Protein AF-A0A8J9VA55-F1 (afdb_monomer)

Structure (mmCIF, N/CA/C/O backbone):
data_AF-A0A8J9VA55-F1
#
_entry.id   AF-A0A8J9VA55-F1
#
loop_
_atom_site.group_PDB
_atom_site.id
_atom_site.type_symbol
_atom_site.label_atom_id
_atom_site.label_alt_id
_atom_site.label_comp_id
_atom_site.label_asym_id
_atom_site.label_entity_id
_atom_site.label_seq_id
_atom_site.pdbx_PDB_ins_code
_atom_site.Cartn_x
_atom_site.Cartn_y
_atom_site.Cartn_z
_atom_site.occupancy
_atom_site.B_iso_or_equiv
_atom_site.auth_seq_id
_atom_site.auth_comp_id
_atom_site.auth_asym_id
_atom_site.auth_atom_id
_atom_site.pdbx_PDB_model_num
ATOM 1 N N . MET A 1 1 ? -30.965 74.055 22.845 1.00 33.50 1 MET A N 1
ATOM 2 C CA . MET A 1 1 ? -30.950 72.626 23.209 1.00 33.50 1 MET A CA 1
ATOM 3 C C . MET A 1 1 ? -31.007 71.823 21.921 1.00 33.50 1 MET A C 1
ATOM 5 O O . MET A 1 1 ? -31.926 72.031 21.145 1.00 33.50 1 MET A O 1
ATOM 9 N N . GLU A 1 2 ? -29.934 71.071 21.664 1.00 28.27 2 GLU A N 1
ATOM 10 C CA . GLU A 1 2 ? -29.851 69.782 20.949 1.00 28.27 2 GLU A CA 1
ATOM 11 C C . GLU A 1 2 ? -31.156 69.217 20.338 1.00 28.27 2 GLU A C 1
ATOM 13 O O . GLU A 1 2 ? -32.186 69.189 20.991 1.00 28.27 2 GLU A O 1
ATOM 18 N N . THR A 1 3 ? -31.203 68.661 19.125 1.00 29.34 3 THR A N 1
ATOM 19 C CA . THR A 1 3 ? -30.327 67.605 18.591 1.00 29.34 3 THR A CA 1
ATOM 20 C C . THR A 1 3 ? -30.550 67.404 17.084 1.00 29.34 3 THR A C 1
ATOM 22 O O . THR A 1 3 ? -31.596 67.712 16.520 1.00 29.34 3 THR A O 1
ATOM 25 N N . LYS A 1 4 ? -29.515 66.836 16.460 1.00 31.75 4 LYS A N 1
ATOM 26 C CA . LYS A 1 4 ? -29.379 66.396 15.067 1.00 31.75 4 LYS A CA 1
ATOM 27 C C . LYS A 1 4 ? -30.333 65.239 14.716 1.00 31.75 4 LYS A C 1
ATOM 29 O O . LYS A 1 4 ? -30.387 64.255 15.446 1.00 31.75 4 LYS A O 1
ATOM 34 N N . GLY A 1 5 ? -30.955 65.300 13.534 1.00 30.66 5 GLY A N 1
ATOM 35 C CA . GLY A 1 5 ? -31.659 64.192 12.873 1.00 30.66 5 GLY A CA 1
ATOM 36 C C . GLY A 1 5 ? -31.169 64.025 11.427 1.00 30.66 5 GLY A C 1
ATOM 37 O O . GLY A 1 5 ? -31.098 64.995 10.681 1.00 30.66 5 GLY A O 1
ATOM 38 N N . ARG A 1 6 ? -30.761 62.801 11.075 1.00 27.56 6 ARG A N 1
ATOM 39 C CA . ARG A 1 6 ? -30.065 62.364 9.844 1.00 27.56 6 ARG A CA 1
ATOM 40 C C . ARG A 1 6 ? -30.763 62.741 8.521 1.00 27.56 6 ARG A C 1
ATOM 42 O O . ARG A 1 6 ? -31.978 62.582 8.438 1.00 27.56 6 ARG A O 1
ATOM 49 N N . PRO A 1 7 ? -30.015 63.027 7.434 1.00 29.17 7 PRO A N 1
ATOM 50 C CA . PRO A 1 7 ? -30.529 62.887 6.080 1.00 29.17 7 PRO A CA 1
ATOM 51 C C . PRO A 1 7 ? -30.233 61.496 5.490 1.00 29.17 7 PRO A C 1
ATOM 53 O O . PRO A 1 7 ? -29.148 60.930 5.624 1.00 29.17 7 PRO A O 1
ATOM 56 N N . VAL A 1 8 ? -31.265 60.974 4.835 1.00 29.55 8 VAL A N 1
ATOM 57 C CA . VAL A 1 8 ? -31.385 59.701 4.121 1.00 29.55 8 VAL A CA 1
ATOM 58 C C . VAL A 1 8 ? -30.489 59.689 2.877 1.00 29.55 8 VAL A C 1
ATOM 60 O O . VAL A 1 8 ? -30.636 60.536 1.998 1.00 29.55 8 VAL A O 1
ATOM 63 N N . VAL A 1 9 ? -29.590 58.705 2.770 1.00 29.66 9 VAL A N 1
ATOM 64 C CA . VAL A 1 9 ? -28.793 58.454 1.558 1.00 29.66 9 VAL A CA 1
ATOM 65 C C . VAL A 1 9 ? -29.503 57.403 0.706 1.00 29.66 9 VAL A C 1
ATOM 67 O O . VAL A 1 9 ? -29.677 56.259 1.119 1.00 29.66 9 VAL A O 1
ATOM 70 N N . ARG A 1 10 ? -29.925 57.819 -0.492 1.00 28.22 10 ARG A N 1
ATOM 71 C CA . ARG A 1 10 ? -30.466 56.963 -1.554 1.00 28.22 10 ARG A CA 1
ATOM 72 C C . ARG A 1 10 ? -29.404 55.960 -2.011 1.00 28.22 10 ARG A C 1
ATOM 74 O O . ARG A 1 10 ? -28.335 56.350 -2.477 1.00 28.22 10 ARG A O 1
ATOM 81 N N . THR A 1 11 ? -29.725 54.677 -1.917 1.00 26.81 11 THR A N 1
ATOM 82 C CA . THR A 1 11 ? -28.950 53.567 -2.472 1.00 26.81 11 THR A CA 1
ATOM 83 C C . THR A 1 11 ? -28.995 53.612 -4.000 1.00 26.81 11 THR A C 1
ATOM 85 O O . THR A 1 11 ? -30.050 53.494 -4.617 1.00 26.81 11 THR A O 1
ATOM 88 N N . ARG A 1 12 ? -27.829 53.807 -4.625 1.00 28.33 12 ARG A N 1
ATOM 89 C CA . ARG A 1 12 ? -27.639 53.672 -6.072 1.00 28.33 12 ARG A CA 1
ATOM 90 C C . ARG A 1 12 ? -27.125 52.257 -6.336 1.00 28.33 12 ARG A C 1
ATOM 92 O O . ARG A 1 12 ? -26.021 51.911 -5.927 1.00 28.33 12 ARG A O 1
ATOM 99 N N . THR A 1 13 ? -27.956 51.449 -6.981 1.00 28.69 13 THR A N 1
ATOM 100 C CA . THR A 1 13 ? -27.649 50.112 -7.502 1.00 28.69 13 THR A CA 1
ATOM 101 C C . THR A 1 13 ? -26.396 50.141 -8.382 1.00 28.69 13 THR A C 1
ATOM 103 O O . THR A 1 13 ? -26.395 50.793 -9.426 1.00 28.69 13 THR A O 1
ATOM 106 N N . LYS A 1 14 ? -25.336 49.431 -7.971 1.00 31.03 14 LYS A N 1
ATOM 107 C CA . LYS A 1 14 ? -24.212 49.053 -8.840 1.00 31.03 14 LYS A CA 1
ATOM 108 C C . LYS A 1 14 ? -24.460 47.634 -9.358 1.00 31.03 14 LYS A C 1
ATOM 110 O O . LYS A 1 14 ? -24.719 46.731 -8.570 1.00 31.03 14 LYS A O 1
ATOM 115 N N . GLN A 1 15 ? -24.410 47.479 -10.678 1.00 27.47 15 GLN A N 1
ATOM 116 C CA . GLN A 1 15 ? -24.397 46.194 -11.381 1.00 27.47 15 GLN A CA 1
ATOM 117 C C . GLN A 1 15 ? -23.201 45.332 -10.924 1.00 27.47 15 GLN A C 1
ATOM 119 O O . GLN A 1 15 ? -22.175 45.897 -10.532 1.00 27.47 15 GLN A O 1
ATOM 124 N N . PRO A 1 16 ? -23.305 43.990 -10.964 1.00 28.69 16 PRO A N 1
ATOM 125 C CA . PRO A 1 16 ? -22.212 43.111 -10.571 1.00 28.69 16 PRO A CA 1
ATOM 126 C C . PRO A 1 16 ? -21.057 43.214 -11.572 1.00 28.69 16 PRO A C 1
ATOM 128 O O . PRO A 1 16 ? -21.241 43.050 -12.777 1.00 28.69 16 PRO A O 1
ATOM 131 N N . ALA A 1 17 ? -19.866 43.503 -11.049 1.00 29.92 17 ALA A N 1
ATOM 132 C CA . ALA A 1 17 ? -18.624 43.481 -11.802 1.00 29.92 17 ALA A CA 1
ATOM 133 C C . ALA A 1 17 ? -18.329 42.049 -12.273 1.00 29.92 17 ALA A C 1
ATOM 135 O O . ALA A 1 17 ? -18.334 41.103 -11.483 1.00 29.92 17 ALA A O 1
ATOM 136 N N . THR A 1 18 ? -18.072 41.914 -13.568 1.00 29.38 18 THR A N 1
ATOM 137 C CA . THR A 1 18 ? -17.535 40.721 -14.221 1.00 29.38 18 THR A CA 1
ATOM 138 C C . THR A 1 18 ? -16.241 40.300 -13.521 1.00 29.38 18 THR A C 1
ATOM 140 O O . THR A 1 18 ? -15.264 41.049 -13.530 1.00 29.38 18 THR A O 1
ATOM 143 N N . LYS A 1 19 ? -16.241 39.130 -12.869 1.00 32.84 19 LYS A N 1
ATOM 144 C CA . LYS A 1 19 ? -15.040 38.558 -12.247 1.00 32.84 19 LYS A CA 1
ATOM 145 C C . LYS A 1 19 ? -14.035 38.193 -13.344 1.00 32.84 19 LYS A C 1
ATOM 147 O O . LYS A 1 19 ? -14.365 37.423 -14.240 1.00 32.84 19 LYS A O 1
ATOM 152 N N . ALA A 1 20 ? -12.838 38.765 -13.250 1.00 28.64 20 ALA A N 1
ATOM 153 C CA . ALA A 1 20 ? -11.667 38.378 -14.027 1.00 28.64 20 ALA A CA 1
ATOM 154 C C . ALA A 1 20 ? -11.309 36.895 -13.770 1.00 28.64 20 ALA A C 1
ATOM 156 O O . ALA A 1 20 ? -11.624 36.382 -12.687 1.00 28.64 20 ALA A O 1
ATOM 157 N N . PRO A 1 21 ? -10.689 36.195 -14.738 1.00 28.58 21 PRO A N 1
ATOM 158 C CA . PRO A 1 21 ? -10.309 34.796 -14.574 1.00 28.58 21 PRO A CA 1
ATOM 159 C C . PRO A 1 21 ? -9.247 34.683 -13.473 1.00 28.58 21 PRO A C 1
ATOM 161 O O . PRO A 1 21 ? -8.317 35.482 -13.418 1.00 28.58 21 PRO A O 1
ATOM 164 N N . LYS A 1 22 ? -9.427 33.723 -12.558 1.00 32.47 22 LYS A N 1
ATOM 165 C CA . LYS A 1 22 ? -8.489 33.468 -11.460 1.00 32.47 22 LYS A CA 1
ATOM 166 C C . LYS A 1 22 ? -7.139 33.040 -12.046 1.00 32.47 22 LYS A C 1
ATOM 168 O O . LYS A 1 22 ? -7.078 32.039 -12.755 1.00 32.47 22 LYS A O 1
ATOM 173 N N . GLU A 1 23 ? -6.091 33.806 -11.757 1.00 33.28 23 GLU A N 1
ATOM 174 C CA . GLU A 1 23 ? -4.706 33.458 -12.079 1.00 33.28 23 GLU A CA 1
ATOM 175 C C . GLU A 1 23 ? -4.302 32.148 -11.385 1.00 33.28 23 GLU A C 1
ATOM 177 O O . GLU A 1 23 ? -4.735 31.856 -10.267 1.00 33.28 23 GLU A O 1
ATOM 182 N N . LYS A 1 24 ? -3.502 31.342 -12.092 1.00 29.61 24 LYS A N 1
ATOM 183 C CA . LYS A 1 24 ? -2.980 30.049 -11.636 1.00 29.61 24 LYS A CA 1
ATOM 184 C C . LYS A 1 24 ? -2.191 30.244 -10.338 1.00 29.61 24 LYS A C 1
ATOM 186 O O . LYS A 1 24 ? -1.221 30.993 -10.305 1.00 29.61 24 LYS A O 1
ATOM 191 N N . MET A 1 25 ? -2.615 29.568 -9.276 1.00 26.52 25 MET A N 1
ATOM 192 C CA . MET A 1 25 ? -1.995 29.650 -7.957 1.00 26.52 25 MET A CA 1
ATOM 193 C C . MET A 1 25 ? -0.814 28.672 -7.887 1.00 26.52 25 MET A C 1
ATOM 195 O O . MET A 1 25 ? -1.005 27.468 -8.052 1.00 26.52 25 MET A O 1
ATOM 199 N N . LEU A 1 26 ? 0.402 29.180 -7.662 1.00 28.81 26 LEU A N 1
ATOM 200 C CA . LEU A 1 26 ? 1.567 28.349 -7.344 1.00 28.81 26 LEU A CA 1
ATOM 201 C C . LEU A 1 26 ? 1.363 27.716 -5.960 1.00 28.81 26 LEU A C 1
ATOM 203 O O . LEU A 1 26 ? 1.126 28.425 -4.981 1.00 28.81 26 LEU A O 1
ATOM 207 N N . VAL A 1 27 ? 1.475 26.391 -5.870 1.00 29.42 27 VAL A N 1
ATOM 208 C CA . VAL A 1 27 ? 1.451 25.664 -4.595 1.00 29.42 27 VAL A CA 1
ATOM 209 C C . VAL A 1 27 ? 2.889 25.527 -4.093 1.00 29.42 27 VAL A C 1
ATOM 211 O O . VAL A 1 27 ? 3.691 24.807 -4.681 1.00 29.42 27 VAL A O 1
ATOM 214 N N . CYS A 1 28 ? 3.223 26.221 -3.004 1.00 28.77 28 CYS A N 1
ATOM 215 C CA . CYS A 1 28 ? 4.493 26.049 -2.297 1.00 28.77 28 CYS A CA 1
ATOM 216 C C . CYS A 1 28 ? 4.322 25.048 -1.147 1.00 28.77 28 CYS A C 1
ATOM 218 O O . CYS A 1 28 ? 3.487 25.250 -0.267 1.00 28.77 28 CYS A O 1
ATOM 220 N N . ILE A 1 29 ? 5.151 24.002 -1.115 1.00 30.39 29 ILE A N 1
ATOM 221 C CA . ILE A 1 29 ? 5.267 23.096 0.035 1.00 30.39 29 ILE A CA 1
ATOM 222 C C . ILE A 1 29 ? 6.266 23.717 1.018 1.00 30.39 29 ILE A C 1
ATOM 224 O O . ILE A 1 29 ? 7.458 23.810 0.723 1.00 30.39 29 ILE A O 1
ATOM 228 N N . ALA A 1 30 ? 5.790 24.157 2.183 1.00 31.23 30 ALA A N 1
ATOM 229 C CA . ALA A 1 30 ? 6.641 24.658 3.259 1.00 31.23 30 ALA A CA 1
ATOM 230 C C . ALA A 1 30 ? 6.984 23.532 4.249 1.00 31.23 30 ALA A C 1
ATOM 232 O O . ALA A 1 30 ? 6.106 22.794 4.689 1.00 31.23 30 ALA A O 1
ATOM 233 N N . TYR A 1 31 ? 8.256 23.430 4.643 1.00 31.00 31 TYR A N 1
ATOM 234 C CA . TYR A 1 31 ? 8.674 22.617 5.788 1.00 31.00 31 TYR A CA 1
ATOM 235 C C . TYR A 1 31 ? 8.766 23.514 7.024 1.00 31.00 31 TYR A C 1
ATOM 237 O O . TYR A 1 31 ? 9.512 24.493 7.031 1.00 31.00 31 TYR A O 1
ATOM 245 N N . THR A 1 32 ? 8.025 23.177 8.078 1.00 36.97 32 THR A N 1
ATOM 246 C CA . THR A 1 32 ? 8.056 23.897 9.356 1.00 36.97 32 THR A CA 1
ATOM 247 C C . THR A 1 32 ? 9.353 23.584 10.107 1.00 36.97 32 THR A C 1
ATOM 249 O O . THR A 1 32 ? 9.576 22.460 10.552 1.00 36.97 32 THR A O 1
ATOM 252 N N . THR A 1 33 ? 10.219 24.581 10.244 1.00 42.81 33 THR A N 1
ATOM 253 C CA . THR A 1 33 ? 11.480 24.566 11.002 1.00 42.81 33 THR A CA 1
ATOM 254 C C . THR A 1 33 ? 11.415 25.343 12.325 1.00 42.81 33 THR A C 1
ATOM 256 O O . THR A 1 33 ? 12.361 25.253 13.106 1.00 42.81 33 THR A O 1
ATOM 259 N N . ALA A 1 34 ? 10.330 26.077 12.604 1.00 45.41 34 ALA A N 1
ATOM 260 C CA . ALA A 1 34 ? 10.160 26.900 13.806 1.00 45.41 34 ALA A CA 1
ATOM 261 C C . ALA A 1 34 ? 8.723 26.836 14.367 1.00 45.41 34 ALA A C 1
ATOM 263 O O . ALA A 1 34 ? 7.780 26.574 13.624 1.00 45.41 34 ALA A O 1
ATOM 264 N N . GLU A 1 35 ? 8.572 27.070 15.679 1.00 44.19 35 GLU A N 1
ATOM 265 C CA . GLU A 1 35 ? 7.276 27.058 16.390 1.00 44.19 35 GLU A CA 1
ATOM 266 C C . GLU A 1 35 ? 6.406 28.303 16.121 1.00 44.19 35 GLU A C 1
ATOM 268 O O . GLU A 1 35 ? 5.188 28.209 16.223 1.00 44.19 35 GLU A O 1
ATOM 273 N N . GLU A 1 36 ? 6.988 29.440 15.721 1.00 43.66 36 GLU A N 1
ATOM 274 C CA . GLU A 1 36 ? 6.255 30.648 15.306 1.00 43.66 36 GLU A CA 1
ATOM 275 C C . GLU A 1 36 ? 6.938 31.311 14.099 1.00 43.66 36 GLU A C 1
ATOM 277 O O . GLU A 1 36 ? 8.167 31.397 14.036 1.00 43.66 36 GLU A O 1
ATOM 282 N N . TYR A 1 37 ? 6.133 31.801 13.149 1.00 56.47 37 TYR A N 1
ATOM 283 C CA . TYR A 1 37 ? 6.586 32.549 11.974 1.00 56.47 37 TYR A CA 1
ATOM 284 C C . TYR A 1 37 ? 5.931 33.927 11.922 1.00 56.47 37 TYR A C 1
ATOM 286 O O . TYR A 1 37 ? 4.728 34.061 12.142 1.00 56.47 37 TYR A O 1
ATOM 294 N N . ASP A 1 38 ? 6.720 34.935 11.558 1.00 62.09 38 ASP A N 1
ATOM 295 C CA . ASP A 1 38 ? 6.207 36.241 11.152 1.00 62.09 38 ASP A CA 1
ATOM 296 C C . ASP A 1 38 ? 5.613 36.137 9.738 1.00 62.09 38 ASP A C 1
ATOM 298 O O . ASP A 1 38 ? 6.336 36.084 8.739 1.00 62.09 38 ASP A O 1
ATOM 302 N N . LEU A 1 39 ? 4.285 36.045 9.673 1.00 49.88 39 LEU A N 1
ATOM 303 C CA . LEU A 1 39 ? 3.530 35.812 8.441 1.00 49.88 39 LEU A CA 1
ATOM 304 C C . LEU A 1 39 ? 3.657 36.971 7.439 1.00 49.88 39 LEU A C 1
ATOM 306 O O . LEU A 1 39 ? 3.694 36.719 6.238 1.00 49.88 39 LEU A O 1
ATOM 310 N N . GLU A 1 40 ? 3.787 38.215 7.911 1.00 57.00 40 GLU A N 1
ATOM 311 C CA . GLU A 1 40 ? 3.842 39.416 7.059 1.00 57.00 40 GLU A CA 1
ATOM 312 C C . GLU A 1 40 ? 5.202 39.518 6.337 1.00 57.00 40 GLU A C 1
ATOM 314 O O . GLU A 1 40 ? 5.289 39.802 5.135 1.00 57.00 40 GLU A O 1
ATOM 319 N N . GLY A 1 41 ? 6.284 39.188 7.051 1.00 50.97 41 GLY A N 1
ATOM 320 C CA . GLY A 1 41 ? 7.625 39.075 6.473 1.00 50.97 41 GLY A CA 1
ATOM 321 C C . GLY A 1 41 ? 7.768 37.889 5.512 1.00 50.97 41 GLY A C 1
ATOM 322 O O . GLY A 1 41 ? 8.446 38.001 4.485 1.00 50.97 41 GLY A O 1
ATOM 323 N N . LEU A 1 42 ? 7.109 36.763 5.812 1.00 53.56 42 LEU A N 1
ATOM 324 C CA . LEU A 1 42 ? 7.147 35.557 4.982 1.00 53.56 42 LEU A CA 1
ATOM 325 C C . LEU A 1 42 ? 6.374 35.734 3.668 1.00 53.56 42 LEU A C 1
ATOM 327 O O . LEU A 1 42 ? 6.868 35.324 2.620 1.00 53.56 42 LEU A O 1
ATOM 331 N N . GLU A 1 43 ? 5.203 36.376 3.712 1.00 46.19 43 GLU A N 1
ATOM 332 C CA . GLU A 1 43 ? 4.394 36.701 2.531 1.00 46.19 43 GLU A CA 1
ATOM 333 C C . GLU A 1 43 ? 5.190 37.569 1.550 1.00 46.19 43 GLU A C 1
ATOM 335 O O . GLU A 1 43 ? 5.291 37.254 0.365 1.00 46.19 43 GLU A O 1
ATOM 340 N N . THR A 1 44 ? 5.865 38.598 2.064 1.00 48.44 44 THR A N 1
ATOM 341 C CA . THR A 1 44 ? 6.696 39.492 1.249 1.00 48.44 44 THR A CA 1
ATOM 342 C C . THR A 1 44 ? 7.877 38.749 0.605 1.00 48.44 44 THR A C 1
ATOM 344 O O . THR A 1 44 ? 8.193 38.972 -0.564 1.00 48.44 44 THR A O 1
ATOM 347 N N . MET A 1 45 ? 8.514 37.822 1.331 1.00 47.44 45 MET A N 1
ATOM 348 C CA . MET A 1 45 ? 9.590 36.983 0.784 1.00 47.44 45 MET A CA 1
ATOM 349 C C . MET A 1 45 ? 9.088 35.992 -0.271 1.00 47.44 45 MET A C 1
ATOM 351 O O . MET A 1 45 ? 9.730 35.841 -1.308 1.00 47.44 45 MET A O 1
ATOM 355 N N . LEU A 1 46 ? 7.952 35.334 -0.031 1.00 47.25 46 LEU A N 1
ATOM 356 C CA . LEU A 1 46 ? 7.353 34.370 -0.958 1.00 47.25 46 LEU A CA 1
ATOM 357 C C . LEU A 1 46 ? 6.930 35.039 -2.267 1.00 47.25 46 LEU A C 1
ATOM 359 O O . LEU A 1 46 ? 7.192 34.492 -3.335 1.00 47.25 46 LEU A O 1
ATOM 363 N N . VAL A 1 47 ? 6.358 36.244 -2.195 1.00 44.53 47 VAL A N 1
ATOM 364 C CA . VAL A 1 47 ? 6.027 37.050 -3.377 1.00 44.53 47 VAL A CA 1
ATOM 365 C C . VAL A 1 47 ? 7.299 37.422 -4.146 1.00 44.53 47 VAL A C 1
ATOM 367 O O . VAL A 1 47 ? 7.351 37.233 -5.358 1.00 44.53 47 VAL A O 1
ATOM 370 N N . CYS A 1 48 ? 8.365 37.862 -3.472 1.00 40.25 48 CYS A N 1
ATOM 371 C CA . CYS A 1 48 ? 9.640 38.169 -4.133 1.00 40.25 48 CYS A CA 1
ATOM 372 C C . CYS A 1 48 ? 10.297 36.939 -4.787 1.00 40.25 48 CYS A C 1
ATOM 374 O O . CYS A 1 48 ? 10.838 37.057 -5.887 1.00 40.25 48 CYS A O 1
ATOM 376 N N . ILE A 1 49 ? 10.236 35.763 -4.154 1.00 44.88 49 ILE A N 1
ATOM 377 C CA . ILE A 1 49 ? 10.744 34.499 -4.716 1.00 44.88 49 ILE A CA 1
ATOM 378 C C . ILE A 1 49 ? 9.900 34.070 -5.923 1.00 44.88 49 ILE A C 1
ATOM 380 O O . ILE A 1 49 ? 10.455 33.656 -6.938 1.00 44.88 49 ILE A O 1
ATOM 384 N N . ALA A 1 50 ? 8.574 34.222 -5.859 1.00 42.00 50 ALA A N 1
ATOM 385 C CA . ALA A 1 50 ? 7.681 33.927 -6.979 1.00 42.00 50 ALA A CA 1
ATOM 386 C C . ALA A 1 50 ? 7.933 34.854 -8.183 1.00 42.00 50 ALA A C 1
ATOM 388 O O . ALA A 1 50 ? 7.963 34.389 -9.318 1.00 42.00 50 ALA A O 1
ATOM 389 N N . TYR A 1 51 ? 8.181 36.147 -7.948 1.00 43.31 51 TYR A N 1
ATOM 390 C CA . TYR A 1 51 ? 8.500 37.102 -9.016 1.00 43.31 51 TYR A CA 1
ATOM 391 C C . TYR A 1 51 ? 9.893 36.888 -9.621 1.00 43.31 51 TYR A C 1
ATOM 393 O O . TYR A 1 51 ? 10.048 37.003 -10.832 1.00 43.31 51 TYR A O 1
ATOM 401 N N . THR A 1 52 ? 10.894 36.545 -8.807 1.00 38.38 52 THR A N 1
ATOM 402 C CA . THR A 1 52 ? 12.257 36.275 -9.305 1.00 38.38 52 THR A CA 1
ATOM 403 C C . THR A 1 52 ? 12.358 34.949 -10.050 1.00 38.38 52 THR A C 1
ATOM 405 O O . THR A 1 52 ? 13.079 34.866 -11.036 1.00 38.38 52 THR A O 1
ATOM 408 N N . THR A 1 53 ? 11.598 33.931 -9.642 1.00 41.44 53 THR A N 1
ATOM 409 C CA . THR A 1 53 ? 11.518 32.665 -10.387 1.00 41.44 53 THR A CA 1
ATOM 410 C C . THR A 1 53 ? 10.709 32.801 -11.677 1.00 41.44 53 THR A C 1
ATOM 412 O O . THR A 1 53 ? 11.079 32.191 -12.671 1.00 41.44 53 THR A O 1
ATOM 415 N N . ALA A 1 54 ? 9.669 33.639 -11.725 1.00 37.75 54 ALA A N 1
ATOM 416 C CA . ALA A 1 54 ? 8.874 33.855 -12.939 1.00 37.75 54 ALA A CA 1
ATOM 417 C C . ALA A 1 54 ? 9.646 34.515 -14.104 1.00 37.75 54 ALA A C 1
ATOM 419 O O . ALA A 1 54 ? 9.280 34.296 -15.255 1.00 37.75 54 ALA A O 1
ATOM 420 N N . GLU A 1 55 ? 10.708 35.287 -13.838 1.00 40.25 55 GLU A N 1
ATOM 421 C CA . GLU A 1 55 ? 11.577 35.860 -14.887 1.00 40.25 55 GLU A CA 1
ATOM 422 C C . GLU A 1 55 ? 12.608 34.858 -15.447 1.00 40.25 55 GLU A C 1
ATOM 424 O O . GLU A 1 55 ? 13.173 35.099 -16.512 1.00 40.25 55 GLU A O 1
ATOM 429 N N . GLU A 1 56 ? 12.839 33.726 -14.771 1.00 39.38 56 GLU A N 1
ATOM 430 C CA . GLU A 1 56 ? 13.852 32.726 -15.150 1.00 39.38 56 GLU A CA 1
ATOM 431 C C . GLU A 1 56 ? 13.291 31.525 -15.939 1.00 39.38 56 GLU A C 1
ATOM 433 O O . GLU A 1 56 ? 14.068 30.717 -16.449 1.00 39.38 56 GLU A O 1
ATOM 438 N N . TYR A 1 57 ? 11.965 31.411 -16.095 1.00 38.38 57 TYR A N 1
ATOM 439 C CA . TYR A 1 57 ? 11.335 30.342 -16.879 1.00 38.38 57 TYR A CA 1
ATOM 440 C C . TYR A 1 57 ? 10.838 30.841 -18.239 1.00 38.38 57 TYR A C 1
ATOM 442 O O . TYR A 1 57 ? 9.996 31.731 -18.343 1.00 38.38 57 TYR A O 1
ATOM 450 N N . ASP A 1 58 ? 11.352 30.202 -19.286 1.00 35.03 58 ASP A N 1
ATOM 451 C CA . ASP A 1 58 ? 10.943 30.350 -20.678 1.00 35.03 58 ASP A CA 1
ATOM 452 C C . ASP A 1 58 ? 9.452 29.976 -20.845 1.00 35.03 58 ASP A C 1
ATOM 454 O O . ASP A 1 58 ? 9.067 28.804 -20.842 1.00 35.03 58 ASP A O 1
ATOM 458 N N . LEU A 1 59 ? 8.581 30.989 -20.921 1.00 41.56 59 LEU A N 1
ATOM 459 C CA . LEU A 1 59 ? 7.117 30.853 -20.990 1.00 41.56 59 LEU A CA 1
ATOM 460 C C . LEU A 1 59 ? 6.605 30.321 -22.345 1.00 41.56 59 LEU A C 1
ATOM 462 O O . LEU A 1 59 ? 5.404 30.089 -22.487 1.00 41.56 59 LEU A O 1
ATOM 466 N N . GLU A 1 60 ? 7.482 30.094 -23.329 1.00 38.78 60 GLU A N 1
ATOM 467 C CA . GLU A 1 60 ? 7.122 29.512 -24.633 1.00 38.78 60 GLU A CA 1
ATOM 468 C C . GLU A 1 60 ? 7.044 27.968 -24.617 1.00 38.78 60 GLU A C 1
ATOM 470 O O . GLU A 1 60 ? 6.556 27.368 -25.574 1.00 38.78 60 GLU A O 1
ATOM 475 N N . GLY A 1 61 ? 7.440 27.317 -23.512 1.00 37.91 61 GLY A N 1
ATOM 476 C CA . GLY A 1 61 ? 7.460 25.856 -23.345 1.00 37.91 61 GLY A CA 1
ATOM 477 C C . GLY A 1 61 ? 6.391 25.264 -22.415 1.00 37.91 61 GLY A C 1
ATOM 478 O O . GLY A 1 61 ? 6.594 24.169 -21.893 1.00 37.91 61 GLY A O 1
ATOM 479 N N . LEU A 1 62 ? 5.271 25.952 -22.158 1.00 41.72 62 LEU A N 1
ATOM 480 C CA . LEU A 1 62 ? 4.139 25.364 -21.422 1.00 41.72 62 LEU A CA 1
ATOM 481 C C . LEU A 1 62 ? 3.420 24.328 -22.303 1.00 41.72 62 LEU A C 1
ATOM 483 O O . LEU A 1 62 ? 2.353 24.594 -22.863 1.00 41.72 62 LEU A O 1
ATOM 487 N N . GLU A 1 63 ? 3.993 23.126 -22.402 1.00 46.81 63 GLU A N 1
ATOM 488 C CA . GLU A 1 63 ? 3.212 21.929 -22.712 1.00 46.81 63 GLU A CA 1
ATOM 489 C C . GLU A 1 63 ? 1.976 21.920 -21.802 1.00 46.81 63 GLU A C 1
ATOM 491 O O . GLU A 1 63 ? 2.026 22.290 -20.625 1.00 46.81 63 GLU A O 1
ATOM 496 N N . THR A 1 64 ? 0.827 21.572 -22.372 1.00 52.75 64 THR A N 1
ATOM 497 C CA . THR A 1 64 ? -0.452 21.508 -21.667 1.00 52.75 64 THR A CA 1
ATOM 498 C C . THR A 1 64 ? -0.375 20.429 -20.587 1.00 52.75 64 THR A C 1
ATOM 500 O O . THR A 1 64 ? -0.687 19.271 -20.832 1.00 52.75 64 THR A O 1
ATOM 503 N N 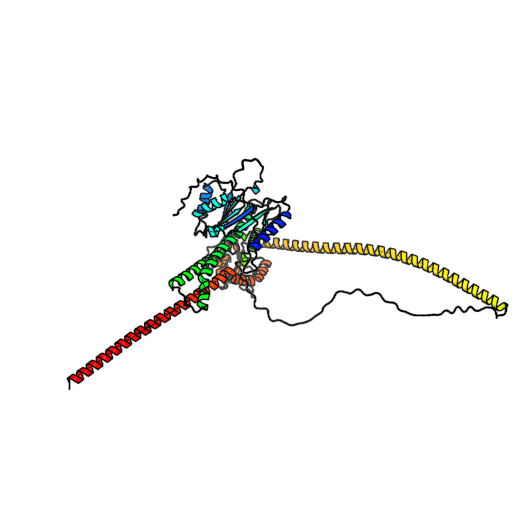. MET A 1 65 ? 0.077 20.808 -19.390 1.00 58.84 65 MET A N 1
ATOM 504 C CA . MET A 1 65 ? 0.141 19.927 -18.225 1.00 58.84 65 MET A CA 1
ATOM 505 C C . MET A 1 65 ? -1.279 19.492 -17.872 1.00 58.84 65 MET A C 1
ATOM 507 O O . MET A 1 65 ? -2.104 20.304 -17.444 1.00 58.84 65 MET A O 1
ATOM 511 N N . LEU A 1 66 ? -1.568 18.216 -18.104 1.00 80.50 66 LEU A N 1
ATOM 512 C CA . LEU A 1 66 ? -2.844 17.612 -17.763 1.00 80.50 66 LEU A CA 1
ATOM 513 C C . LEU A 1 66 ? -2.812 17.217 -16.287 1.00 80.50 66 LEU A C 1
ATOM 515 O O . LEU A 1 66 ? -1.747 17.008 -15.707 1.00 80.50 66 LEU A O 1
ATOM 519 N N . VAL A 1 67 ? -3.978 17.134 -15.656 1.00 81.81 67 VAL A N 1
ATOM 520 C CA . VAL A 1 67 ? -4.075 16.925 -14.208 1.00 81.81 67 VAL A CA 1
ATOM 521 C C . VAL A 1 67 ? -4.923 15.701 -13.902 1.00 81.81 67 VAL A C 1
ATOM 523 O O . VAL A 1 67 ? -5.969 15.484 -14.513 1.00 81.81 67 VAL A O 1
ATOM 526 N N . CYS A 1 68 ? -4.473 14.920 -12.925 1.00 88.12 68 CYS A N 1
ATOM 527 C CA . CYS A 1 68 ? -5.233 13.859 -12.288 1.00 88.12 68 CYS A CA 1
ATOM 528 C C . CYS A 1 68 ? -5.495 14.225 -10.820 1.00 88.12 68 CYS A C 1
ATOM 530 O O . CYS A 1 68 ? -4.563 14.612 -10.115 1.00 88.12 68 CYS A O 1
ATOM 532 N N . ILE A 1 69 ? -6.744 14.100 -10.360 1.00 86.38 69 ILE A N 1
ATOM 533 C CA . ILE A 1 69 ? -7.157 14.407 -8.981 1.00 86.38 69 ILE A CA 1
ATOM 534 C C . ILE A 1 69 ? -7.927 13.228 -8.392 1.00 86.38 69 ILE A C 1
ATOM 536 O O . ILE A 1 69 ? -8.890 12.745 -8.990 1.00 86.38 69 ILE A O 1
ATOM 540 N N . ALA A 1 70 ? -7.527 12.785 -7.205 1.00 91.50 70 ALA A N 1
ATOM 541 C CA . ALA A 1 70 ? -8.194 11.739 -6.445 1.00 91.50 70 ALA A CA 1
ATOM 542 C C . ALA A 1 70 ? -8.948 12.318 -5.243 1.00 91.50 70 ALA A C 1
ATOM 544 O O . ALA A 1 70 ? -8.430 13.167 -4.521 1.00 91.50 70 ALA A O 1
ATOM 545 N N . TYR A 1 71 ? -10.150 11.795 -5.010 1.00 90.19 71 TYR A N 1
ATOM 546 C CA . TYR A 1 71 ? -10.981 12.063 -3.843 1.00 90.19 71 TYR A CA 1
ATOM 547 C C . TYR A 1 71 ? -11.448 10.747 -3.228 1.00 90.19 71 TYR A C 1
ATOM 549 O O . TYR A 1 71 ? -11.633 9.751 -3.929 1.00 90.19 71 TYR A O 1
ATOM 557 N N . THR A 1 72 ? -11.744 10.772 -1.936 1.00 90.56 72 THR A N 1
ATOM 558 C CA . THR A 1 72 ? -12.447 9.678 -1.264 1.00 90.56 72 THR A CA 1
ATOM 559 C C . THR A 1 72 ? -13.661 10.276 -0.575 1.00 90.56 72 THR A C 1
ATOM 561 O O . THR A 1 72 ? -13.493 11.064 0.349 1.00 90.56 72 THR A O 1
ATOM 564 N N . THR A 1 73 ? -14.873 9.969 -1.042 1.00 90.69 73 THR A N 1
ATOM 565 C CA . THR A 1 73 ? -16.098 10.621 -0.540 1.00 90.69 73 THR A CA 1
ATOM 566 C C . THR A 1 73 ? -16.838 9.775 0.499 1.00 90.69 73 THR A C 1
ATOM 568 O O . THR A 1 73 ? -17.564 10.324 1.326 1.00 90.69 73 THR A O 1
ATOM 571 N N . ALA A 1 74 ? -16.613 8.457 0.526 1.00 90.94 74 ALA A N 1
ATOM 572 C CA . ALA A 1 74 ? -17.250 7.529 1.461 1.00 90.94 74 ALA A CA 1
ATOM 573 C C . ALA A 1 74 ? -16.347 6.334 1.813 1.00 90.94 74 ALA A C 1
ATOM 575 O O . ALA A 1 74 ? -15.262 6.171 1.254 1.00 90.94 74 ALA A O 1
ATOM 576 N N . GLU A 1 75 ? -16.792 5.475 2.737 1.00 86.25 75 GLU A N 1
ATOM 577 C CA . GLU A 1 75 ? -16.101 4.204 3.025 1.00 86.25 75 GLU A CA 1
ATOM 578 C C . GLU A 1 75 ? -16.229 3.210 1.864 1.00 86.25 75 GLU A C 1
ATOM 580 O O . GLU A 1 75 ? -15.267 2.507 1.545 1.00 86.25 75 GLU A O 1
ATOM 585 N N . GLU A 1 76 ? -17.420 3.143 1.256 1.00 90.12 76 GLU A N 1
ATOM 586 C CA . GLU A 1 76 ? -17.747 2.231 0.159 1.00 90.12 76 GLU A CA 1
ATOM 587 C C . GLU A 1 76 ? -18.749 2.864 -0.823 1.00 90.12 76 GLU A C 1
ATOM 589 O O . GLU A 1 76 ? -19.628 3.634 -0.423 1.00 90.12 76 GLU A O 1
ATOM 594 N N . TYR A 1 77 ? -18.668 2.474 -2.096 1.00 93.62 77 TYR A N 1
ATOM 595 C CA . TYR A 1 77 ? -19.669 2.784 -3.119 1.00 93.62 77 TYR A CA 1
ATOM 596 C C . TYR A 1 77 ? -20.482 1.551 -3.510 1.00 93.62 77 TYR A C 1
ATOM 598 O O . TYR A 1 77 ? -19.952 0.446 -3.653 1.00 93.62 77 TYR A O 1
ATOM 606 N N . ASP A 1 78 ? -21.769 1.765 -3.773 1.00 93.06 78 ASP A N 1
ATOM 607 C CA . ASP A 1 78 ? -22.612 0.814 -4.496 1.00 93.06 78 ASP A CA 1
ATOM 608 C C . ASP A 1 78 ? -22.339 0.911 -6.006 1.00 93.06 78 ASP A C 1
ATOM 610 O O . ASP A 1 78 ? -22.979 1.672 -6.737 1.00 93.06 78 ASP A O 1
ATOM 614 N N . LEU A 1 79 ? -21.325 0.171 -6.465 1.00 91.50 79 LEU A N 1
ATOM 615 C CA . LEU A 1 79 ? -20.907 0.183 -7.867 1.00 91.50 79 LEU A CA 1
ATOM 616 C C . LEU A 1 79 ? -21.992 -0.376 -8.792 1.00 91.50 79 LEU A C 1
ATOM 618 O O . LEU A 1 79 ? -22.168 0.126 -9.899 1.00 91.50 79 LEU A O 1
ATOM 622 N N . GLU A 1 80 ? -22.725 -1.401 -8.353 1.00 90.31 80 GLU A N 1
ATOM 623 C CA . GLU A 1 80 ? -23.763 -2.037 -9.159 1.00 90.31 80 GLU A CA 1
ATOM 624 C C . GLU A 1 80 ? -24.908 -1.061 -9.478 1.00 90.31 80 GLU A C 1
ATOM 626 O O . GLU A 1 80 ? -25.357 -0.993 -10.625 1.00 90.31 80 GLU A O 1
ATOM 631 N N . GLY A 1 81 ? -25.353 -0.276 -8.490 1.00 88.69 81 GLY A N 1
ATOM 632 C CA . GLY A 1 81 ? -26.337 0.789 -8.698 1.00 88.69 81 GLY A CA 1
ATOM 633 C C . GLY A 1 81 ? -25.796 1.927 -9.567 1.00 88.69 81 GLY A C 1
ATOM 634 O O . GLY A 1 81 ? -26.449 2.340 -10.529 1.00 88.69 81 GLY A O 1
ATOM 635 N N . LEU A 1 82 ? -24.573 2.378 -9.274 1.00 90.38 82 LEU A N 1
ATOM 636 C CA . LEU A 1 82 ? -23.913 3.467 -9.990 1.00 90.38 82 LEU A CA 1
ATOM 637 C C . LEU A 1 82 ? -23.749 3.160 -11.488 1.00 90.38 82 LEU A C 1
ATOM 639 O O . LEU A 1 82 ? -24.039 4.004 -12.333 1.00 90.38 82 LEU A O 1
ATOM 643 N N . GLU A 1 83 ? -23.329 1.944 -11.845 1.00 87.94 83 GLU A N 1
ATOM 644 C CA . GLU A 1 83 ? -23.107 1.558 -13.242 1.00 87.94 83 GLU A CA 1
ATOM 645 C C . GLU A 1 83 ? -24.398 1.596 -14.075 1.00 87.94 83 GLU A C 1
ATOM 647 O O . GLU A 1 83 ? -24.381 1.969 -15.253 1.00 87.94 83 GLU A O 1
ATOM 652 N N . ILE A 1 84 ? -25.528 1.205 -13.476 1.00 87.62 84 ILE A N 1
ATOM 653 C CA . ILE A 1 84 ? -26.839 1.204 -14.138 1.00 87.62 84 ILE A CA 1
ATOM 654 C C . ILE A 1 84 ? -27.261 2.632 -14.474 1.00 87.62 84 ILE A C 1
ATOM 656 O O . ILE A 1 84 ? -27.718 2.886 -15.591 1.00 87.62 84 ILE A O 1
ATOM 660 N N . ASP A 1 85 ? -27.101 3.556 -13.533 1.00 85.25 85 ASP A N 1
ATOM 661 C CA . ASP A 1 85 ? -27.553 4.931 -13.713 1.00 85.25 85 ASP A CA 1
ATOM 662 C C . ASP A 1 85 ? -26.576 5.762 -14.554 1.00 85.25 85 ASP A C 1
ATOM 664 O O . ASP A 1 85 ? -27.026 6.525 -15.407 1.00 85.25 85 ASP A O 1
ATOM 668 N N . ILE A 1 86 ? -25.263 5.516 -14.475 1.00 86.31 86 ILE A N 1
ATOM 669 C CA . ILE A 1 86 ? -24.291 6.106 -15.413 1.00 86.31 86 ILE A CA 1
ATOM 670 C C . ILE A 1 86 ? -24.624 5.717 -16.859 1.00 86.31 86 ILE A C 1
ATOM 672 O O . ILE A 1 86 ? -24.632 6.578 -17.739 1.00 86.31 86 ILE A O 1
ATOM 676 N N . ARG A 1 87 ? -24.975 4.448 -17.118 1.00 85.94 87 ARG A N 1
ATOM 677 C CA . ARG A 1 87 ? -25.395 4.003 -18.461 1.00 85.94 87 ARG A CA 1
ATOM 678 C C . ARG A 1 87 ? -26.679 4.671 -18.954 1.00 85.94 87 ARG A C 1
ATOM 680 O O . ARG A 1 87 ? -26.905 4.700 -20.159 1.00 85.94 87 ARG A O 1
ATOM 687 N N . ARG A 1 88 ? -27.532 5.168 -18.054 1.00 83.75 88 ARG A N 1
ATOM 688 C CA . ARG A 1 88 ? -28.780 5.862 -18.410 1.00 83.75 88 ARG A CA 1
ATOM 689 C C . ARG A 1 88 ? -28.571 7.331 -18.747 1.00 83.75 88 ARG A C 1
ATOM 691 O O . ARG A 1 88 ? -29.375 7.879 -19.492 1.00 83.75 88 ARG A O 1
ATOM 698 N N . LEU A 1 89 ? -27.543 7.962 -18.183 1.00 77.56 89 LEU A N 1
ATOM 699 C CA . LEU A 1 89 ? -27.311 9.397 -18.331 1.00 77.56 89 LEU A CA 1
ATOM 700 C C . LEU A 1 89 ? -26.741 9.783 -19.711 1.00 77.56 89 LEU A C 1
ATOM 702 O O . LEU A 1 89 ? -26.817 10.953 -20.059 1.00 77.56 89 LEU A O 1
ATOM 706 N N . ASP A 1 90 ? -26.191 8.835 -20.485 1.00 70.19 90 ASP A N 1
ATOM 707 C CA . ASP A 1 90 ? -25.631 8.978 -21.857 1.00 70.19 90 ASP A CA 1
ATOM 708 C C . ASP A 1 90 ? -24.523 10.047 -22.046 1.00 70.19 90 ASP A C 1
ATOM 710 O O . ASP A 1 90 ? -23.906 10.149 -23.099 1.00 70.19 90 ASP A O 1
ATOM 714 N N . ILE A 1 91 ? -24.196 10.801 -20.995 1.00 74.88 91 ILE A N 1
ATOM 715 C CA . ILE A 1 91 ? -23.076 11.759 -20.898 1.00 74.88 91 ILE A CA 1
ATOM 716 C C . ILE A 1 91 ? -21.714 11.081 -20.677 1.00 74.88 91 ILE A C 1
ATOM 718 O O . ILE A 1 91 ? -20.661 11.713 -20.768 1.00 74.88 91 ILE A O 1
ATOM 722 N N . PHE A 1 92 ? -21.734 9.798 -20.326 1.00 81.62 92 PHE A N 1
ATOM 723 C CA . PHE A 1 92 ? -20.591 9.044 -19.837 1.00 81.62 92 PHE A CA 1
ATOM 724 C C . PHE A 1 92 ? -20.543 7.680 -20.512 1.00 81.62 92 PHE A C 1
ATOM 726 O O . PHE A 1 92 ? -21.506 6.911 -20.471 1.00 81.62 92 PHE A O 1
ATOM 733 N N . ARG A 1 93 ? -19.392 7.336 -21.093 1.00 84.06 93 ARG A N 1
ATOM 734 C CA . ARG A 1 93 ? -19.195 6.031 -21.723 1.00 84.06 93 ARG A CA 1
ATOM 735 C C . ARG A 1 93 ? -18.519 5.074 -20.750 1.00 84.06 93 ARG A C 1
ATOM 737 O O . ARG A 1 93 ? -17.345 5.240 -20.434 1.00 84.06 93 ARG A O 1
ATOM 744 N N . VAL A 1 94 ? -19.242 4.044 -20.312 1.00 86.25 94 VAL A N 1
ATOM 745 C CA . VAL A 1 94 ? -18.667 2.968 -19.489 1.00 86.25 94 VAL A CA 1
ATOM 746 C C . VAL A 1 94 ? -17.722 2.118 -20.340 1.00 86.25 94 VAL A C 1
ATOM 748 O O . VAL A 1 94 ? -18.108 1.598 -21.392 1.00 86.25 94 VAL A O 1
ATOM 751 N N . MET A 1 95 ? -16.482 1.980 -19.884 1.00 87.12 95 MET A N 1
ATOM 752 C CA . MET A 1 95 ? -15.421 1.239 -20.559 1.00 87.12 95 MET A CA 1
ATOM 753 C C . MET A 1 95 ? -15.293 -0.171 -19.978 1.00 87.12 95 MET A C 1
ATOM 755 O O . MET A 1 95 ? -15.645 -0.437 -18.830 1.00 87.12 95 MET A O 1
ATOM 759 N N . LYS A 1 96 ? -14.804 -1.114 -20.789 1.00 85.12 96 LYS A N 1
ATOM 760 C CA . LYS A 1 96 ? -14.686 -2.514 -20.372 1.00 85.12 96 LYS A CA 1
ATOM 761 C C . LYS A 1 96 ? -13.368 -2.745 -19.636 1.00 85.12 96 LYS A C 1
ATOM 763 O O . LYS A 1 96 ? -12.314 -2.710 -20.263 1.00 85.12 96 LYS A O 1
ATOM 768 N N . MET A 1 97 ? -13.453 -3.077 -18.352 1.00 87.44 97 MET A N 1
ATOM 769 C CA . MET A 1 97 ? -12.307 -3.512 -17.553 1.00 87.44 97 MET A CA 1
ATOM 770 C C . MET A 1 97 ? -12.089 -5.037 -17.641 1.00 87.44 97 MET A C 1
ATOM 772 O O . MET A 1 97 ? -13.020 -5.785 -17.969 1.00 87.44 97 MET A O 1
ATOM 776 N N . PRO A 1 98 ? -10.858 -5.522 -17.391 1.00 86.50 98 PRO A N 1
ATOM 777 C CA . PRO A 1 98 ? -10.575 -6.946 -17.210 1.00 86.50 98 PRO A CA 1
ATOM 778 C C . PRO A 1 98 ? -11.427 -7.589 -16.097 1.00 86.50 98 PRO A C 1
ATOM 780 O O . PRO A 1 98 ? -11.805 -6.923 -15.140 1.00 86.50 98 PRO A O 1
ATOM 783 N N . GLN A 1 99 ? -11.735 -8.888 -16.207 1.00 80.69 99 GLN A N 1
ATOM 784 C CA . GLN A 1 99 ? -12.629 -9.590 -15.259 1.00 80.69 99 GLN A CA 1
ATOM 785 C C . GLN A 1 99 ? -12.068 -9.677 -13.828 1.00 80.69 99 GLN A C 1
ATOM 787 O O . GLN A 1 99 ? -12.823 -9.834 -12.874 1.00 80.69 99 GLN A O 1
ATOM 792 N N . ASP A 1 100 ? -10.749 -9.595 -13.699 1.00 81.50 100 ASP A N 1
ATOM 793 C CA . ASP A 1 100 ? -9.974 -9.534 -12.461 1.00 81.50 100 ASP A CA 1
ATOM 794 C C . ASP A 1 100 ? -10.083 -8.176 -11.738 1.00 81.50 100 ASP A C 1
ATOM 796 O O . ASP A 1 100 ? -9.783 -8.116 -10.551 1.00 81.50 100 ASP A O 1
ATOM 800 N N . ALA A 1 101 ? -10.565 -7.121 -12.409 1.00 81.94 101 ALA A N 1
ATOM 801 C CA . ALA A 1 101 ? -10.769 -5.777 -11.857 1.00 81.94 101 ALA A CA 1
ATOM 802 C C . ALA A 1 101 ? -12.265 -5.502 -11.591 1.00 81.94 101 ALA A C 1
ATOM 804 O O . ALA A 1 101 ? -12.891 -4.668 -12.244 1.00 81.94 101 ALA A O 1
ATOM 805 N N . PHE A 1 102 ? -12.867 -6.264 -10.672 1.00 81.06 102 PHE A N 1
ATOM 806 C CA . PHE A 1 102 ? -14.305 -6.196 -10.342 1.00 81.06 102 PHE A CA 1
ATOM 807 C C . PHE A 1 102 ? -14.667 -5.086 -9.337 1.00 81.06 102 PHE A C 1
ATOM 809 O O . PHE A 1 102 ? -15.840 -4.809 -9.082 1.00 81.06 102 PHE A O 1
ATOM 816 N N . ASP A 1 103 ? -13.658 -4.487 -8.721 1.00 86.69 103 ASP A N 1
ATOM 817 C CA . ASP A 1 103 ? -13.735 -3.462 -7.687 1.00 86.69 103 ASP A CA 1
ATOM 818 C C . ASP A 1 103 ? -13.689 -2.036 -8.254 1.00 86.69 103 ASP A C 1
ATOM 820 O O . ASP A 1 103 ? -13.665 -1.077 -7.485 1.00 86.69 103 ASP A O 1
ATOM 824 N N . VAL A 1 104 ? -13.707 -1.882 -9.582 1.00 91.75 104 VAL A N 1
ATOM 825 C CA . VAL A 1 104 ? -13.593 -0.586 -10.253 1.00 91.75 104 VAL A CA 1
ATOM 826 C C . VAL A 1 104 ? -14.534 -0.463 -11.452 1.00 91.75 104 VAL A C 1
ATOM 828 O O . VAL A 1 104 ? -14.727 -1.404 -12.220 1.00 91.75 104 VAL A O 1
ATOM 831 N N . ILE A 1 105 ? -15.075 0.737 -11.653 1.00 92.50 105 ILE A N 1
ATOM 832 C CA . ILE A 1 105 ? -15.753 1.141 -12.886 1.00 92.50 105 ILE A CA 1
ATOM 833 C C . ILE A 1 105 ? -14.915 2.234 -13.543 1.00 92.50 105 ILE A C 1
ATOM 835 O O . ILE A 1 105 ? -14.621 3.256 -12.924 1.00 92.50 105 ILE A O 1
ATOM 839 N N . HIS A 1 106 ? -14.554 2.028 -14.810 1.00 93.00 106 HIS A N 1
ATOM 840 C CA . HIS A 1 106 ? -13.922 3.053 -15.640 1.00 93.00 106 HIS A CA 1
ATOM 841 C C . HIS A 1 106 ? -14.961 3.685 -16.560 1.00 93.00 106 HIS A C 1
ATOM 843 O O . HIS A 1 106 ? -15.678 3.004 -17.300 1.00 93.00 106 HIS A O 1
ATOM 849 N N . VAL A 1 107 ? -15.033 5.006 -16.507 1.00 91.12 107 VAL A N 1
ATOM 850 C CA . VAL A 1 107 ? -15.943 5.822 -17.292 1.00 91.12 107 VAL A CA 1
ATOM 851 C C . VAL A 1 107 ? -15.141 6.864 -18.040 1.00 91.12 107 VAL A C 1
ATOM 853 O O . VAL A 1 107 ? -14.223 7.470 -17.500 1.00 91.12 107 VAL A O 1
ATOM 856 N N . ARG A 1 108 ? -15.510 7.096 -19.290 1.00 88.19 108 ARG A N 1
ATOM 857 C CA . ARG A 1 108 ? -14.896 8.111 -20.128 1.00 88.19 108 ARG A CA 1
ATOM 858 C C . ARG A 1 108 ? -15.863 9.259 -20.365 1.00 88.19 108 ARG A C 1
ATOM 860 O O . ARG A 1 108 ? -17.020 9.037 -20.730 1.00 88.19 108 ARG A O 1
ATOM 867 N N . HIS A 1 109 ? -15.361 10.465 -20.152 1.00 81.44 109 HIS A N 1
ATOM 868 C CA . HIS A 1 109 ? -16.023 11.724 -20.439 1.00 81.44 109 HIS A CA 1
ATOM 869 C C . HIS A 1 109 ? -15.425 12.302 -21.723 1.00 81.44 109 HIS A C 1
ATOM 871 O O . HIS A 1 109 ? -14.229 12.590 -21.784 1.00 81.44 109 HIS A O 1
ATOM 877 N N . ASP A 1 110 ? -16.250 12.427 -22.757 1.00 71.00 110 ASP A N 1
ATOM 878 C CA . ASP A 1 110 ? -15.890 13.152 -23.973 1.00 71.00 110 ASP A CA 1
ATOM 879 C C . ASP A 1 110 ? -16.569 14.525 -23.863 1.00 71.00 110 ASP A C 1
ATOM 881 O O . ASP A 1 110 ? -17.804 14.571 -23.846 1.00 71.00 110 ASP A O 1
ATOM 885 N N . PRO A 1 111 ? -15.831 15.632 -23.679 1.00 61.16 111 PRO A N 1
ATOM 886 C CA . PRO A 1 111 ? -16.455 16.946 -23.660 1.00 61.16 111 PRO A CA 1
ATOM 887 C C . PRO A 1 111 ? -17.105 17.215 -25.023 1.00 61.16 111 PRO A C 1
ATOM 889 O O . PRO A 1 111 ? -16.572 16.826 -26.064 1.00 61.16 111 PRO A O 1
ATOM 892 N N . GLU A 1 112 ? -18.264 17.882 -25.035 1.00 55.66 112 GLU A N 1
ATOM 893 C CA . GLU A 1 112 ? -18.911 18.274 -26.292 1.00 55.66 112 GLU A CA 1
ATOM 894 C C . GLU A 1 112 ? -17.909 19.018 -27.196 1.00 55.66 112 GLU A C 1
ATOM 896 O O . GLU A 1 112 ? -17.125 19.841 -26.704 1.00 55.66 112 GLU A O 1
ATOM 901 N N . PRO A 1 113 ? -17.905 18.760 -28.518 1.00 50.03 113 PRO A N 1
ATOM 902 C CA . PRO A 1 113 ? -16.984 19.432 -29.418 1.00 50.03 113 PRO A CA 1
ATOM 903 C C . PRO A 1 113 ? -17.224 20.941 -29.342 1.00 50.03 113 PRO A C 1
ATOM 905 O O . PRO A 1 113 ? -18.278 21.433 -29.750 1.00 50.03 113 PRO A O 1
ATOM 908 N N . ARG A 1 114 ? -16.234 21.683 -28.824 1.00 48.97 114 ARG A N 1
ATOM 909 C CA . ARG A 1 114 ? -16.218 23.149 -28.889 1.00 48.97 114 ARG A CA 1
ATOM 910 C C . ARG A 1 114 ? -16.475 23.556 -30.342 1.00 48.97 114 ARG A C 1
ATOM 912 O O . ARG A 1 114 ? -15.798 23.092 -31.253 1.00 48.97 114 ARG A O 1
ATOM 919 N N . SER A 1 115 ? -17.459 24.426 -30.549 1.00 46.09 115 SER A N 1
ATOM 920 C CA . SER A 1 115 ? -17.962 24.875 -31.856 1.00 46.09 115 SER A CA 1
ATOM 921 C C . SER A 1 115 ? -16.955 25.655 -32.718 1.00 46.09 115 SER A C 1
ATOM 923 O O . SER A 1 115 ? -17.288 26.056 -33.832 1.00 46.09 115 SER A O 1
ATOM 925 N N . ASP A 1 116 ? -15.728 25.845 -32.236 1.00 47.31 116 ASP A N 1
ATOM 926 C CA . ASP A 1 116 ? -14.650 26.505 -32.959 1.00 47.31 116 ASP A CA 1
ATOM 927 C C . ASP A 1 116 ? -13.758 25.423 -33.570 1.00 47.31 116 ASP A C 1
ATOM 929 O O . ASP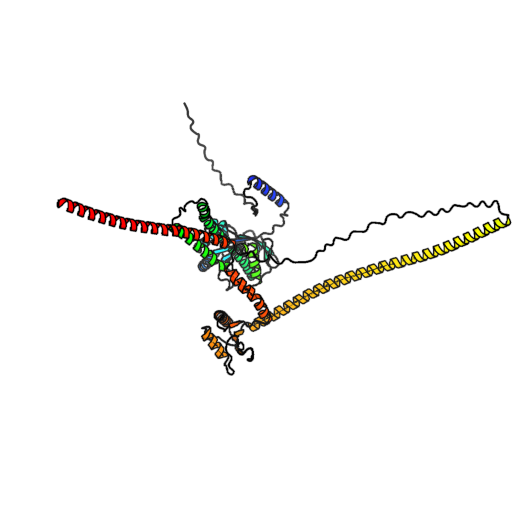 A 1 116 ? -13.054 24.721 -32.851 1.00 47.31 116 ASP A O 1
ATOM 933 N N . GLY A 1 117 ? -13.824 25.266 -34.897 1.00 43.75 117 GLY A N 1
ATOM 934 C CA . GLY A 1 117 ? -13.198 24.202 -35.699 1.00 43.75 117 GLY A CA 1
ATOM 935 C C . GLY A 1 117 ? -11.662 24.143 -35.709 1.00 43.75 117 GLY A C 1
ATOM 936 O O . GLY A 1 117 ? -11.068 23.878 -36.753 1.00 43.75 117 GLY A O 1
ATOM 937 N N . ALA A 1 118 ? -11.007 24.378 -34.574 1.00 46.06 118 ALA A N 1
ATOM 938 C CA . ALA A 1 118 ? -9.624 24.010 -34.349 1.00 46.06 118 ALA A CA 1
ATOM 939 C C . ALA A 1 118 ? -9.534 22.485 -34.209 1.00 46.06 118 ALA A C 1
ATOM 941 O O . ALA A 1 118 ? -10.262 21.860 -33.439 1.00 46.06 118 ALA A O 1
ATOM 942 N N . GLN A 1 119 ? -8.631 21.878 -34.972 1.00 42.16 119 GLN A N 1
ATOM 943 C CA . GLN A 1 119 ? -8.310 20.460 -34.894 1.00 42.16 119 GLN A CA 1
ATOM 944 C C . GLN A 1 119 ? -7.530 20.212 -33.589 1.00 42.16 119 GLN A C 1
ATOM 946 O O . GLN A 1 119 ? -6.306 20.166 -33.588 1.00 42.16 119 GLN A O 1
ATOM 951 N N . VAL A 1 120 ? -8.243 20.159 -32.461 1.00 48.56 120 VAL A N 1
ATOM 952 C CA . VAL A 1 120 ? -7.666 19.863 -31.145 1.00 48.56 120 VAL A CA 1
ATOM 953 C C . VAL A 1 120 ? -7.357 18.370 -31.074 1.00 48.56 120 VAL A C 1
ATOM 955 O O . VAL A 1 120 ? -8.161 17.536 -31.501 1.00 48.56 120 VAL A O 1
ATOM 958 N N . ASP A 1 121 ? -6.179 18.036 -30.558 1.00 50.78 121 ASP A N 1
ATOM 959 C CA . ASP A 1 121 ? -5.728 16.660 -30.401 1.00 50.78 121 ASP A CA 1
ATOM 960 C C . ASP A 1 121 ? -6.704 15.882 -29.497 1.00 50.78 121 ASP A C 1
ATOM 962 O O . ASP A 1 121 ? -6.960 16.266 -28.350 1.00 50.78 121 ASP A O 1
ATOM 966 N N . ARG A 1 122 ? -7.303 14.798 -30.011 1.00 53.06 122 ARG A N 1
ATOM 967 C CA . ARG A 1 122 ? -8.378 14.051 -29.315 1.00 53.06 122 ARG A CA 1
ATOM 968 C C . ARG A 1 122 ? -7.924 13.458 -27.975 1.00 53.06 122 ARG A C 1
ATOM 970 O O . ARG A 1 122 ? -8.751 13.203 -27.108 1.00 53.06 122 ARG A O 1
ATOM 977 N N . GLN A 1 123 ? -6.621 13.241 -27.798 1.00 53.56 123 GLN A N 1
ATOM 978 C CA . GLN A 1 123 ? -6.036 12.697 -26.566 1.00 53.56 123 GLN A CA 1
ATOM 979 C C . GLN A 1 123 ? -5.873 13.748 -25.451 1.00 53.56 123 GLN A C 1
ATOM 981 O O . GLN A 1 123 ? -5.801 13.383 -24.278 1.00 53.56 123 GLN A O 1
ATOM 986 N N . SER A 1 124 ? -5.850 15.040 -25.801 1.00 54.56 124 SER A N 1
ATOM 987 C CA . SER A 1 124 ? -5.723 16.170 -24.864 1.00 54.56 124 SER A CA 1
ATOM 988 C C . SER A 1 124 ? -7.075 16.623 -24.291 1.00 54.56 124 SER A C 1
ATOM 990 O O . SER A 1 124 ? -7.131 17.245 -23.234 1.00 54.56 124 SER A O 1
ATOM 992 N N . THR A 1 125 ? -8.177 16.283 -24.961 1.00 59.16 125 THR A N 1
ATOM 993 C CA . THR A 1 125 ? -9.541 16.701 -24.590 1.00 59.16 125 THR A CA 1
ATOM 994 C C . THR A 1 125 ? -10.348 15.617 -23.883 1.00 59.16 125 THR A C 1
ATOM 996 O O . THR A 1 125 ? -11.363 15.922 -23.273 1.00 59.16 125 THR A O 1
ATOM 999 N N . GLN A 1 126 ? -9.905 14.363 -23.918 1.00 73.69 126 GLN A N 1
ATOM 1000 C CA . GLN A 1 126 ? -10.613 13.251 -23.291 1.00 73.69 126 GLN A CA 1
ATOM 1001 C C . GLN A 1 126 ? -10.367 13.201 -21.777 1.00 73.69 126 GLN A C 1
ATOM 1003 O O . GLN A 1 126 ? -9.217 13.267 -21.331 1.00 73.69 126 GLN A O 1
ATOM 1008 N N . GLY A 1 127 ? -11.446 13.044 -21.004 1.00 85.12 127 GLY A N 1
ATOM 1009 C CA . GLY A 1 127 ? -11.401 12.830 -19.560 1.00 85.12 127 GLY A CA 1
ATOM 1010 C C . GLY A 1 127 ? -11.699 11.375 -19.189 1.00 85.12 127 GLY A C 1
ATOM 1011 O O . GLY A 1 127 ? -12.594 10.750 -19.761 1.00 85.12 127 GLY A O 1
ATOM 1012 N N . ASP A 1 128 ? -10.975 10.817 -18.221 1.00 90.38 128 ASP A N 1
ATOM 1013 C CA . ASP A 1 128 ? -11.233 9.474 -17.682 1.00 90.38 128 ASP A CA 1
ATOM 1014 C C . ASP A 1 128 ? -11.588 9.569 -16.190 1.00 90.38 128 ASP A C 1
ATOM 1016 O O . ASP A 1 128 ? -11.003 10.352 -15.448 1.00 90.38 128 ASP A O 1
ATOM 1020 N N . ILE A 1 129 ? -12.549 8.768 -15.735 1.00 93.94 129 ILE A N 1
ATOM 1021 C CA . ILE A 1 129 ? -13.004 8.720 -14.343 1.00 93.94 129 ILE A CA 1
ATOM 1022 C C . ILE A 1 129 ? -12.977 7.271 -13.869 1.00 93.94 129 ILE A C 1
ATOM 1024 O O . ILE A 1 129 ? -13.530 6.384 -14.523 1.00 93.94 129 ILE A O 1
ATOM 1028 N N . PHE A 1 130 ? -12.351 7.032 -12.723 1.00 95.12 130 PHE A N 1
ATOM 1029 C CA . PHE A 1 130 ? -12.315 5.728 -12.070 1.00 95.12 130 PHE A CA 1
ATOM 1030 C C . PHE A 1 130 ? -13.089 5.790 -10.759 1.00 95.12 130 PHE A C 1
ATOM 1032 O O . PHE A 1 130 ? -12.765 6.599 -9.893 1.00 95.12 130 PHE A O 1
ATOM 1039 N N . PHE A 1 131 ? -14.086 4.920 -10.608 1.00 95.00 131 PHE A N 1
ATOM 1040 C CA . PHE A 1 131 ? -14.845 4.741 -9.371 1.00 95.00 131 PHE A CA 1
ATOM 1041 C C . PHE A 1 131 ? -14.451 3.416 -8.734 1.00 95.00 131 PHE A C 1
ATOM 1043 O O . PHE A 1 131 ? -14.658 2.364 -9.335 1.00 95.00 131 PHE A O 1
ATOM 1050 N N . PHE A 1 132 ? -13.901 3.458 -7.528 1.00 93.38 132 PHE A N 1
ATOM 1051 C CA . PHE A 1 132 ? -13.490 2.277 -6.781 1.00 93.38 132 PHE A CA 1
ATOM 1052 C C . PHE A 1 132 ? -14.545 1.915 -5.740 1.00 93.38 132 PHE A C 1
ATOM 1054 O O . PHE A 1 132 ? -15.116 2.789 -5.089 1.00 93.38 132 PHE A O 1
ATOM 1061 N N . ARG A 1 133 ? -14.761 0.615 -5.529 1.00 90.94 133 ARG A N 1
ATOM 1062 C CA . ARG A 1 133 ? -15.698 0.083 -4.525 1.00 90.94 133 ARG A CA 1
ATOM 1063 C C . ARG A 1 133 ? -15.403 0.614 -3.127 1.00 90.94 133 ARG A C 1
ATOM 1065 O O . ARG A 1 133 ? -16.323 0.826 -2.351 1.00 90.94 133 ARG A O 1
ATOM 1072 N N . ASP A 1 134 ? -14.135 0.885 -2.856 1.00 87.75 134 ASP A N 1
ATOM 1073 C CA . ASP A 1 134 ? -13.599 1.482 -1.637 1.00 87.75 134 ASP A CA 1
ATOM 1074 C C . ASP A 1 134 ? -13.967 2.962 -1.411 1.00 87.75 134 ASP A C 1
ATOM 1076 O O . ASP A 1 134 ? -13.335 3.624 -0.589 1.00 87.75 134 ASP A O 1
ATOM 1080 N N . GLY A 1 135 ? -14.944 3.514 -2.134 1.00 90.81 135 GLY A N 1
ATOM 1081 C CA . GLY A 1 135 ? -15.393 4.893 -1.933 1.00 90.81 135 GLY A CA 1
ATOM 1082 C C . GLY A 1 135 ? -14.409 5.948 -2.449 1.00 90.81 135 GLY A C 1
ATOM 1083 O O . GLY A 1 135 ? -14.454 7.105 -2.031 1.00 90.81 135 GLY A O 1
ATOM 1084 N N . MET A 1 136 ? -13.503 5.547 -3.346 1.00 92.31 136 MET A N 1
ATOM 1085 C CA . MET A 1 136 ? -12.495 6.413 -3.962 1.00 92.31 136 MET A CA 1
ATOM 1086 C C . MET A 1 136 ? -12.921 6.744 -5.392 1.00 92.31 136 MET A C 1
ATOM 1088 O O . MET A 1 136 ? -13.393 5.876 -6.127 1.00 92.31 136 MET A O 1
ATOM 1092 N N . VAL A 1 137 ? -12.745 7.993 -5.806 1.00 95.19 137 VAL A N 1
ATOM 1093 C CA . VAL A 1 137 ? -12.997 8.451 -7.173 1.00 95.19 137 VAL A CA 1
ATOM 1094 C C . VAL A 1 137 ? -11.800 9.242 -7.684 1.00 95.19 137 VAL A C 1
ATOM 1096 O O . VAL A 1 137 ? -11.284 10.117 -6.993 1.00 95.19 137 VAL A O 1
ATOM 1099 N N . VAL A 1 138 ? -11.343 8.928 -8.893 1.00 95.56 138 VAL A N 1
ATOM 1100 C CA . VAL A 1 138 ? -10.176 9.575 -9.503 1.00 95.56 138 VAL A CA 1
ATOM 1101 C C . VAL A 1 138 ? -10.540 10.124 -10.868 1.00 95.56 138 VAL A C 1
ATOM 1103 O O . VAL A 1 138 ? -11.066 9.401 -11.713 1.00 95.56 138 VAL A O 1
ATOM 1106 N N . PHE A 1 139 ? -10.243 11.400 -11.075 1.00 92.88 139 PHE A N 1
ATOM 1107 C CA . PHE A 1 139 ? -10.554 12.158 -12.276 1.00 92.88 139 PHE A CA 1
ATOM 1108 C C . PHE A 1 139 ? -9.270 12.477 -13.032 1.00 92.88 139 PHE A C 1
ATOM 1110 O O . PHE A 1 139 ? -8.370 13.105 -12.486 1.00 92.88 139 PHE A O 1
ATOM 1117 N N . TRP A 1 140 ? -9.207 12.095 -14.299 1.00 91.88 140 TRP A N 1
ATOM 1118 C CA . TRP A 1 140 ? -8.136 12.436 -15.226 1.00 91.88 140 TRP A CA 1
ATOM 1119 C C . TRP A 1 140 ? -8.661 13.463 -16.211 1.00 91.88 140 TRP A C 1
ATOM 1121 O O . TRP A 1 140 ? -9.536 13.135 -17.010 1.00 91.88 140 TRP A O 1
ATOM 1131 N N . ASN A 1 141 ? -8.117 14.678 -16.167 1.00 87.69 141 ASN A N 1
ATOM 1132 C CA . ASN A 1 141 ? -8.426 15.752 -17.111 1.00 87.69 141 ASN A CA 1
ATOM 1133 C C . ASN A 1 141 ? -9.935 16.019 -17.261 1.00 87.69 141 ASN A C 1
ATOM 1135 O O . ASN A 1 141 ? -10.466 16.138 -18.363 1.00 87.69 141 ASN A O 1
ATOM 1139 N N . VAL A 1 142 ? -10.634 16.078 -16.126 1.00 83.94 142 VAL A N 1
ATOM 1140 C CA . VAL A 1 142 ? -12.057 16.431 -16.048 1.00 83.94 142 VAL A CA 1
ATOM 1141 C C . VAL A 1 142 ? -12.179 17.842 -15.483 1.00 83.94 142 VAL A C 1
ATOM 1143 O O . VAL A 1 142 ? -11.486 18.190 -14.532 1.00 83.94 142 VAL A O 1
ATOM 1146 N N . GLU A 1 143 ? -13.060 18.658 -16.062 1.00 83.06 143 GLU A N 1
ATOM 1147 C CA . GLU A 1 143 ? -13.286 20.031 -15.601 1.00 83.06 143 GLU A CA 1
ATOM 1148 C C . GLU A 1 143 ? -13.914 20.071 -14.194 1.00 83.06 143 GLU A C 1
ATOM 1150 O O . GLU A 1 143 ? -14.750 19.234 -13.844 1.00 83.06 143 GLU A O 1
ATOM 1155 N N . ASP A 1 144 ? -13.569 21.090 -13.398 1.00 77.44 144 ASP A N 1
ATOM 1156 C CA . ASP A 1 144 ? -14.033 21.249 -12.008 1.00 77.44 144 ASP A CA 1
ATOM 1157 C C . ASP A 1 144 ? -15.556 21.205 -11.850 1.00 77.44 144 ASP A C 1
ATOM 1159 O O . ASP A 1 144 ? -16.063 20.692 -10.850 1.00 77.44 144 ASP A O 1
ATOM 1163 N N . GLN A 1 145 ? -16.295 21.754 -12.820 1.00 79.06 145 GLN A N 1
ATOM 1164 C CA . GLN A 1 145 ? -17.755 21.752 -12.788 1.00 79.06 145 GLN A CA 1
ATOM 1165 C C . GLN A 1 145 ? -18.293 20.325 -12.928 1.00 79.06 145 GLN A C 1
ATOM 1167 O O . GLN A 1 145 ? -19.049 19.873 -12.072 1.00 79.06 145 GLN A O 1
ATOM 1172 N N . THR A 1 146 ? -17.810 19.585 -13.926 1.00 83.50 146 THR A N 1
ATOM 1173 C CA . THR A 1 146 ? -18.165 18.179 -14.137 1.00 83.50 146 THR A CA 1
ATOM 1174 C C . THR A 1 146 ? -17.764 17.318 -12.939 1.00 83.50 146 THR A C 1
ATOM 1176 O O . THR A 1 146 ? -18.539 16.465 -12.515 1.00 83.50 146 THR A O 1
ATOM 1179 N N . MET A 1 147 ? -16.596 17.559 -12.329 1.00 85.38 147 MET A N 1
ATOM 1180 C CA . MET A 1 147 ? -16.183 16.840 -11.116 1.00 85.38 147 MET A CA 1
ATOM 1181 C C . MET A 1 147 ? -17.156 17.058 -9.948 1.00 85.38 147 MET A C 1
ATOM 1183 O O . MET A 1 147 ? -17.458 16.114 -9.217 1.00 85.38 147 MET A O 1
ATOM 1187 N N . ARG A 1 148 ? -17.670 18.282 -9.765 1.00 84.31 148 ARG A N 1
ATOM 1188 C CA . ARG A 1 148 ? -18.674 18.582 -8.729 1.00 84.31 148 ARG A CA 1
ATOM 1189 C C . ARG A 1 148 ? -20.006 17.906 -9.013 1.00 84.31 148 ARG A C 1
ATOM 1191 O O . ARG A 1 148 ? -20.572 17.316 -8.099 1.00 84.31 148 ARG A O 1
ATOM 1198 N N . ASP A 1 149 ? -20.461 17.948 -10.259 1.00 85.25 149 ASP A N 1
ATOM 1199 C CA . ASP A 1 149 ? -21.724 17.331 -10.665 1.00 85.25 149 ASP A CA 1
ATOM 1200 C C . ASP A 1 149 ? -21.667 15.801 -10.486 1.00 85.25 149 ASP A C 1
ATOM 1202 O O . ASP A 1 149 ? -22.605 15.191 -9.971 1.00 85.25 149 ASP A O 1
ATOM 1206 N N . VAL A 1 150 ? -20.527 15.176 -10.818 1.00 87.44 150 VAL A N 1
ATOM 1207 C CA . VAL A 1 150 ? -20.286 13.744 -10.577 1.00 87.44 150 VAL A CA 1
ATOM 1208 C C . VAL A 1 150 ? -20.277 13.422 -9.085 1.00 87.44 150 VAL A C 1
ATOM 1210 O O . VAL A 1 150 ? -20.909 12.450 -8.683 1.00 87.44 150 VAL A O 1
ATOM 1213 N N . ARG A 1 151 ? -19.607 14.221 -8.245 1.00 87.06 151 ARG A N 1
ATOM 1214 C CA . ARG A 1 151 ? -19.614 13.998 -6.788 1.00 87.06 151 ARG A CA 1
ATOM 1215 C C . ARG A 1 151 ? -21.003 14.170 -6.176 1.00 87.06 151 ARG A C 1
ATOM 1217 O O . ARG A 1 151 ? -21.388 13.357 -5.351 1.00 87.06 151 ARG A O 1
ATOM 1224 N N . GLN A 1 152 ? -21.783 15.151 -6.627 1.00 87.12 152 GLN A N 1
ATOM 1225 C CA . GLN A 1 152 ? -23.172 15.309 -6.189 1.00 87.12 152 GLN A CA 1
ATOM 1226 C C . GLN A 1 152 ? -24.029 14.095 -6.578 1.00 87.12 152 GLN A C 1
ATOM 1228 O O . GLN A 1 152 ? -24.893 13.660 -5.823 1.00 87.12 152 GLN A O 1
ATOM 1233 N N . MET A 1 153 ? -23.781 13.525 -7.758 1.00 87.12 153 MET A N 1
ATOM 1234 C CA . MET A 1 153 ? -24.435 12.295 -8.199 1.00 87.12 153 MET A CA 1
ATOM 1235 C C . MET A 1 153 ? -23.996 11.072 -7.379 1.00 87.12 153 MET A C 1
ATOM 1237 O O . MET A 1 153 ? -24.818 10.183 -7.161 1.00 87.12 153 MET A O 1
ATOM 1241 N N . LEU A 1 154 ? -22.749 11.028 -6.894 1.00 89.19 154 LEU A N 1
ATOM 1242 C CA . LEU A 1 154 ? -22.245 9.936 -6.055 1.00 89.19 154 LEU A CA 1
ATOM 1243 C C . LEU A 1 154 ? -22.933 9.853 -4.688 1.00 89.19 154 LEU A C 1
ATOM 1245 O O . LEU A 1 154 ? -23.101 8.739 -4.200 1.00 89.19 154 LEU A O 1
ATOM 1249 N N . GLU A 1 155 ? -23.416 10.967 -4.124 1.00 88.94 155 GLU A N 1
ATOM 1250 C CA . GLU A 1 155 ? -24.050 11.019 -2.790 1.00 88.94 155 GLU A CA 1
ATOM 1251 C C . GLU A 1 155 ? -25.152 9.958 -2.585 1.00 88.94 155 GLU A C 1
ATOM 1253 O O . GLU A 1 155 ? -25.345 9.452 -1.480 1.00 88.94 155 GLU A O 1
ATOM 1258 N N . GLN A 1 156 ? -25.873 9.578 -3.645 1.00 89.88 156 GLN A N 1
ATOM 1259 C CA . GLN A 1 156 ? -26.949 8.578 -3.573 1.00 89.88 156 GLN A CA 1
ATOM 1260 C C . GLN A 1 156 ? -26.462 7.113 -3.571 1.00 89.88 156 GLN A C 1
ATOM 1262 O O . GLN A 1 156 ? -27.247 6.216 -3.262 1.00 89.88 156 GLN A O 1
ATOM 1267 N N . TYR A 1 157 ? -25.190 6.863 -3.896 1.00 92.25 157 TYR A N 1
ATOM 1268 C CA . TYR A 1 157 ? -24.563 5.531 -3.933 1.00 92.25 157 TYR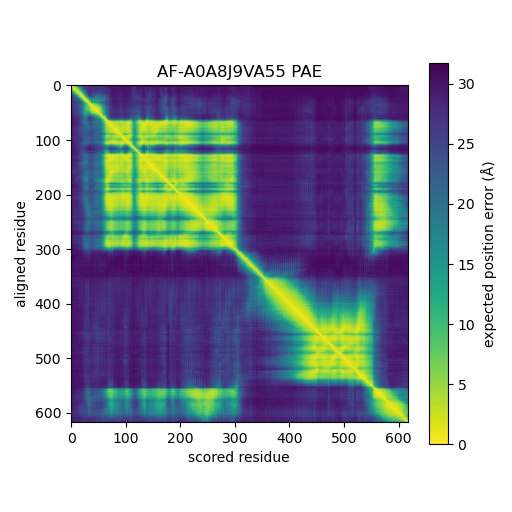 A CA 1
ATOM 1269 C C . TYR A 1 157 ? -23.496 5.344 -2.844 1.00 92.25 157 TYR A C 1
ATOM 1271 O O . TYR A 1 157 ? -22.857 4.292 -2.769 1.00 92.25 157 TYR A O 1
ATOM 1279 N N . GLU A 1 158 ? -23.300 6.352 -1.996 1.00 91.94 158 GLU A N 1
ATOM 1280 C CA . GLU A 1 158 ? -22.331 6.344 -0.907 1.00 91.94 158 GLU A CA 1
ATOM 1281 C C . GLU A 1 158 ? -22.829 5.551 0.306 1.00 91.94 158 GLU A C 1
ATOM 1283 O O . GLU A 1 158 ? -23.935 5.748 0.818 1.00 91.94 158 GLU A O 1
ATOM 1288 N N . ARG A 1 159 ? -21.973 4.668 0.830 1.00 89.50 159 ARG A N 1
ATOM 1289 C CA . ARG A 1 159 ? -22.180 3.986 2.111 1.00 89.50 159 ARG A CA 1
ATOM 1290 C C . ARG A 1 159 ? -21.208 4.544 3.139 1.00 89.50 159 ARG A C 1
ATOM 1292 O O . ARG A 1 159 ? -19.997 4.456 2.971 1.00 89.50 159 ARG A O 1
ATOM 1299 N N . ASN A 1 160 ? -21.754 5.065 4.240 1.00 87.00 160 ASN A N 1
ATOM 1300 C CA . ASN A 1 160 ? -21.009 5.811 5.262 1.00 87.00 160 ASN A CA 1
ATOM 1301 C C . ASN A 1 160 ? -20.231 7.000 4.652 1.00 87.00 160 ASN A C 1
ATOM 1303 O O . ASN A 1 160 ? -18.999 6.964 4.618 1.00 87.00 160 ASN A O 1
ATOM 1307 N N . PRO A 1 161 ? -20.941 8.034 4.162 1.00 88.62 161 PRO A N 1
ATOM 1308 C CA . PRO A 1 161 ? -20.320 9.196 3.537 1.00 88.62 161 PRO A CA 1
ATOM 1309 C C . PRO A 1 161 ? -19.468 9.988 4.530 1.00 88.62 161 PRO A C 1
ATOM 1311 O O . PRO A 1 161 ? -19.766 10.061 5.730 1.00 88.62 161 PRO A O 1
ATOM 1314 N N . TYR A 1 162 ? -18.407 10.598 4.018 1.00 85.62 162 TYR A N 1
ATOM 1315 C CA . TYR A 1 162 ? -17.522 11.465 4.780 1.00 85.62 162 TYR A CA 1
ATOM 1316 C C . TYR A 1 162 ? -18.007 12.915 4.774 1.00 85.62 162 TYR A C 1
ATOM 1318 O O . TYR A 1 162 ? -18.897 13.316 4.027 1.00 85.62 162 TYR A O 1
ATOM 1326 N N . ASN A 1 163 ? -17.430 13.729 5.658 1.00 77.88 163 ASN A N 1
ATOM 1327 C CA . ASN A 1 163 ? -17.750 15.149 5.701 1.00 77.88 163 ASN A CA 1
ATOM 1328 C C . ASN A 1 163 ? -17.221 15.846 4.438 1.00 77.88 163 ASN A C 1
ATOM 1330 O O . ASN A 1 163 ? -16.025 15.790 4.178 1.00 77.88 163 ASN A O 1
ATOM 1334 N N . ILE A 1 164 ? -18.086 16.561 3.714 1.00 75.31 164 ILE A N 1
ATOM 1335 C CA . ILE A 1 164 ? -17.744 17.254 2.458 1.00 75.31 164 ILE A CA 1
ATOM 1336 C C . ILE A 1 164 ? -16.517 18.167 2.614 1.00 75.31 164 ILE A C 1
ATOM 1338 O O . ILE A 1 164 ? -15.654 18.175 1.746 1.00 75.31 164 ILE A O 1
ATOM 1342 N N . ALA A 1 165 ? -16.388 18.888 3.734 1.00 64.44 165 ALA A N 1
ATOM 1343 C CA . ALA A 1 165 ? -15.242 19.766 3.970 1.00 64.44 165 ALA A CA 1
ATOM 1344 C C . ALA A 1 165 ? -13.931 18.982 4.143 1.00 64.44 165 ALA A C 1
ATOM 1346 O O . ALA A 1 165 ? -12.889 19.437 3.684 1.00 64.44 165 ALA A O 1
ATOM 1347 N N . LEU A 1 166 ? -13.985 17.799 4.766 1.00 71.50 166 LEU A N 1
ATOM 1348 C CA . LEU A 1 166 ? -12.827 16.910 4.885 1.00 71.50 166 LEU A CA 1
ATOM 1349 C C . LEU A 1 166 ? -12.451 16.319 3.523 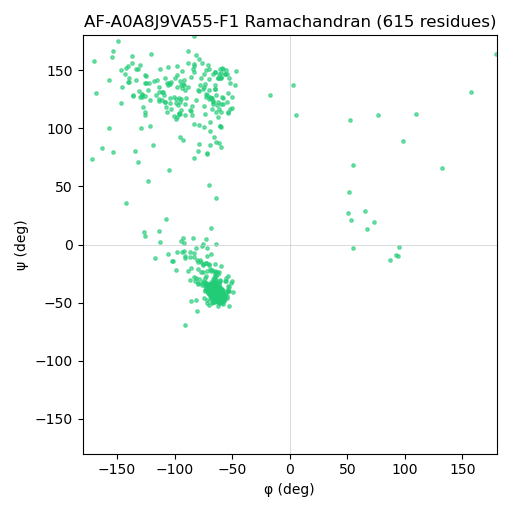1.00 71.50 166 LEU A C 1
ATOM 1351 O O . LEU A 1 166 ? -11.275 16.248 3.207 1.00 71.50 166 LEU A O 1
ATOM 1355 N N . VAL A 1 167 ? -13.439 15.948 2.707 1.00 73.50 167 VAL A N 1
ATOM 1356 C CA . VAL A 1 167 ? -13.230 15.413 1.350 1.00 73.50 167 VAL A CA 1
ATOM 1357 C C . VAL A 1 167 ? -12.633 16.461 0.409 1.00 73.50 167 VAL A C 1
ATOM 1359 O O . VAL A 1 167 ? -11.790 16.140 -0.420 1.00 73.50 167 VAL A O 1
ATOM 1362 N N . GLU A 1 168 ? -13.067 17.720 0.507 1.00 69.25 168 GLU A N 1
ATOM 1363 C CA . GLU A 1 168 ? -12.478 18.806 -0.283 1.00 69.25 168 GLU A CA 1
ATOM 1364 C C . GLU A 1 168 ? -11.055 19.143 0.174 1.00 69.25 168 GLU A C 1
ATOM 1366 O O . GLU A 1 168 ? -10.217 19.481 -0.661 1.00 69.25 168 GLU A O 1
ATOM 1371 N N . TRP A 1 169 ? -10.784 19.043 1.477 1.00 67.31 169 TRP A N 1
ATOM 1372 C CA . TRP A 1 169 ? -9.472 19.323 2.055 1.00 67.31 169 TRP A CA 1
ATOM 1373 C C . TRP A 1 169 ? -8.452 18.211 1.775 1.00 67.31 169 TRP A C 1
ATOM 1375 O O . TRP A 1 169 ? -7.332 18.496 1.358 1.00 67.31 169 TRP A O 1
ATOM 1385 N N . GLU A 1 170 ? -8.849 16.952 1.959 1.00 73.00 170 GLU A N 1
ATOM 1386 C CA . GLU A 1 170 ? -8.019 15.767 1.743 1.00 73.00 170 GLU A CA 1
ATOM 1387 C C . GLU A 1 170 ? -8.224 15.242 0.317 1.00 73.00 170 GLU A C 1
ATOM 1389 O O . GLU A 1 170 ? -9.098 14.415 0.051 1.00 73.00 170 GLU A O 1
ATOM 1394 N N . ASN A 1 171 ? -7.414 15.738 -0.617 1.00 77.56 171 ASN A N 1
ATOM 1395 C CA . ASN A 1 171 ? -7.352 15.251 -1.993 1.00 77.56 171 ASN A CA 1
ATOM 1396 C C . ASN A 1 171 ? -5.893 15.130 -2.459 1.00 77.56 171 ASN A C 1
ATOM 1398 O O . ASN A 1 171 ? -5.003 15.783 -1.918 1.00 77.56 171 ASN A O 1
ATOM 1402 N N . GLU A 1 172 ? -5.649 14.280 -3.455 1.00 80.56 172 GLU A N 1
ATOM 1403 C CA . GLU A 1 172 ? -4.317 14.082 -4.036 1.00 80.56 172 GLU A CA 1
ATOM 1404 C C . GLU A 1 172 ? -4.339 14.525 -5.496 1.00 80.56 172 GLU A C 1
ATOM 1406 O O . GLU A 1 172 ? -5.187 14.073 -6.270 1.00 80.56 172 GLU A O 1
ATOM 1411 N N . GLN A 1 173 ? -3.389 15.371 -5.886 1.00 80.00 173 GLN A N 1
ATOM 1412 C CA . GLN A 1 173 ? -3.279 15.901 -7.240 1.00 80.00 173 GLN A CA 1
ATOM 1413 C C . GLN A 1 173 ? -1.905 15.580 -7.826 1.00 80.00 173 GLN A C 1
ATOM 1415 O O . GLN A 1 173 ? -0.879 15.822 -7.196 1.00 80.00 173 GLN A O 1
ATOM 1420 N N . MET A 1 174 ? -1.885 15.081 -9.061 1.00 80.06 174 MET A N 1
ATOM 1421 C CA . MET A 1 174 ? -0.657 14.837 -9.817 1.00 80.06 174 MET A CA 1
ATOM 1422 C C . MET A 1 174 ? -0.798 15.371 -11.238 1.00 80.06 174 MET A C 1
ATOM 1424 O O . MET A 1 174 ? -1.855 15.235 -11.859 1.00 80.06 174 MET A O 1
ATOM 1428 N N . ASN A 1 175 ? 0.275 15.954 -11.767 1.00 83.88 175 ASN A N 1
ATOM 1429 C CA . ASN A 1 175 ? 0.310 16.333 -13.173 1.00 83.88 175 ASN A CA 1
ATOM 1430 C C . ASN A 1 175 ? 0.701 15.128 -14.021 1.00 83.88 175 ASN A C 1
ATOM 1432 O O . ASN A 1 175 ? 1.397 14.216 -13.560 1.00 83.88 175 ASN A O 1
ATOM 1436 N N . TYR A 1 176 ? 0.271 15.136 -15.275 1.00 85.81 176 TYR A N 1
ATOM 1437 C CA . TYR A 1 176 ? 0.680 14.138 -16.236 1.00 85.81 176 TYR A CA 1
ATOM 1438 C C . TYR A 1 176 ? 0.884 14.721 -17.632 1.00 85.81 176 TYR A C 1
ATOM 1440 O O . TYR A 1 176 ? 0.249 15.700 -18.031 1.00 85.81 176 TYR A O 1
ATOM 1448 N N . SER A 1 177 ? 1.774 14.082 -18.381 1.00 83.38 177 SER A N 1
ATOM 1449 C CA . SER A 1 177 ? 2.066 14.387 -19.776 1.00 83.38 177 SER A CA 1
ATOM 1450 C C . SER A 1 177 ? 2.185 13.100 -20.587 1.00 83.38 177 SER A C 1
ATOM 1452 O O . SER A 1 177 ? 2.326 12.001 -20.040 1.00 83.38 177 SER A O 1
ATOM 1454 N N . TYR A 1 178 ? 2.086 13.225 -21.906 1.00 83.31 178 TYR A N 1
ATOM 1455 C CA . TYR A 1 178 ? 2.273 12.105 -22.819 1.00 83.31 178 TYR A CA 1
ATOM 1456 C C . TYR A 1 178 ? 3.694 12.122 -23.371 1.00 83.31 178 TYR A C 1
ATOM 1458 O O . TYR A 1 178 ? 4.204 13.162 -23.776 1.00 83.31 178 TYR A O 1
ATOM 1466 N N . THR A 1 179 ? 4.331 10.958 -23.405 1.00 80.31 179 THR A N 1
ATOM 1467 C CA . THR A 1 179 ? 5.680 10.776 -23.945 1.00 80.31 179 THR A CA 1
ATOM 1468 C C . THR A 1 179 ? 5.700 9.580 -24.887 1.00 80.31 179 THR A C 1
ATOM 1470 O O . THR A 1 179 ? 4.935 8.634 -24.719 1.00 80.31 179 THR A O 1
ATOM 1473 N N . GLU A 1 180 ? 6.585 9.590 -25.883 1.00 75.44 180 GLU A N 1
ATOM 1474 C CA . GLU A 1 180 ? 6.731 8.455 -26.812 1.00 75.44 180 GLU A CA 1
ATOM 1475 C C . GLU A 1 180 ? 7.367 7.219 -26.145 1.00 75.44 180 GLU A C 1
ATOM 1477 O O . GLU A 1 180 ? 7.265 6.100 -26.653 1.00 75.44 180 GLU A O 1
ATOM 1482 N N . ASN A 1 181 ? 7.998 7.423 -24.986 1.00 71.81 181 ASN A N 1
ATOM 1483 C CA . ASN A 1 181 ? 8.701 6.410 -24.208 1.00 71.81 181 ASN A CA 1
ATOM 1484 C C . ASN A 1 181 ? 7.749 5.602 -23.305 1.00 71.81 181 ASN A C 1
ATOM 1486 O O . ASN A 1 181 ? 6.538 5.807 -23.286 1.00 71.81 181 ASN A O 1
ATOM 1490 N N . SER A 1 182 ? 8.301 4.640 -22.559 1.00 78.56 182 SER A N 1
ATOM 1491 C CA . SER A 1 182 ? 7.547 3.852 -21.577 1.00 78.56 182 SER A CA 1
ATOM 1492 C C . SER A 1 182 ? 7.036 4.710 -20.423 1.00 78.56 182 SER A C 1
ATOM 1494 O O . SER A 1 182 ? 7.747 5.609 -19.969 1.00 78.56 182 SER A O 1
ATOM 1496 N N . THR A 1 183 ? 5.886 4.336 -19.869 1.00 83.44 183 THR A N 1
ATOM 1497 C CA . THR A 1 183 ? 5.273 5.031 -18.738 1.00 83.44 183 THR A CA 1
ATOM 1498 C C . THR A 1 183 ? 6.190 5.073 -17.513 1.00 83.44 183 THR A C 1
ATOM 1500 O O . THR A 1 183 ? 6.703 4.047 -17.051 1.00 83.44 183 THR A O 1
ATOM 1503 N N . LEU A 1 184 ? 6.421 6.273 -16.978 1.00 83.50 184 LEU A N 1
ATOM 1504 C CA . LEU A 1 184 ? 7.338 6.514 -15.866 1.00 83.50 184 LEU A CA 1
ATOM 1505 C C . LEU A 1 184 ? 6.791 7.597 -14.933 1.00 83.50 184 LEU A C 1
ATOM 1507 O O . LEU A 1 184 ? 6.168 8.558 -15.362 1.00 83.50 184 LEU A O 1
ATOM 1511 N N . LEU A 1 185 ? 7.078 7.455 -13.640 1.00 82.69 185 LEU A N 1
ATOM 1512 C CA . LEU A 1 185 ? 6.911 8.525 -12.664 1.00 82.69 185 LEU A CA 1
ATOM 1513 C C . LEU A 1 185 ? 8.261 9.226 -12.474 1.00 82.69 185 LEU A C 1
ATOM 1515 O O . LEU A 1 185 ? 9.200 8.598 -11.973 1.00 82.69 185 LEU A O 1
ATOM 1519 N N . SER A 1 186 ? 8.366 10.492 -12.880 1.00 75.06 186 SER A N 1
ATOM 1520 C CA . SER A 1 186 ? 9.601 11.283 -12.799 1.00 75.06 186 SER A CA 1
ATOM 1521 C C . SER A 1 186 ? 9.320 12.632 -12.146 1.00 75.06 186 SER A C 1
ATOM 1523 O O . SER A 1 186 ? 8.429 13.348 -12.577 1.00 75.06 186 SER A O 1
ATOM 1525 N N . ASN A 1 187 ? 10.071 12.979 -11.095 1.00 65.75 187 ASN A N 1
ATOM 1526 C CA . ASN A 1 187 ? 9.976 14.260 -10.374 1.00 65.75 187 ASN A CA 1
ATOM 1527 C C . ASN A 1 187 ? 8.571 14.662 -9.874 1.00 65.75 187 ASN A C 1
ATOM 1529 O O . ASN A 1 187 ? 8.344 15.827 -9.575 1.00 65.75 187 ASN A O 1
ATOM 1533 N N . GLY A 1 188 ? 7.657 13.700 -9.721 1.00 67.56 188 GLY A N 1
ATOM 1534 C CA . GLY A 1 188 ? 6.279 13.942 -9.282 1.00 67.56 188 GLY A CA 1
ATOM 1535 C C . GLY A 1 188 ? 5.259 14.094 -10.407 1.00 67.56 188 GLY A C 1
ATOM 1536 O O . GLY A 1 188 ? 4.067 14.141 -10.116 1.00 67.56 188 GLY A O 1
ATOM 1537 N N . ASP A 1 189 ? 5.703 14.044 -11.663 1.00 79.50 189 ASP A N 1
ATOM 1538 C CA . ASP A 1 189 ? 4.833 14.050 -12.833 1.00 79.50 189 ASP A CA 1
ATOM 1539 C C . ASP A 1 189 ? 4.716 12.640 -13.432 1.00 79.50 189 ASP A C 1
ATOM 1541 O O . ASP A 1 189 ? 5.688 11.872 -13.516 1.00 79.50 189 ASP A O 1
ATOM 1545 N N . ILE A 1 190 ? 3.500 12.288 -13.848 1.00 85.81 190 ILE A N 1
ATOM 1546 C CA . ILE A 1 190 ? 3.191 11.021 -14.509 1.00 85.81 190 ILE A CA 1
ATOM 1547 C C . ILE A 1 190 ? 3.443 11.187 -16.010 1.00 85.81 190 ILE A C 1
ATOM 1549 O O . ILE A 1 190 ? 2.754 11.937 -16.689 1.00 85.81 190 ILE A O 1
ATOM 1553 N N . GLN A 1 191 ? 4.400 10.451 -16.559 1.00 86.56 191 GLN A N 1
ATOM 1554 C CA . GLN A 1 191 ? 4.629 10.396 -18.001 1.00 86.56 191 GLN A CA 1
ATOM 1555 C C . GLN A 1 191 ? 3.956 9.141 -18.543 1.00 86.56 191 GLN A C 1
ATOM 1557 O O . GLN A 1 191 ? 4.403 8.038 -18.236 1.00 86.56 191 GLN A O 1
ATOM 1562 N N . LEU A 1 192 ? 2.875 9.296 -19.309 1.00 85.00 192 LEU A N 1
ATOM 1563 C CA . LEU A 1 192 ? 2.146 8.193 -19.940 1.00 85.00 192 LEU A CA 1
ATOM 1564 C C . LEU A 1 192 ? 2.681 7.925 -21.347 1.00 85.00 192 LEU A C 1
ATOM 1566 O O . LEU A 1 192 ? 2.987 8.859 -22.089 1.00 85.00 192 LEU A O 1
ATOM 1570 N N . SER A 1 193 ? 2.758 6.655 -21.734 1.00 83.38 193 SER A N 1
ATOM 1571 C CA . SER A 1 193 ? 3.181 6.268 -23.077 1.00 83.38 193 SER A CA 1
ATOM 1572 C C . SER A 1 193 ? 2.082 6.529 -24.112 1.00 83.38 193 SER A C 1
ATOM 1574 O O . SER A 1 193 ? 1.007 5.933 -24.047 1.00 83.38 193 SER A O 1
ATOM 1576 N N . SER A 1 194 ? 2.350 7.384 -25.102 1.00 76.88 194 SER A N 1
ATOM 1577 C CA . SER A 1 194 ? 1.429 7.644 -26.222 1.00 76.88 194 SER A CA 1
ATOM 1578 C C . SER A 1 194 ? 1.403 6.516 -27.263 1.00 76.88 194 SER A C 1
ATOM 1580 O O . SER A 1 194 ? 0.473 6.439 -28.066 1.00 76.88 194 SER A O 1
ATOM 1582 N N . SER A 1 195 ? 2.409 5.632 -27.251 1.00 72.69 195 SER A N 1
ATOM 1583 C CA . SER A 1 195 ? 2.565 4.518 -28.196 1.00 72.69 195 SER A CA 1
ATOM 1584 C C . SER A 1 195 ? 1.963 3.193 -27.705 1.00 72.69 195 SER A C 1
ATOM 1586 O O . SER A 1 195 ? 1.916 2.218 -28.461 1.00 72.69 195 SER A O 1
ATOM 1588 N N . ALA A 1 196 ? 1.483 3.144 -26.458 1.00 71.88 196 ALA A N 1
ATOM 1589 C CA . ALA A 1 196 ? 0.877 1.960 -25.861 1.00 71.88 196 ALA A CA 1
ATOM 1590 C C . ALA A 1 196 ? -0.507 1.640 -26.455 1.00 71.88 196 ALA A C 1
ATOM 1592 O O . ALA A 1 196 ? -1.236 2.513 -26.933 1.00 71.88 196 ALA A O 1
ATOM 1593 N N . ALA A 1 197 ? -0.902 0.363 -26.397 1.00 80.62 197 ALA A N 1
ATOM 1594 C CA . ALA A 1 197 ? -2.264 -0.030 -26.740 1.00 80.62 197 ALA A CA 1
ATOM 1595 C C . ALA A 1 197 ? -3.269 0.641 -25.786 1.00 80.62 197 ALA A C 1
ATOM 1597 O O . ALA A 1 197 ? -2.991 0.807 -24.600 1.00 80.62 197 ALA A O 1
ATOM 1598 N N . GLU A 1 198 ? -4.469 0.972 -26.277 1.00 80.75 198 GLU A N 1
ATOM 1599 C CA . GLU A 1 198 ? -5.484 1.701 -25.495 1.00 80.75 198 GLU A CA 1
ATOM 1600 C C . GLU A 1 198 ? -5.794 1.029 -24.144 1.00 80.75 198 GLU A C 1
ATOM 1602 O O . GLU A 1 198 ? -5.924 1.707 -23.128 1.00 80.75 198 GLU A O 1
ATOM 1607 N N . MET A 1 199 ? -5.859 -0.307 -24.114 1.00 83.25 199 MET A N 1
ATOM 1608 C CA . MET A 1 199 ? -6.079 -1.065 -22.879 1.00 83.25 199 MET A CA 1
ATOM 1609 C C . MET A 1 199 ? -4.904 -0.932 -21.901 1.00 83.25 199 MET A C 1
ATOM 1611 O O . MET A 1 199 ? -5.135 -0.766 -20.709 1.00 83.25 199 MET A O 1
ATOM 1615 N N . ASP A 1 200 ? -3.659 -0.970 -22.376 1.00 85.12 200 ASP A N 1
ATOM 1616 C CA . ASP A 1 200 ? -2.484 -0.853 -21.505 1.00 85.12 200 ASP A CA 1
ATOM 1617 C C . ASP A 1 200 ? -2.424 0.536 -20.865 1.00 85.12 200 ASP A C 1
ATOM 1619 O O . ASP A 1 200 ? -2.241 0.643 -19.654 1.00 85.12 200 ASP A O 1
ATOM 1623 N N . MET A 1 201 ? -2.725 1.587 -21.635 1.00 85.62 201 MET A N 1
ATOM 1624 C CA . MET A 1 201 ? -2.836 2.951 -21.114 1.00 85.62 201 MET A CA 1
ATOM 1625 C C . MET A 1 201 ? -3.934 3.074 -20.042 1.00 85.62 201 MET A C 1
ATOM 1627 O O . MET A 1 201 ? -3.726 3.717 -19.014 1.00 85.62 201 MET A O 1
ATOM 1631 N N . ILE A 1 202 ? -5.103 2.449 -20.241 1.00 89.56 202 ILE A N 1
ATOM 1632 C CA . ILE A 1 202 ? -6.182 2.438 -19.234 1.00 89.56 202 ILE A CA 1
ATOM 1633 C C . ILE A 1 202 ? -5.716 1.742 -17.949 1.00 89.56 202 ILE A C 1
ATOM 1635 O O . ILE A 1 202 ? -5.992 2.227 -16.853 1.00 89.56 202 ILE A O 1
ATOM 1639 N N . LEU A 1 203 ? -4.991 0.629 -18.065 1.00 90.75 203 LEU A N 1
ATOM 1640 C CA . LEU A 1 203 ? -4.493 -0.128 -16.915 1.00 90.75 203 LEU A CA 1
ATOM 1641 C C . LEU A 1 203 ? -3.385 0.619 -16.167 1.00 90.75 203 LEU A C 1
ATOM 1643 O O . LEU A 1 203 ? -3.309 0.545 -14.940 1.00 90.75 203 LEU A O 1
ATOM 1647 N N . GLU A 1 204 ? -2.551 1.372 -16.876 1.00 91.12 204 GLU A N 1
ATOM 1648 C CA . GLU A 1 204 ? -1.574 2.279 -16.274 1.00 91.12 204 GLU A CA 1
ATOM 1649 C C . GLU A 1 204 ? -2.268 3.416 -15.517 1.00 91.12 204 GLU A C 1
ATOM 1651 O O . GLU A 1 204 ? -1.975 3.619 -14.337 1.00 91.12 204 GLU A O 1
ATOM 1656 N N . LYS A 1 205 ? -3.258 4.090 -16.127 1.00 91.62 205 LYS A N 1
ATOM 1657 C CA . LYS A 1 205 ? -4.078 5.111 -15.445 1.00 91.62 205 LYS A CA 1
ATOM 1658 C C . LYS A 1 205 ? -4.796 4.540 -14.222 1.00 91.62 205 LYS A C 1
ATOM 1660 O O . LYS A 1 205 ? -4.796 5.172 -13.167 1.00 91.62 205 LYS A O 1
ATOM 1665 N N . TYR A 1 206 ? -5.349 3.331 -14.322 1.00 92.81 206 TYR A N 1
ATOM 1666 C CA . TYR A 1 206 ? -5.932 2.610 -13.186 1.00 92.81 206 TYR A CA 1
ATOM 1667 C C . TYR A 1 206 ? -4.902 2.401 -12.072 1.00 92.81 206 TYR A C 1
ATOM 1669 O O . TYR A 1 206 ? -5.199 2.644 -10.907 1.00 92.81 206 TYR A O 1
ATOM 1677 N N . THR A 1 207 ? -3.678 2.006 -12.426 1.00 91.88 207 THR A N 1
ATOM 1678 C CA . THR A 1 207 ? -2.605 1.740 -11.462 1.00 91.88 207 THR A CA 1
ATOM 1679 C C . THR A 1 207 ? -2.236 2.992 -10.663 1.00 91.88 207 THR A C 1
ATOM 1681 O O . THR A 1 207 ? -2.133 2.935 -9.435 1.00 91.88 207 THR A O 1
ATOM 1684 N N . PHE A 1 208 ? -2.081 4.136 -11.338 1.00 92.50 208 PHE A N 1
ATOM 1685 C CA . PHE A 1 208 ? -1.854 5.421 -10.668 1.00 92.50 208 PHE A CA 1
ATOM 1686 C C . PHE A 1 208 ? -3.065 5.844 -9.832 1.00 92.50 208 PHE A C 1
ATOM 1688 O O . PHE A 1 208 ? -2.901 6.224 -8.676 1.00 92.50 208 PHE A O 1
ATOM 1695 N N . SER A 1 209 ? -4.276 5.691 -10.374 1.00 93.81 209 SER A N 1
ATOM 1696 C CA . SER A 1 209 ? -5.527 6.029 -9.683 1.00 93.81 209 SER A CA 1
ATOM 1697 C C . SER A 1 209 ? -5.713 5.238 -8.391 1.00 93.81 209 SER A C 1
ATOM 1699 O O . SER A 1 209 ? -6.073 5.810 -7.369 1.00 93.81 209 SER A O 1
ATOM 1701 N N . ASN A 1 210 ? -5.425 3.937 -8.414 1.00 91.31 210 ASN A N 1
ATOM 1702 C CA . ASN A 1 210 ? -5.533 3.067 -7.248 1.00 91.31 210 ASN A CA 1
ATOM 1703 C C . ASN A 1 210 ? -4.574 3.523 -6.131 1.00 91.31 210 ASN A C 1
ATOM 1705 O O . ASN A 1 210 ? -4.981 3.713 -4.987 1.00 91.31 210 ASN A O 1
ATOM 1709 N N . ALA A 1 211 ? -3.311 3.803 -6.475 1.00 88.44 211 ALA A N 1
ATOM 1710 C CA . ALA A 1 211 ? -2.332 4.306 -5.513 1.00 88.44 211 ALA A CA 1
ATOM 1711 C C . ALA A 1 211 ? -2.699 5.698 -4.958 1.00 88.44 211 ALA A C 1
ATOM 1713 O O . ALA A 1 211 ? -2.552 5.931 -3.759 1.00 88.44 211 ALA A O 1
ATOM 1714 N N . MET A 1 212 ? -3.194 6.612 -5.800 1.00 88.25 212 MET A N 1
ATOM 1715 C CA . MET A 1 212 ? -3.630 7.947 -5.369 1.00 88.25 212 MET A CA 1
ATOM 1716 C C . MET A 1 212 ? -4.865 7.885 -4.465 1.00 88.25 212 MET A C 1
ATOM 1718 O O . MET A 1 212 ? -4.868 8.496 -3.400 1.00 88.25 212 MET A O 1
ATOM 1722 N N . GLY A 1 213 ? -5.885 7.103 -4.835 1.00 88.50 213 GLY A N 1
ATOM 1723 C CA . GLY A 1 213 ? -7.078 6.903 -4.009 1.00 88.50 213 GLY A CA 1
ATOM 1724 C C . GLY A 1 213 ? -6.728 6.347 -2.628 1.00 88.50 213 GLY A C 1
ATOM 1725 O O . GLY A 1 213 ? -7.218 6.843 -1.612 1.00 88.50 213 GLY A O 1
ATOM 1726 N N . LEU A 1 214 ? -5.799 5.386 -2.574 1.00 86.00 214 LEU A N 1
ATOM 1727 C CA . LEU A 1 214 ? -5.295 4.842 -1.317 1.00 86.00 214 LEU A CA 1
ATOM 1728 C C . LEU A 1 214 ? -4.602 5.904 -0.449 1.00 86.00 214 LEU A C 1
ATOM 1730 O O . LEU A 1 214 ? -4.807 5.917 0.765 1.00 86.00 214 LEU A O 1
ATOM 1734 N N . SER A 1 215 ? -3.814 6.806 -1.049 1.00 84.62 215 SER A N 1
ATOM 1735 C CA . SER A 1 215 ? -3.192 7.936 -0.334 1.00 84.62 215 SER A CA 1
ATOM 1736 C C . SER A 1 215 ? -4.245 8.807 0.355 1.00 84.62 215 SER A C 1
ATOM 1738 O O . SER A 1 215 ? -4.151 9.057 1.559 1.00 84.62 215 SER A O 1
ATOM 1740 N N . VAL A 1 216 ? -5.294 9.189 -0.383 1.00 84.44 216 VAL A N 1
ATOM 1741 C CA . VAL A 1 216 ? -6.384 10.036 0.125 1.00 84.44 216 VAL A CA 1
ATOM 1742 C C . VAL A 1 216 ? -7.186 9.323 1.212 1.00 84.44 216 VAL A C 1
ATOM 1744 O O . VAL A 1 216 ? -7.450 9.890 2.271 1.00 84.44 216 VAL A O 1
ATOM 1747 N N . LYS A 1 217 ? -7.536 8.047 1.003 1.00 86.31 217 LYS A N 1
ATOM 1748 C CA . LYS A 1 217 ? -8.274 7.249 1.997 1.00 86.31 217 LYS A CA 1
ATOM 1749 C C . LYS A 1 217 ? -7.494 7.124 3.313 1.00 86.31 217 LYS A C 1
ATOM 1751 O O . LYS A 1 217 ? -8.078 7.255 4.387 1.00 86.31 217 LYS A O 1
ATOM 1756 N N . LEU A 1 218 ? -6.171 6.954 3.241 1.00 81.12 218 LEU A N 1
ATOM 1757 C CA . LEU A 1 218 ? -5.310 6.960 4.427 1.00 81.12 218 LEU A CA 1
ATOM 1758 C C . LEU A 1 218 ? -5.270 8.319 5.120 1.00 81.12 218 LEU A C 1
ATOM 1760 O O . LEU A 1 218 ? -5.287 8.359 6.348 1.00 81.12 218 LEU A O 1
ATOM 1764 N N . ALA A 1 219 ? -5.241 9.413 4.361 1.00 78.38 219 ALA A N 1
ATOM 1765 C CA . ALA A 1 219 ? -5.235 10.758 4.924 1.00 78.38 219 ALA A CA 1
ATOM 1766 C C . ALA A 1 219 ? -6.513 11.050 5.733 1.00 78.38 219 ALA A C 1
ATOM 1768 O O . ALA A 1 219 ? -6.433 11.550 6.853 1.00 78.38 219 ALA A O 1
ATOM 1769 N N . ILE A 1 220 ? -7.679 10.609 5.245 1.00 80.94 220 ILE A N 1
ATOM 1770 C CA . ILE A 1 220 ? -8.953 10.713 5.977 1.00 80.94 220 ILE A CA 1
ATOM 1771 C C . ILE A 1 220 ? -8.917 9.921 7.290 1.00 80.94 220 ILE A C 1
ATOM 1773 O O . ILE A 1 220 ? -9.331 10.423 8.338 1.00 80.94 220 ILE A O 1
ATOM 1777 N N . TRP A 1 221 ? -8.406 8.686 7.269 1.00 82.81 221 TRP A N 1
ATOM 1778 C CA . TRP A 1 221 ? -8.273 7.889 8.493 1.00 82.81 221 TRP A CA 1
ATOM 1779 C C . TRP A 1 221 ? -7.274 8.489 9.485 1.00 82.81 221 TRP A C 1
ATOM 1781 O O . TRP A 1 221 ? -7.482 8.384 10.696 1.00 82.81 221 TRP A O 1
ATOM 1791 N N . GLU A 1 222 ? -6.202 9.113 8.997 1.00 77.56 222 GLU A N 1
ATOM 1792 C CA . GLU A 1 222 ? -5.251 9.849 9.828 1.00 77.56 222 GLU A CA 1
ATOM 1793 C C . GLU A 1 222 ? -5.906 11.061 10.490 1.00 77.56 222 GLU A C 1
ATOM 1795 O O . GLU A 1 222 ? -5.783 11.200 11.706 1.00 77.56 222 GLU A O 1
ATOM 1800 N N . ALA A 1 223 ? -6.674 11.858 9.742 1.00 78.31 223 ALA A N 1
ATOM 1801 C CA . ALA A 1 223 ? -7.418 12.994 10.282 1.00 78.31 223 ALA A CA 1
ATOM 1802 C C . ALA A 1 223 ? -8.393 12.561 11.391 1.00 78.31 223 ALA A C 1
ATOM 1804 O O . ALA A 1 223 ? -8.420 13.143 12.472 1.00 78.31 223 ALA A O 1
ATOM 1805 N N . TRP A 1 224 ? -9.138 11.471 11.185 1.00 81.62 224 TRP A N 1
ATOM 1806 C CA . TRP A 1 224 ? -10.028 10.925 12.216 1.00 81.62 224 TRP A CA 1
ATOM 1807 C C . TRP A 1 224 ? -9.298 10.399 13.449 1.00 81.62 224 TRP A C 1
ATOM 1809 O O . TRP A 1 224 ? -9.808 10.488 14.571 1.00 81.62 224 TRP A O 1
ATOM 1819 N N . LEU A 1 225 ? -8.125 9.799 13.254 1.00 81.38 225 LEU A N 1
ATOM 1820 C CA . LEU A 1 225 ? -7.295 9.368 14.367 1.00 81.38 225 LEU A CA 1
ATOM 1821 C C . LEU A 1 225 ? -6.763 10.565 15.148 1.00 81.38 225 LEU A C 1
ATOM 1823 O O . LEU A 1 225 ? -6.746 10.500 16.376 1.00 81.38 225 LEU A O 1
ATOM 1827 N N . ASP A 1 226 ? -6.386 11.640 14.467 1.00 79.25 226 ASP A N 1
ATOM 1828 C CA . ASP A 1 226 ? -5.929 12.874 15.098 1.00 79.25 226 ASP A CA 1
ATOM 1829 C C . ASP A 1 226 ? -7.055 13.558 15.882 1.00 79.25 226 ASP A C 1
ATOM 1831 O O . ASP A 1 226 ? -6.870 13.833 17.068 1.00 79.25 226 ASP A O 1
ATOM 1835 N N . ASP A 1 227 ? -8.268 13.640 15.328 1.00 82.62 227 ASP A N 1
ATOM 1836 C CA . ASP A 1 227 ? -9.461 14.098 16.058 1.00 82.62 227 ASP A CA 1
ATOM 1837 C C . ASP A 1 227 ? -9.708 13.274 17.336 1.00 82.62 227 ASP A C 1
ATOM 1839 O O . ASP A 1 227 ? -10.052 13.794 18.408 1.00 82.62 227 ASP A O 1
ATOM 1843 N N . TYR A 1 228 ? -9.539 11.950 17.247 1.00 85.69 228 TYR A N 1
ATOM 1844 C CA . TYR A 1 228 ? -9.690 11.074 18.403 1.00 85.69 228 TYR A CA 1
ATOM 1845 C C . TYR A 1 228 ? -8.585 11.308 19.443 1.00 85.69 228 TYR A C 1
ATOM 1847 O O . TYR A 1 228 ? -8.893 11.386 20.640 1.00 85.69 228 TYR A O 1
ATOM 1855 N N . VAL A 1 229 ? -7.328 11.437 19.007 1.00 82.19 229 VAL A N 1
ATOM 1856 C CA . VAL A 1 229 ? -6.164 11.723 19.860 1.00 82.19 229 VAL A CA 1
ATOM 1857 C C . VAL A 1 229 ? -6.352 13.051 20.593 1.00 82.19 229 VAL A C 1
ATOM 1859 O O . VAL A 1 229 ? -6.210 13.091 21.818 1.00 82.19 229 VAL A O 1
ATOM 1862 N N . ASP A 1 230 ? -6.771 14.104 19.899 1.00 82.75 230 ASP A N 1
ATOM 1863 C CA . ASP A 1 230 ? -7.061 15.410 20.497 1.00 82.75 230 ASP A CA 1
ATOM 1864 C C . ASP A 1 230 ? -8.169 15.311 21.549 1.00 82.75 230 ASP A C 1
ATOM 1866 O O . ASP A 1 230 ? -8.075 15.885 22.640 1.00 82.75 230 ASP A O 1
ATOM 1870 N N . SER A 1 231 ? -9.180 14.474 21.294 1.00 86.38 231 SER A N 1
ATOM 1871 C CA . SER A 1 231 ? -10.270 14.246 22.245 1.00 86.38 231 SER A CA 1
ATOM 1872 C C . SER A 1 231 ? -9.838 13.576 23.558 1.00 86.38 231 SER A C 1
ATOM 1874 O O . SER A 1 231 ? -10.599 13.616 24.528 1.00 86.38 231 SER A O 1
ATOM 1876 N N . ILE A 1 232 ? -8.650 12.962 23.618 1.00 82.62 232 ILE A N 1
ATOM 1877 C CA . ILE A 1 232 ? -8.120 12.281 24.813 1.00 82.62 232 ILE A CA 1
ATOM 1878 C C . ILE A 1 232 ? -6.829 12.911 25.360 1.00 82.62 232 ILE A C 1
ATOM 1880 O O . ILE A 1 232 ? -6.440 12.598 26.487 1.00 82.62 232 ILE A O 1
ATOM 1884 N N . MET A 1 233 ? -6.184 13.819 24.621 1.00 81.38 233 MET A N 1
ATOM 1885 C CA . MET A 1 233 ? -4.871 14.388 24.959 1.00 81.38 233 MET A CA 1
ATOM 1886 C C . MET A 1 233 ? -4.861 15.179 26.277 1.00 81.38 233 MET A C 1
ATOM 1888 O O . MET A 1 233 ? -3.845 15.248 26.964 1.00 81.38 233 MET A O 1
ATOM 1892 N N . TYR A 1 234 ? -6.010 15.709 26.700 1.00 83.19 234 TYR A N 1
ATOM 1893 C CA . TYR A 1 234 ? -6.138 16.403 27.985 1.00 83.19 234 TYR A CA 1
ATOM 1894 C C . TYR A 1 234 ? -6.031 15.461 29.205 1.00 83.19 234 TYR A C 1
ATOM 1896 O O . TYR A 1 234 ? -5.839 15.917 30.333 1.00 83.19 234 TYR A O 1
ATOM 1904 N N . ILE A 1 235 ? -6.195 14.145 29.020 1.00 83.38 235 ILE A N 1
ATOM 1905 C CA . ILE A 1 235 ? -6.286 13.179 30.123 1.00 83.38 235 ILE A CA 1
ATOM 1906 C C . ILE A 1 235 ? -4.931 12.966 30.816 1.00 83.38 235 ILE A C 1
ATOM 1908 O O . ILE A 1 235 ? -4.899 13.088 32.044 1.00 83.38 235 ILE A O 1
ATOM 1912 N N . PRO A 1 236 ? -3.817 12.695 30.102 1.00 80.56 236 PRO A N 1
ATOM 1913 C CA . PRO A 1 236 ? -2.490 12.646 30.715 1.00 80.56 236 PRO A CA 1
ATOM 1914 C C . PRO A 1 236 ? -2.137 13.920 31.491 1.00 80.56 236 PRO A C 1
ATOM 1916 O O . PRO A 1 236 ? -1.592 13.835 32.589 1.00 80.56 236 PRO A O 1
ATOM 1919 N N . GLU A 1 237 ? -2.508 15.089 30.966 1.00 82.69 237 GLU A N 1
ATOM 1920 C CA . GLU A 1 237 ? -2.242 16.383 31.599 1.00 82.69 237 GLU A CA 1
ATOM 1921 C C . GLU A 1 237 ? -3.004 16.539 32.927 1.00 82.69 237 GLU A C 1
ATOM 1923 O O . GLU A 1 237 ? -2.416 16.863 33.958 1.00 82.69 237 GLU A O 1
ATOM 1928 N N . LEU A 1 238 ? -4.293 16.181 32.958 1.00 81.94 238 LEU A N 1
ATOM 1929 C CA . LEU A 1 238 ? -5.066 16.163 34.206 1.00 81.94 238 LEU A CA 1
ATOM 1930 C C . LEU A 1 238 ? -4.496 15.186 35.244 1.00 81.94 238 LEU A C 1
ATOM 1932 O O . LEU A 1 238 ? -4.527 15.474 36.444 1.00 81.94 238 LEU A O 1
ATOM 1936 N N . LEU A 1 239 ? -3.997 14.030 34.796 1.00 78.88 239 LEU A N 1
ATOM 1937 C CA . LEU A 1 239 ? -3.369 13.039 35.671 1.00 78.88 239 LEU A CA 1
ATOM 1938 C C . LEU A 1 239 ? -2.040 13.553 36.238 1.00 78.88 239 LEU A C 1
ATOM 1940 O O . LEU A 1 239 ? -1.778 13.347 37.424 1.00 78.88 239 LEU A O 1
ATOM 1944 N N . ARG A 1 240 ? -1.242 14.271 35.435 1.00 81.50 240 ARG A N 1
ATOM 1945 C CA . ARG A 1 240 ? 0.005 14.927 35.865 1.00 81.50 240 ARG A CA 1
ATOM 1946 C C . ARG A 1 240 ? -0.240 15.932 36.988 1.00 81.50 240 ARG A C 1
ATOM 1948 O O . ARG A 1 240 ? 0.508 15.966 37.959 1.00 81.50 240 ARG A O 1
ATOM 1955 N N . GLU A 1 241 ? -1.312 16.709 36.886 1.00 86.94 241 GLU A N 1
ATOM 1956 C CA . GLU A 1 241 ? -1.717 17.677 37.912 1.00 86.94 241 GLU A CA 1
ATOM 1957 C C . GLU A 1 241 ? -2.360 17.027 39.157 1.00 86.94 241 GLU A C 1
ATOM 1959 O O . GLU A 1 241 ? -2.794 17.730 40.072 1.00 86.94 241 GLU A O 1
ATOM 1964 N N . GLY A 1 242 ? -2.487 15.694 39.197 1.00 77.06 242 GLY A N 1
ATOM 1965 C CA . GLY A 1 242 ? -3.157 14.964 40.279 1.00 77.06 242 GLY A CA 1
ATOM 1966 C C . GLY A 1 242 ? -4.668 15.219 40.351 1.00 77.06 242 GLY A C 1
ATOM 1967 O O . GLY A 1 242 ? -5.318 14.893 41.352 1.00 77.06 242 GLY A O 1
ATOM 1968 N N . LYS A 1 243 ? -5.257 15.817 39.308 1.00 77.56 243 LYS A N 1
ATOM 1969 C CA . LYS A 1 243 ? -6.684 16.133 39.262 1.00 77.56 243 LYS A CA 1
ATOM 1970 C C . LYS A 1 243 ? -7.486 14.870 38.957 1.00 77.56 243 LYS A C 1
ATOM 1972 O O . LYS A 1 243 ? -7.108 14.002 38.175 1.00 77.56 243 LYS A O 1
ATOM 1977 N N . ARG A 1 244 ? -8.663 14.767 39.576 1.00 70.62 244 ARG A N 1
ATOM 1978 C CA . ARG A 1 244 ? -9.583 13.649 39.335 1.00 70.62 244 ARG A CA 1
ATOM 1979 C C . ARG A 1 244 ? -10.179 13.755 37.929 1.00 70.62 244 ARG A C 1
ATOM 1981 O O . ARG A 1 244 ? -10.740 14.795 37.586 1.00 70.62 244 ARG A O 1
ATOM 1988 N N . LEU A 1 245 ? -10.178 12.650 37.178 1.00 74.44 245 LEU A N 1
ATOM 1989 C CA . LEU A 1 245 ? -10.962 12.531 35.944 1.00 74.44 245 LEU A CA 1
ATOM 1990 C C . LEU A 1 245 ? -12.441 12.840 36.230 1.00 74.44 245 LEU A C 1
ATOM 1992 O O . LEU A 1 245 ? -13.074 12.180 37.061 1.00 74.44 245 LEU A O 1
ATOM 1996 N N . LYS A 1 246 ? -12.987 13.838 35.524 1.00 71.00 246 LYS A N 1
ATOM 1997 C CA . LYS A 1 246 ? -14.408 14.233 35.576 1.00 71.00 246 LYS A CA 1
ATOM 1998 C C . LYS A 1 246 ? -15.302 13.397 34.648 1.00 71.00 246 LYS A C 1
ATOM 2000 O O . LYS A 1 246 ? -16.482 13.697 34.502 1.00 71.00 246 LYS A O 1
ATOM 2005 N N . MET A 1 247 ? -14.757 12.364 34.009 1.00 77.19 247 MET A N 1
ATOM 2006 C CA . MET A 1 247 ? -15.493 11.543 33.053 1.00 77.19 247 MET A CA 1
ATOM 2007 C C . MET A 1 247 ? -16.224 10.384 33.739 1.00 77.19 247 MET A C 1
ATOM 2009 O O . MET A 1 247 ? -15.663 9.701 34.596 1.00 77.19 247 MET A O 1
ATOM 2013 N N . SER A 1 248 ? -17.485 10.155 33.365 1.00 81.31 248 SER A N 1
ATOM 2014 C CA . SER A 1 248 ? -18.287 9.046 33.889 1.00 81.31 248 SER A CA 1
ATOM 2015 C C . SER A 1 248 ? -17.873 7.706 33.259 1.00 81.31 248 SER A C 1
ATOM 2017 O O . SER A 1 248 ? -17.347 7.664 32.147 1.00 81.31 248 SER A O 1
ATOM 2019 N N . ARG A 1 249 ? -18.144 6.585 33.945 1.00 81.06 249 ARG A N 1
ATOM 2020 C CA . ARG A 1 249 ? -17.873 5.232 33.417 1.00 81.06 249 ARG A CA 1
ATOM 2021 C C . ARG A 1 249 ? -18.520 4.983 32.042 1.00 81.06 249 ARG A C 1
ATOM 2023 O O . ARG A 1 249 ? -17.809 4.484 31.174 1.00 81.06 249 ARG A O 1
ATOM 2030 N N . PRO A 1 250 ? -19.793 5.360 31.794 1.00 83.50 250 PRO A N 1
ATOM 2031 C CA . PRO A 1 250 ? -20.388 5.241 30.462 1.00 83.50 250 PRO A CA 1
ATOM 2032 C C . PRO A 1 250 ? -19.622 6.024 29.393 1.00 83.50 250 PRO A C 1
ATOM 2034 O O . PRO A 1 250 ? -19.429 5.525 28.292 1.00 83.50 250 PRO A O 1
ATOM 2037 N N . LYS A 1 251 ? -19.122 7.220 29.726 1.00 83.88 251 LYS A N 1
ATOM 2038 C CA . LYS A 1 251 ? -18.384 8.061 28.779 1.00 83.88 251 LYS A CA 1
ATOM 2039 C C . LYS A 1 251 ? -16.989 7.506 28.461 1.00 83.88 251 LYS A C 1
ATOM 2041 O O . LYS A 1 251 ? -16.562 7.582 27.315 1.00 83.88 251 LYS A O 1
ATOM 2046 N N . VAL A 1 252 ? -16.321 6.870 29.430 1.00 85.00 252 VAL A N 1
ATOM 2047 C CA . VAL A 1 252 ? -15.086 6.100 29.173 1.00 85.00 252 VAL A CA 1
ATOM 2048 C C . VAL A 1 252 ? -15.357 4.893 28.278 1.00 85.00 252 VAL A C 1
ATOM 2050 O O . VAL A 1 252 ? -14.617 4.674 27.326 1.00 85.00 252 VAL A O 1
ATOM 2053 N N . MET A 1 253 ? -16.431 4.139 28.530 1.00 82.62 253 MET A N 1
ATOM 2054 C CA . MET A 1 253 ? -16.806 3.014 27.663 1.00 82.62 253 MET A CA 1
ATOM 2055 C C . MET A 1 253 ? -17.155 3.472 26.241 1.00 82.62 253 MET A C 1
ATOM 2057 O O . MET A 1 253 ? -16.788 2.794 25.289 1.00 82.62 253 MET A O 1
ATOM 2061 N N . GLN A 1 254 ? -17.796 4.637 26.088 1.00 87.75 254 GLN A N 1
ATOM 2062 C CA . GLN A 1 254 ? -18.061 5.240 24.780 1.00 87.75 254 GLN A CA 1
ATOM 2063 C C . GLN A 1 254 ? -16.754 5.531 24.026 1.00 87.75 254 GLN A C 1
ATOM 2065 O O . GLN A 1 254 ? -16.614 5.105 22.887 1.00 87.75 254 GLN A O 1
ATOM 2070 N N . LYS A 1 255 ? -15.774 6.172 24.678 1.00 86.12 255 LYS A N 1
ATOM 2071 C CA . LYS A 1 255 ? -14.457 6.463 24.081 1.00 86.12 255 LYS A CA 1
ATOM 2072 C C . LYS A 1 255 ? -13.681 5.196 23.708 1.00 86.12 255 LYS A C 1
ATOM 2074 O O . LYS A 1 255 ? -13.110 5.119 22.628 1.00 86.12 255 LYS A O 1
ATOM 2079 N N . ILE A 1 256 ? -13.726 4.170 24.559 1.00 87.31 256 ILE A N 1
ATOM 2080 C CA . ILE A 1 256 ? -13.158 2.848 24.251 1.00 87.31 256 ILE A CA 1
ATOM 2081 C C . ILE A 1 256 ? -13.838 2.239 23.014 1.00 87.31 256 ILE A C 1
ATOM 2083 O O . ILE A 1 256 ? -13.157 1.709 22.140 1.00 87.31 256 ILE A O 1
ATOM 2087 N N . GLY A 1 257 ? -15.168 2.325 22.923 1.00 87.38 257 GLY A N 1
ATOM 2088 C CA . GLY A 1 257 ? -15.929 1.860 21.763 1.00 87.38 257 GLY A CA 1
ATOM 2089 C C . GLY A 1 257 ? -15.563 2.601 20.474 1.00 87.38 257 GLY A C 1
ATOM 2090 O O . GLY A 1 257 ? -15.333 1.952 19.457 1.00 87.38 257 GLY A O 1
ATOM 2091 N N . GLU A 1 258 ? -15.438 3.931 20.533 1.00 88.12 258 GLU A N 1
ATOM 2092 C CA . GLU A 1 258 ? -14.964 4.775 19.422 1.00 88.12 258 GLU A CA 1
ATOM 2093 C C . GLU A 1 258 ? -13.576 4.317 18.933 1.00 88.12 258 GLU A C 1
ATOM 2095 O O . GLU A 1 258 ? -13.386 4.086 17.739 1.00 88.12 258 GLU A O 1
ATOM 2100 N N . LEU A 1 259 ? -12.633 4.072 19.851 1.00 86.12 259 LEU A N 1
ATOM 2101 C CA . LEU A 1 259 ? -11.290 3.579 19.524 1.00 86.12 259 LEU A CA 1
ATOM 2102 C C . LEU A 1 259 ? -11.294 2.191 18.873 1.00 86.12 259 LEU A C 1
ATOM 2104 O O . LEU A 1 259 ? -10.531 1.941 17.939 1.00 86.12 259 LEU A O 1
ATOM 2108 N N . PHE A 1 260 ? -12.126 1.268 19.362 1.00 83.19 260 PHE A N 1
ATOM 2109 C CA . PHE A 1 260 ? -12.245 -0.061 18.760 1.00 83.19 260 PHE A CA 1
ATOM 2110 C C . PHE A 1 260 ? -12.874 -0.006 17.369 1.00 83.19 260 PHE A C 1
ATOM 2112 O O . PHE A 1 260 ? -12.428 -0.744 16.492 1.00 83.19 260 PHE A O 1
ATOM 2119 N N . ALA A 1 261 ? -13.858 0.869 17.151 1.00 82.88 261 ALA A N 1
ATOM 2120 C CA . ALA A 1 261 ? -14.438 1.091 15.831 1.00 82.88 261 ALA A CA 1
ATOM 2121 C C . ALA A 1 261 ? -13.393 1.650 14.854 1.00 82.88 261 ALA A C 1
ATOM 2123 O O . ALA A 1 261 ? -13.246 1.116 13.756 1.00 82.88 261 ALA A O 1
ATOM 2124 N N . LEU A 1 262 ? -12.607 2.647 15.277 1.00 80.25 262 LEU A N 1
ATOM 2125 C CA . LEU A 1 262 ? -11.527 3.220 14.471 1.00 80.25 262 LEU A CA 1
ATOM 2126 C C . LEU A 1 262 ? -10.443 2.179 14.149 1.00 80.25 262 LEU A C 1
ATOM 2128 O O . LEU A 1 262 ? -10.062 2.012 12.994 1.00 80.25 262 LEU A O 1
ATOM 2132 N N . LYS A 1 263 ? -10.013 1.400 15.150 1.00 80.00 263 LYS A N 1
ATOM 2133 C CA . LYS A 1 263 ? -9.088 0.272 14.962 1.00 80.00 263 LYS A CA 1
ATOM 2134 C C . LYS A 1 263 ? -9.623 -0.749 13.967 1.00 80.00 263 LYS A C 1
ATOM 2136 O O . LYS A 1 263 ? -8.866 -1.240 13.139 1.00 80.00 263 LYS A O 1
ATOM 2141 N N . TYR A 1 264 ? -10.895 -1.121 14.096 1.00 79.50 264 TYR A N 1
ATOM 2142 C CA . TYR A 1 264 ? -11.521 -2.091 13.208 1.00 79.50 264 TYR A CA 1
ATOM 2143 C C . TYR A 1 264 ? -11.521 -1.585 11.766 1.00 79.50 264 TYR A C 1
ATOM 2145 O O . TYR A 1 264 ? -11.119 -2.336 10.890 1.00 79.50 264 TYR A O 1
ATOM 2153 N N . ARG A 1 265 ? -11.873 -0.315 11.532 1.00 74.50 265 ARG A N 1
ATOM 2154 C CA . ARG A 1 265 ? -11.861 0.299 10.193 1.00 74.50 265 ARG A CA 1
ATOM 2155 C C . ARG A 1 265 ? -10.466 0.324 9.575 1.00 74.50 265 ARG A C 1
ATOM 2157 O O . ARG A 1 265 ? -10.286 -0.194 8.481 1.00 74.50 265 ARG A O 1
ATOM 2164 N N . ILE A 1 266 ? -9.470 0.812 10.316 1.00 75.06 266 ILE A N 1
ATOM 2165 C CA . ILE A 1 266 ? -8.072 0.864 9.857 1.00 75.06 266 ILE A CA 1
ATOM 2166 C C . ILE A 1 266 ? -7.531 -0.545 9.568 1.00 75.06 266 ILE A C 1
ATOM 2168 O O . ILE A 1 266 ? -6.851 -0.760 8.570 1.00 75.06 266 ILE A O 1
ATOM 2172 N N . ASN A 1 267 ? -7.845 -1.527 10.420 1.00 69.38 267 ASN A N 1
ATOM 2173 C CA . ASN A 1 267 ? -7.363 -2.898 10.245 1.00 69.38 267 ASN A CA 1
ATOM 2174 C C . ASN A 1 267 ? -8.106 -3.665 9.148 1.00 69.38 267 ASN A C 1
ATOM 2176 O O . ASN A 1 267 ? -7.489 -4.491 8.487 1.00 69.38 267 ASN A O 1
ATOM 2180 N N . LEU A 1 268 ? -9.406 -3.427 8.956 1.00 64.12 268 LEU A N 1
ATOM 2181 C CA . LEU A 1 268 ? -10.170 -4.004 7.847 1.00 64.12 268 LEU A CA 1
ATOM 2182 C C . LEU A 1 268 ? -9.678 -3.420 6.516 1.00 64.12 268 LEU A C 1
ATOM 2184 O O . LEU A 1 268 ? -9.462 -4.152 5.559 1.00 64.12 268 LEU A O 1
ATOM 2188 N N . GLY A 1 269 ? -9.381 -2.120 6.509 1.00 59.34 269 GLY A N 1
ATOM 2189 C CA . GLY A 1 269 ? -8.701 -1.429 5.422 1.00 59.34 269 GLY A CA 1
ATOM 2190 C C . GLY A 1 269 ? -7.232 -1.817 5.232 1.00 59.34 269 GLY A C 1
ATOM 2191 O O . GLY A 1 269 ? -6.627 -1.430 4.240 1.00 59.34 269 GLY A O 1
ATOM 2192 N N . SER A 1 270 ? -6.631 -2.600 6.135 1.00 54.53 270 SER A N 1
ATOM 2193 C CA . SER A 1 270 ? -5.247 -3.063 5.982 1.00 54.53 270 SER A CA 1
ATOM 2194 C C . SER A 1 270 ? -5.076 -4.040 4.818 1.00 54.53 270 SER A C 1
ATOM 2196 O O . SER A 1 270 ? -3.954 -4.169 4.325 1.00 54.53 270 SER A O 1
ATOM 2198 N N . ASP A 1 271 ? -6.143 -4.707 4.366 1.00 55.03 271 ASP A N 1
ATOM 2199 C CA . ASP A 1 271 ? -6.104 -5.524 3.146 1.00 55.03 271 ASP A CA 1
ATOM 2200 C C . ASP A 1 271 ? -5.851 -4.652 1.899 1.00 55.03 271 ASP A C 1
ATOM 2202 O O . ASP A 1 271 ? -5.201 -5.107 0.961 1.00 55.03 271 ASP A O 1
ATOM 2206 N N . LEU A 1 272 ? -6.236 -3.369 1.937 1.00 57.81 272 LEU A N 1
ATOM 2207 C CA . LEU A 1 272 ? -5.972 -2.372 0.890 1.00 57.81 272 LEU A CA 1
ATOM 2208 C C . LEU A 1 272 ? -4.494 -1.924 0.844 1.00 57.81 272 LEU A C 1
ATOM 2210 O O . LEU A 1 272 ? -4.041 -1.344 -0.138 1.00 57.81 272 LEU A O 1
ATOM 2214 N N . LEU A 1 273 ? -3.717 -2.194 1.902 1.00 58.72 273 LEU A N 1
ATOM 2215 C CA . LEU A 1 273 ? -2.296 -1.823 2.016 1.00 58.72 273 LEU A CA 1
ATOM 2216 C C . LEU A 1 273 ? -1.336 -2.900 1.494 1.00 58.72 273 LEU A C 1
ATOM 2218 O O . LEU A 1 273 ? -0.127 -2.664 1.388 1.00 58.72 273 LEU A O 1
ATOM 2222 N N . ILE A 1 274 ? -1.852 -4.090 1.195 1.00 65.19 274 ILE A N 1
ATOM 2223 C CA . ILE A 1 274 ? -1.114 -5.154 0.516 1.00 65.19 274 ILE A CA 1
ATOM 2224 C C . ILE A 1 274 ? -1.249 -4.910 -0.987 1.00 65.19 274 ILE A C 1
ATOM 2226 O O . ILE A 1 274 ? -2.299 -4.472 -1.441 1.00 65.19 274 ILE A O 1
ATOM 2230 N N . THR A 1 275 ? -0.201 -5.188 -1.769 1.00 71.19 275 THR A N 1
ATOM 2231 C CA . THR A 1 275 ? -0.294 -5.154 -3.235 1.00 71.19 275 THR A CA 1
ATOM 2232 C C . THR A 1 275 ? -1.507 -5.980 -3.697 1.00 71.19 275 THR A C 1
ATOM 2234 O O . THR A 1 275 ? -1.514 -7.191 -3.448 1.00 71.19 275 THR A O 1
ATOM 2237 N N . PRO A 1 276 ? -2.508 -5.365 -4.357 1.00 76.56 276 PRO A N 1
ATOM 2238 C CA . PRO A 1 276 ? -3.710 -6.068 -4.796 1.00 76.56 276 PRO A CA 1
ATOM 2239 C C . PRO A 1 276 ? -3.412 -7.272 -5.696 1.00 76.56 276 PRO A C 1
ATOM 2241 O O . PRO A 1 276 ? -2.482 -7.237 -6.509 1.00 76.56 276 PRO A O 1
ATOM 2244 N N . ASP A 1 277 ? -4.246 -8.313 -5.599 1.00 78.69 277 ASP A N 1
ATOM 2245 C CA . ASP A 1 277 ? -4.112 -9.559 -6.375 1.00 78.69 277 ASP A CA 1
ATOM 2246 C C . ASP A 1 277 ? -4.075 -9.321 -7.896 1.00 78.69 277 ASP A C 1
ATOM 2248 O O . ASP A 1 277 ? -3.382 -10.027 -8.628 1.00 78.69 277 ASP A O 1
ATOM 2252 N N . PHE A 1 278 ? -4.726 -8.249 -8.353 1.00 83.75 278 PHE A N 1
ATOM 2253 C CA . PHE A 1 278 ? -4.724 -7.772 -9.736 1.00 83.75 278 PHE A CA 1
ATOM 2254 C C . PHE A 1 278 ? -3.316 -7.617 -10.353 1.00 83.75 278 PHE A C 1
ATOM 2256 O O . PHE A 1 278 ? -3.128 -7.846 -11.550 1.00 83.75 278 PHE A O 1
ATOM 2263 N N . TYR A 1 279 ? -2.305 -7.259 -9.554 1.00 84.94 279 TYR A N 1
ATOM 2264 C CA . TYR A 1 279 ? -0.955 -6.990 -10.058 1.00 84.94 279 TYR A CA 1
ATOM 2265 C C . TYR A 1 279 ? -0.060 -8.233 -10.167 1.00 84.94 279 TYR A C 1
ATOM 2267 O O . TYR A 1 279 ? 0.999 -8.159 -10.786 1.00 84.94 279 TYR A O 1
ATOM 2275 N N . TRP A 1 280 ? -0.464 -9.382 -9.613 1.00 83.06 280 TRP A N 1
ATOM 2276 C CA . TRP A 1 280 ? 0.420 -10.549 -9.462 1.00 83.06 280 TRP A CA 1
ATOM 2277 C C . TRP A 1 280 ? 0.892 -11.147 -10.788 1.00 83.06 280 TRP A C 1
ATOM 2279 O O . TRP A 1 280 ? 2.012 -11.650 -10.877 1.00 83.06 280 TRP A O 1
ATOM 2289 N N . ASP A 1 281 ? 0.053 -11.080 -11.820 1.00 78.75 281 ASP A N 1
ATOM 2290 C CA . ASP A 1 281 ? 0.387 -11.553 -13.165 1.00 78.75 281 ASP A CA 1
ATOM 2291 C C . ASP A 1 281 ? 0.978 -10.431 -14.051 1.00 78.75 281 ASP A C 1
ATOM 2293 O O . ASP A 1 281 ? 1.284 -10.658 -15.224 1.00 78.75 281 ASP A O 1
ATOM 2297 N N . ARG A 1 282 ? 1.148 -9.211 -13.510 1.00 84.19 282 ARG A N 1
ATOM 2298 C CA . ARG A 1 282 ? 1.453 -7.978 -14.256 1.00 84.19 282 ARG A CA 1
ATOM 2299 C C . ARG A 1 282 ? 2.617 -7.196 -13.627 1.00 84.19 282 ARG A C 1
ATOM 2301 O O . ARG A 1 282 ? 2.434 -6.093 -13.115 1.00 84.19 282 ARG A O 1
ATOM 2308 N N . GLU A 1 283 ? 3.836 -7.731 -13.749 1.00 82.38 283 GLU A N 1
ATOM 2309 C CA . GLU A 1 283 ? 5.062 -7.152 -13.153 1.00 82.38 283 GLU A CA 1
ATOM 2310 C C . GLU A 1 283 ? 5.284 -5.662 -13.504 1.00 82.38 283 GLU A C 1
ATOM 2312 O O . GLU A 1 283 ? 5.744 -4.889 -12.664 1.00 82.38 283 GLU A O 1
ATOM 2317 N N . HIS A 1 284 ? 4.944 -5.235 -14.729 1.00 86.69 284 HIS A N 1
ATOM 2318 C CA . HIS A 1 284 ? 5.075 -3.833 -15.150 1.00 86.69 284 HIS A CA 1
ATOM 2319 C C . HIS A 1 284 ? 4.184 -2.893 -14.321 1.00 86.69 284 HIS A C 1
ATOM 2321 O O . HIS A 1 284 ? 4.659 -1.885 -13.795 1.00 86.69 284 HIS A O 1
ATOM 2327 N N . LEU A 1 285 ? 2.908 -3.256 -14.158 1.00 87.50 285 LEU A N 1
ATOM 2328 C CA . LEU A 1 285 ? 1.939 -2.468 -13.400 1.00 87.50 285 LEU A CA 1
ATOM 2329 C C . LEU A 1 285 ? 2.237 -2.517 -11.900 1.00 87.50 285 LEU A C 1
ATOM 2331 O O . LEU A 1 285 ? 2.156 -1.491 -11.236 1.00 87.50 285 LEU A O 1
ATOM 2335 N N . GLU A 1 286 ? 2.676 -3.664 -11.371 1.00 85.81 286 GLU A N 1
ATOM 2336 C CA . GLU A 1 286 ? 3.145 -3.753 -9.983 1.00 85.81 286 GLU A CA 1
ATOM 2337 C C . GLU A 1 286 ? 4.307 -2.780 -9.726 1.00 85.81 286 GLU A C 1
ATOM 2339 O O . GLU A 1 286 ? 4.337 -2.062 -8.723 1.00 85.81 286 GLU A O 1
ATOM 2344 N N . GLY A 1 287 ? 5.259 -2.716 -10.663 1.00 85.44 287 GLY A N 1
ATOM 2345 C CA . GLY A 1 287 ? 6.385 -1.793 -10.598 1.00 85.44 287 GLY A CA 1
ATOM 2346 C C . GLY A 1 287 ? 5.951 -0.327 -10.560 1.00 85.44 287 GLY A C 1
ATOM 2347 O O . GLY A 1 287 ? 6.514 0.446 -9.781 1.00 85.44 287 GLY A O 1
ATOM 2348 N N . LEU A 1 288 ? 4.955 0.054 -11.365 1.00 87.31 288 LEU A N 1
ATOM 2349 C CA . LEU A 1 288 ? 4.372 1.399 -11.352 1.00 87.31 288 LEU A CA 1
ATOM 2350 C C . LEU A 1 288 ? 3.629 1.673 -10.041 1.00 87.31 288 LEU A C 1
ATOM 2352 O O . LEU A 1 288 ? 3.934 2.663 -9.383 1.00 87.31 288 LEU A O 1
ATOM 2356 N N . TYR A 1 289 ? 2.756 0.761 -9.607 1.00 87.44 289 TYR A N 1
ATOM 2357 C CA . TYR A 1 289 ? 2.007 0.866 -8.353 1.00 87.44 289 TYR A CA 1
ATOM 2358 C C . TYR A 1 289 ? 2.938 1.116 -7.163 1.00 87.44 289 TYR A C 1
ATOM 2360 O O . TYR A 1 289 ? 2.804 2.102 -6.442 1.00 87.44 289 TYR A O 1
ATOM 2368 N N . LEU A 1 290 ? 3.961 0.271 -6.999 1.00 85.19 290 LEU A N 1
ATOM 2369 C CA . LEU A 1 290 ? 4.911 0.379 -5.895 1.00 85.19 290 LEU A CA 1
ATOM 2370 C C . LEU A 1 290 ? 5.753 1.659 -5.958 1.00 85.19 290 LEU A C 1
ATOM 2372 O O . LEU A 1 290 ? 6.115 2.194 -4.906 1.00 85.19 290 LEU A O 1
ATOM 2376 N N . LYS A 1 291 ? 6.096 2.150 -7.158 1.00 85.00 291 LYS A N 1
ATOM 2377 C CA . LYS A 1 291 ? 6.785 3.440 -7.324 1.00 85.00 291 LYS A CA 1
ATOM 2378 C C . LYS A 1 291 ? 5.883 4.594 -6.892 1.00 85.00 291 LYS A C 1
ATOM 2380 O O . LYS A 1 291 ? 6.337 5.422 -6.105 1.00 85.00 291 LYS A O 1
ATOM 2385 N N . THR A 1 292 ? 4.624 4.602 -7.322 1.00 83.00 292 THR A N 1
ATOM 2386 C CA . THR A 1 292 ? 3.636 5.621 -6.943 1.00 83.00 292 THR A CA 1
ATOM 2387 C C . THR A 1 292 ? 3.367 5.599 -5.443 1.00 83.00 292 THR A C 1
ATOM 2389 O O . THR A 1 292 ? 3.477 6.632 -4.794 1.00 83.00 292 THR A O 1
ATOM 2392 N N . CYS A 1 293 ? 3.160 4.424 -4.838 1.00 80.94 293 CYS A N 1
ATOM 2393 C CA . CYS A 1 293 ? 2.999 4.316 -3.387 1.00 80.94 293 CYS A CA 1
ATOM 2394 C C . CYS A 1 293 ? 4.216 4.852 -2.620 1.00 80.94 293 CYS A C 1
ATOM 2396 O O . CYS A 1 293 ? 4.056 5.484 -1.579 1.00 80.94 293 CYS A O 1
ATOM 2398 N N . ARG A 1 294 ? 5.444 4.608 -3.105 1.00 78.94 294 ARG A N 1
ATOM 2399 C CA . ARG A 1 294 ? 6.664 5.161 -2.486 1.00 78.94 294 ARG A CA 1
ATOM 2400 C C . ARG A 1 294 ? 6.742 6.675 -2.621 1.00 78.94 294 ARG A C 1
ATOM 2402 O O . ARG A 1 294 ? 7.156 7.316 -1.663 1.00 78.94 294 ARG A O 1
ATOM 2409 N N . PHE A 1 295 ? 6.370 7.213 -3.779 1.00 77.06 295 PHE A N 1
ATOM 2410 C CA . PHE A 1 295 ? 6.339 8.652 -4.021 1.00 77.06 295 PHE A CA 1
ATOM 2411 C C . PHE A 1 295 ? 5.343 9.351 -3.087 1.00 77.06 295 PHE A C 1
ATOM 2413 O O . PHE A 1 295 ? 5.727 10.268 -2.372 1.00 77.06 295 PHE A O 1
ATOM 2420 N N . LEU A 1 296 ? 4.126 8.814 -2.977 1.00 73.81 296 LEU A N 1
ATOM 2421 C CA . LEU A 1 296 ? 3.076 9.287 -2.063 1.00 73.81 296 LEU A CA 1
ATOM 2422 C C . LEU A 1 296 ? 3.348 8.943 -0.585 1.00 73.81 296 LEU A C 1
ATOM 2424 O O . LEU A 1 296 ? 2.507 9.143 0.287 1.00 73.81 296 LEU A O 1
ATOM 2428 N N . ASN A 1 297 ? 4.518 8.369 -0.286 1.00 64.81 297 ASN A N 1
ATOM 2429 C CA . ASN A 1 297 ? 4.940 7.940 1.045 1.00 64.81 297 ASN A CA 1
ATOM 2430 C C . ASN A 1 297 ? 3.915 7.051 1.789 1.00 64.81 297 ASN A C 1
ATOM 2432 O O . ASN A 1 297 ? 3.924 6.968 3.021 1.00 64.81 297 ASN A O 1
ATOM 2436 N N . ILE A 1 298 ? 3.078 6.314 1.053 1.00 59.78 298 ILE A N 1
ATOM 2437 C CA . ILE A 1 298 ? 2.091 5.376 1.607 1.00 59.78 298 ILE A CA 1
ATOM 2438 C C . ILE A 1 298 ? 2.780 4.339 2.514 1.00 59.78 298 ILE A C 1
ATOM 2440 O O . ILE A 1 298 ? 2.321 4.127 3.639 1.00 59.78 298 ILE A O 1
ATOM 2444 N N . PRO A 1 299 ? 3.941 3.754 2.136 1.00 49.22 299 PRO A N 1
ATOM 2445 C CA . PRO A 1 299 ? 4.702 2.889 3.028 1.00 49.22 299 PRO A CA 1
ATOM 2446 C C . PRO A 1 299 ? 5.248 3.603 4.270 1.00 49.22 299 PRO A C 1
ATOM 2448 O O . PRO A 1 299 ? 5.357 2.969 5.306 1.00 49.22 299 PRO A O 1
ATOM 2451 N N . GLY A 1 300 ? 5.615 4.888 4.228 1.00 47.59 300 GLY A N 1
ATOM 2452 C CA . GLY A 1 300 ? 6.116 5.604 5.413 1.00 47.59 300 GLY A CA 1
ATOM 2453 C C . GLY A 1 300 ? 5.024 5.891 6.444 1.00 47.59 300 GLY A C 1
ATOM 2454 O O . GLY A 1 300 ? 5.268 5.758 7.646 1.00 47.59 300 GLY A O 1
ATOM 2455 N N . ARG A 1 301 ? 3.800 6.161 5.972 1.00 51.16 301 ARG A N 1
ATOM 2456 C CA . ARG A 1 301 ? 2.575 6.253 6.790 1.00 51.16 301 ARG A CA 1
ATOM 2457 C C . ARG A 1 301 ? 2.201 4.905 7.433 1.00 51.16 301 ARG A C 1
ATOM 2459 O O . ARG A 1 301 ? 1.587 4.857 8.498 1.00 51.16 301 ARG A O 1
ATOM 2466 N N . THR A 1 302 ? 2.667 3.794 6.848 1.00 44.03 302 THR A N 1
ATOM 2467 C CA . THR A 1 302 ? 2.232 2.425 7.179 1.00 44.03 302 THR A CA 1
ATOM 2468 C C . THR A 1 302 ? 3.348 1.421 7.538 1.00 44.03 302 THR A C 1
ATOM 2470 O O . THR A 1 302 ? 3.047 0.241 7.667 1.00 44.03 302 THR A O 1
ATOM 2473 N N . LYS A 1 303 ? 4.622 1.795 7.768 1.00 36.44 303 LYS A N 1
ATOM 2474 C CA . LYS A 1 303 ? 5.734 0.822 7.975 1.00 36.44 303 LYS A CA 1
ATOM 2475 C C . LYS A 1 303 ? 6.577 1.016 9.241 1.00 36.44 303 LYS A C 1
ATOM 2477 O O . LYS A 1 303 ? 7.376 1.941 9.336 1.00 36.44 303 LYS A O 1
ATOM 2482 N N . MET A 1 304 ? 6.570 0.001 10.118 1.00 34.09 304 MET A N 1
ATOM 2483 C CA . MET A 1 304 ? 7.475 -0.156 11.280 1.00 34.09 304 MET A CA 1
ATOM 2484 C C . MET A 1 304 ? 8.955 -0.323 10.962 1.00 34.09 304 MET A C 1
ATOM 2486 O O . MET A 1 304 ? 9.413 -1.357 10.476 1.00 34.09 304 MET A O 1
ATOM 2490 N N . SER A 1 305 ? 9.727 0.689 11.377 1.00 28.34 305 SER A N 1
ATOM 2491 C CA . SER A 1 305 ? 11.151 0.581 11.662 1.00 28.34 305 SER A CA 1
ATOM 2492 C C . SER A 1 305 ? 11.350 -0.049 13.043 1.00 28.34 305 SER A C 1
ATOM 2494 O O . SER A 1 305 ? 11.218 0.603 14.079 1.00 28.34 305 SER A O 1
ATOM 2496 N N . LYS A 1 306 ? 11.717 -1.336 13.076 1.00 31.19 306 LYS A N 1
ATOM 2497 C CA . LYS A 1 306 ? 12.425 -1.879 14.240 1.00 31.19 306 LYS A CA 1
ATOM 2498 C C . LYS A 1 306 ? 13.818 -1.248 14.241 1.00 31.19 306 LYS A C 1
ATOM 2500 O O . LYS A 1 306 ? 14.669 -1.626 13.439 1.00 31.19 306 LYS A O 1
ATOM 2505 N N . ARG A 1 307 ? 14.055 -0.298 15.150 1.00 27.81 307 ARG A N 1
ATOM 2506 C CA . ARG A 1 307 ? 15.400 0.167 15.509 1.00 27.81 307 ARG A CA 1
ATOM 2507 C C . ARG A 1 307 ? 16.155 -1.044 16.055 1.00 27.81 307 ARG A C 1
ATOM 2509 O O . ARG A 1 307 ? 15.904 -1.475 17.179 1.00 27.81 307 ARG A O 1
ATOM 2516 N N . ASN A 1 308 ? 17.019 -1.631 15.233 1.00 30.23 308 ASN A N 1
ATOM 2517 C CA . ASN A 1 308 ? 17.815 -2.791 15.605 1.00 30.23 308 ASN A CA 1
ATOM 2518 C C . ASN A 1 308 ? 18.798 -2.362 16.709 1.00 30.23 308 ASN A C 1
ATOM 2520 O O . ASN A 1 308 ? 19.872 -1.830 16.444 1.00 30.23 308 ASN A O 1
ATOM 2524 N N . ARG A 1 309 ? 18.412 -2.529 17.977 1.00 31.34 309 ARG A N 1
ATOM 2525 C CA . ARG A 1 309 ? 19.349 -2.546 19.103 1.00 31.34 309 ARG A CA 1
ATOM 2526 C C . ARG A 1 309 ? 19.911 -3.956 19.189 1.00 31.34 309 ARG A C 1
ATOM 2528 O O . ARG A 1 309 ? 19.505 -4.679 20.077 1.00 31.34 309 ARG A O 1
ATOM 2535 N N . HIS A 1 310 ? 20.802 -4.331 18.284 1.00 36.09 310 HIS A N 1
ATOM 2536 C CA . HIS A 1 310 ? 21.812 -5.380 18.460 1.00 36.09 310 HIS A CA 1
ATOM 2537 C C . HIS A 1 310 ? 22.843 -5.150 17.358 1.00 36.09 310 HIS A C 1
ATOM 2539 O O . HIS A 1 310 ? 22.699 -5.657 16.258 1.00 36.09 310 HIS A O 1
ATOM 2545 N N . ASP A 1 311 ? 23.763 -4.229 17.641 1.00 31.44 311 ASP A N 1
ATOM 2546 C CA . ASP A 1 311 ? 25.162 -4.276 17.204 1.00 31.44 311 ASP A CA 1
ATOM 2547 C C . ASP A 1 311 ? 25.913 -3.147 17.922 1.00 31.44 311 ASP A C 1
ATOM 2549 O O . ASP A 1 311 ? 26.233 -2.081 17.400 1.00 31.44 311 ASP A O 1
ATOM 2553 N N . ARG A 1 312 ? 26.135 -3.376 19.217 1.00 29.97 312 ARG A N 1
ATOM 2554 C CA . ARG A 1 312 ? 27.289 -2.835 19.934 1.00 29.97 312 ARG A CA 1
ATOM 2555 C C . ARG A 1 312 ? 27.977 -4.027 20.569 1.00 29.97 312 ARG A C 1
ATOM 2557 O O . ARG A 1 312 ? 27.408 -4.638 21.468 1.00 29.97 312 ARG A O 1
ATOM 2564 N N . GLY A 1 313 ? 29.185 -4.321 20.109 1.00 26.28 313 GLY A N 1
ATOM 2565 C CA . GLY A 1 313 ? 30.071 -5.264 20.780 1.00 26.28 313 GLY A CA 1
ATOM 2566 C C . GLY A 1 313 ? 30.696 -6.291 19.853 1.00 26.28 313 GLY A C 1
ATOM 2567 O O . GLY A 1 313 ? 30.446 -7.478 20.003 1.00 26.28 313 GLY A O 1
ATOM 2568 N N . SER A 1 314 ? 31.546 -5.844 18.934 1.00 28.36 314 SER A N 1
ATOM 2569 C CA . SER A 1 314 ? 32.734 -6.600 18.523 1.00 28.36 314 SER A CA 1
ATOM 2570 C C . SER A 1 314 ? 33.772 -5.603 18.022 1.00 28.36 314 SER A C 1
ATOM 2572 O O . SER A 1 314 ? 33.905 -5.329 16.835 1.00 28.36 314 SER A O 1
ATOM 2574 N N . SER A 1 315 ? 34.446 -4.981 18.984 1.00 26.91 315 SER A N 1
ATOM 2575 C CA . SER A 1 315 ? 35.686 -4.243 18.787 1.00 26.91 315 SER A CA 1
ATOM 2576 C C . SER A 1 315 ? 36.868 -5.188 18.993 1.00 26.91 315 SER A C 1
ATOM 2578 O O . SER A 1 315 ? 37.011 -5.718 20.091 1.00 26.91 315 SER A O 1
ATOM 2580 N N . SER A 1 316 ? 37.695 -5.339 17.961 1.00 27.31 316 SER A N 1
ATOM 2581 C CA . SER A 1 316 ? 39.158 -5.547 17.957 1.00 27.31 316 SER A CA 1
ATOM 2582 C C . SER A 1 316 ? 39.496 -6.203 16.614 1.00 27.31 316 SER A C 1
ATOM 2584 O O . SER A 1 316 ? 38.851 -7.179 16.257 1.00 27.31 316 SER A O 1
ATOM 2586 N N . SER A 1 317 ? 40.466 -5.792 15.814 1.00 26.44 317 SER A N 1
ATOM 2587 C CA . SER A 1 317 ? 41.575 -4.856 15.983 1.00 26.44 317 SER A CA 1
ATOM 2588 C C . SER A 1 317 ? 42.351 -4.849 14.661 1.00 26.44 317 SER A C 1
ATOM 2590 O O . SER A 1 317 ? 42.269 -5.823 13.915 1.00 26.44 317 SER A O 1
ATOM 2592 N N . ALA A 1 318 ? 43.185 -3.822 14.504 1.00 28.14 318 ALA A N 1
ATOM 2593 C CA . ALA A 1 318 ? 44.426 -3.784 13.729 1.00 28.14 318 ALA A CA 1
ATOM 2594 C C . ALA A 1 318 ? 44.416 -2.949 12.433 1.00 28.14 318 ALA A C 1
ATOM 2596 O O . ALA A 1 318 ? 43.811 -3.290 11.421 1.00 28.14 318 ALA A O 1
ATOM 2597 N N . ASP A 1 319 ? 45.208 -1.884 12.558 1.00 27.66 319 ASP A N 1
ATOM 2598 C CA . ASP A 1 319 ? 46.191 -1.383 11.603 1.00 27.66 319 ASP A CA 1
ATOM 2599 C C . ASP A 1 319 ? 45.813 -0.227 10.670 1.00 27.66 319 ASP A C 1
ATOM 2601 O O . ASP A 1 319 ? 45.388 -0.354 9.525 1.00 27.66 319 ASP A O 1
ATOM 2605 N N . GLU A 1 320 ? 46.092 0.954 11.230 1.00 27.97 320 GLU A N 1
ATOM 2606 C CA . GLU A 1 320 ? 46.779 2.080 10.605 1.00 27.97 320 GLU A CA 1
ATOM 2607 C C . GLU A 1 320 ? 47.576 1.730 9.333 1.00 27.97 320 GLU A C 1
ATOM 2609 O O . GLU A 1 320 ? 48.522 0.942 9.366 1.00 27.97 320 GLU A O 1
ATOM 2614 N N . ARG A 1 321 ? 47.332 2.483 8.254 1.00 27.41 321 ARG A N 1
ATOM 2615 C CA . ARG A 1 321 ? 48.348 3.396 7.702 1.00 27.41 321 ARG A CA 1
ATOM 2616 C C . ARG A 1 321 ? 47.761 4.338 6.660 1.00 27.41 321 ARG A C 1
ATOM 2618 O O . ARG A 1 321 ? 47.088 3.949 5.714 1.00 27.41 321 ARG A O 1
ATOM 2625 N N . SER A 1 322 ? 48.085 5.599 6.879 1.00 29.33 322 SER A N 1
ATOM 2626 C CA . SER A 1 322 ? 47.960 6.740 5.992 1.00 29.33 322 SER A CA 1
ATOM 2627 C C . SER A 1 322 ? 49.024 6.725 4.886 1.00 29.33 322 SER A C 1
ATOM 2629 O O . SER A 1 322 ? 50.173 6.348 5.115 1.00 29.33 322 SER A O 1
ATOM 2631 N N . SER A 1 323 ? 48.662 7.230 3.707 1.00 30.75 323 SER A N 1
ATOM 2632 C CA . SER A 1 323 ? 49.575 7.845 2.730 1.00 30.75 323 SER A CA 1
ATOM 2633 C C . SER A 1 323 ? 48.730 8.767 1.837 1.00 30.75 323 SER A C 1
ATOM 2635 O O . SER A 1 323 ? 47.843 8.323 1.122 1.00 30.75 323 SER A O 1
ATOM 2637 N N . SER A 1 324 ? 48.699 10.083 2.049 1.00 31.02 324 SER A N 1
ATOM 2638 C CA . SER A 1 324 ? 49.719 11.096 1.742 1.00 31.02 324 SER A CA 1
ATOM 2639 C C . SER A 1 324 ? 50.203 11.056 0.287 1.00 31.02 324 SER A C 1
ATOM 2641 O O . SER A 1 324 ? 50.971 10.183 -0.111 1.00 31.02 324 SER A O 1
ATOM 2643 N N . SER A 1 325 ? 49.752 12.063 -0.454 1.00 31.19 325 SER A N 1
ATOM 2644 C CA . SER A 1 325 ? 50.150 12.505 -1.789 1.00 31.19 325 SER A CA 1
ATOM 2645 C C . SER A 1 325 ? 51.674 12.601 -2.001 1.00 31.19 325 SER A C 1
ATOM 2647 O O . SER A 1 325 ? 52.405 12.944 -1.066 1.00 31.19 325 SER A O 1
ATOM 2649 N N . PRO A 1 326 ? 52.184 12.371 -3.227 1.00 35.00 326 PRO A N 1
ATOM 2650 C CA . PRO A 1 326 ? 53.598 12.551 -3.520 1.00 35.00 326 PRO A CA 1
ATOM 2651 C C . PRO A 1 326 ? 53.927 14.028 -3.786 1.00 35.00 326 PRO A C 1
ATOM 2653 O O . PRO A 1 326 ? 53.349 14.683 -4.651 1.00 35.00 326 PRO A O 1
ATOM 2656 N N . LYS A 1 327 ? 54.886 14.534 -3.007 1.00 32.56 327 LYS A N 1
ATOM 2657 C CA . LYS A 1 327 ? 55.553 15.832 -3.158 1.00 32.56 327 LYS A CA 1
ATOM 2658 C C . LYS A 1 327 ? 56.528 15.808 -4.343 1.00 32.56 327 LYS A C 1
ATOM 2660 O O . LYS A 1 327 ? 57.307 14.867 -4.476 1.00 32.56 327 LYS A O 1
ATOM 2665 N N . CYS A 1 328 ? 56.544 16.886 -5.127 1.00 31.91 328 CYS A N 1
ATOM 2666 C CA . CYS A 1 328 ? 57.628 17.227 -6.054 1.00 31.91 328 CYS A CA 1
ATOM 2667 C C . CYS A 1 328 ? 58.972 17.411 -5.315 1.00 31.91 328 CYS A C 1
ATOM 2669 O O . CYS A 1 328 ? 58.972 17.922 -4.189 1.00 31.91 328 CYS A O 1
ATOM 2671 N N . PRO A 1 329 ? 60.120 17.079 -5.933 1.00 38.72 329 PRO A N 1
ATOM 2672 C CA . PRO A 1 329 ? 61.432 17.409 -5.387 1.00 38.72 329 PRO A CA 1
ATOM 2673 C C . PRO A 1 329 ? 61.857 18.853 -5.749 1.00 38.72 329 PRO A C 1
ATOM 2675 O O . PRO A 1 329 ? 61.492 19.350 -6.817 1.00 38.72 329 PRO A O 1
ATOM 2678 N N . PRO A 1 330 ? 62.628 19.543 -4.884 1.00 39.22 330 PRO A N 1
ATOM 2679 C CA . PRO A 1 330 ? 63.178 20.872 -5.156 1.00 39.22 330 PRO A CA 1
ATOM 2680 C C . PRO A 1 330 ? 64.464 20.791 -6.008 1.00 39.22 330 PRO A C 1
ATOM 2682 O O . PRO A 1 330 ? 65.089 19.729 -6.079 1.00 39.22 330 PRO A O 1
ATOM 2685 N N . PRO A 1 331 ? 64.899 21.899 -6.641 1.00 38.28 331 PRO A N 1
ATOM 2686 C CA . PRO A 1 331 ? 66.108 21.916 -7.462 1.00 38.28 331 PRO A CA 1
ATOM 2687 C C . PRO A 1 331 ? 67.370 21.856 -6.581 1.00 38.28 331 PRO A C 1
ATOM 2689 O O . PRO A 1 331 ? 67.361 22.386 -5.465 1.00 38.28 331 PRO A O 1
ATOM 2692 N N . PRO A 1 332 ? 68.487 21.275 -7.056 1.00 36.75 332 PRO A N 1
ATOM 2693 C CA . PRO A 1 332 ? 69.737 21.334 -6.316 1.00 36.75 332 PRO A CA 1
ATOM 2694 C C . PRO A 1 332 ? 70.352 22.737 -6.386 1.00 36.75 332 PRO A C 1
ATOM 2696 O O . PRO A 1 332 ? 70.575 23.310 -7.453 1.00 36.75 332 PRO A O 1
ATOM 2699 N N . ALA A 1 333 ? 70.649 23.277 -5.206 1.00 31.11 333 ALA A N 1
ATOM 2700 C CA . ALA A 1 333 ? 71.432 24.484 -5.026 1.00 31.11 333 ALA A CA 1
ATOM 2701 C C . ALA A 1 333 ? 72.935 24.205 -5.196 1.00 31.11 333 ALA A C 1
ATOM 2703 O O . ALA A 1 333 ? 73.472 23.232 -4.674 1.00 31.11 333 ALA A O 1
ATOM 2704 N N . LYS A 1 334 ? 73.584 25.132 -5.907 1.00 32.94 334 LYS A N 1
ATOM 2705 C CA . LYS A 1 334 ? 74.993 25.558 -5.854 1.00 32.94 334 LYS A CA 1
ATOM 2706 C C . LYS A 1 334 ? 75.918 24.761 -4.916 1.00 32.94 334 LYS A C 1
ATOM 2708 O O . LYS A 1 334 ? 75.917 24.974 -3.706 1.00 32.94 334 LYS A O 1
ATOM 2713 N N . THR A 1 335 ? 76.848 24.013 -5.505 1.00 32.06 335 THR A N 1
ATOM 2714 C CA . THR A 1 335 ? 78.127 23.661 -4.870 1.00 32.06 335 THR A CA 1
ATOM 2715 C C . THR A 1 335 ? 79.229 24.593 -5.362 1.00 32.06 335 THR A C 1
ATOM 2717 O O . THR A 1 335 ? 79.492 24.709 -6.557 1.00 32.06 335 THR A O 1
ATOM 2720 N N . SER A 1 336 ? 79.861 25.278 -4.412 1.00 29.72 336 SER A N 1
ATOM 2721 C CA . SER A 1 336 ? 81.043 26.110 -4.603 1.00 29.72 336 SER A CA 1
ATOM 2722 C C . SER A 1 336 ? 82.330 25.289 -4.704 1.00 29.72 336 SER A C 1
ATOM 2724 O O . SER A 1 336 ? 82.429 24.240 -4.072 1.00 29.72 336 SER A O 1
ATOM 2726 N N . ARG A 1 337 ? 83.345 25.935 -5.295 1.00 29.66 337 ARG A N 1
ATOM 2727 C CA . ARG A 1 337 ? 84.797 25.701 -5.185 1.00 29.66 337 ARG A CA 1
ATOM 2728 C C . ARG A 1 337 ? 85.370 24.507 -5.950 1.00 29.66 337 ARG A C 1
ATOM 2730 O O . ARG A 1 337 ? 85.365 23.387 -5.466 1.00 29.66 337 ARG A O 1
ATOM 2737 N N . MET A 1 338 ? 86.152 24.840 -6.974 1.00 29.28 338 MET A N 1
ATOM 2738 C CA . MET A 1 338 ? 87.603 24.726 -6.830 1.00 29.28 338 MET A CA 1
ATOM 2739 C C . MET A 1 338 ? 88.306 25.824 -7.628 1.00 29.28 338 MET A C 1
ATOM 2741 O O . MET A 1 338 ? 88.103 25.986 -8.825 1.00 29.28 338 MET A O 1
ATOM 2745 N N . ALA A 1 339 ? 89.092 26.617 -6.906 1.00 31.98 339 ALA A N 1
ATOM 2746 C CA . ALA A 1 339 ? 90.078 27.505 -7.479 1.00 31.98 339 ALA A CA 1
ATOM 2747 C C . ALA A 1 339 ? 91.243 26.651 -7.983 1.00 31.98 339 ALA A C 1
ATOM 2749 O O . ALA A 1 339 ? 91.802 25.869 -7.218 1.00 31.98 339 ALA A O 1
ATOM 2750 N N . THR A 1 340 ? 91.647 26.858 -9.227 1.00 32.41 340 THR A N 1
ATOM 2751 C CA . THR A 1 340 ? 93.007 26.563 -9.670 1.00 32.41 340 THR A CA 1
ATOM 2752 C C . THR A 1 340 ? 93.510 27.804 -10.376 1.00 32.41 340 THR A C 1
ATOM 2754 O O . THR A 1 340 ? 93.134 28.093 -11.510 1.00 32.41 340 THR A O 1
ATOM 2757 N N . GLY A 1 341 ? 94.308 28.579 -9.642 1.00 34.00 341 GLY A N 1
ATOM 2758 C CA . GLY A 1 341 ? 95.102 29.648 -10.213 1.00 34.00 341 GLY A CA 1
ATOM 2759 C C . GLY A 1 341 ? 96.078 29.056 -11.222 1.00 34.00 341 GLY A C 1
ATOM 2760 O O . GLY A 1 341 ? 96.950 28.273 -10.859 1.00 34.00 341 GLY A O 1
ATOM 2761 N N . GLY A 1 342 ? 95.918 29.435 -12.483 1.00 28.84 342 GLY A N 1
ATOM 2762 C CA . GLY A 1 342 ? 96.984 29.390 -13.467 1.00 28.84 342 GLY A CA 1
ATOM 2763 C C . GLY A 1 342 ? 97.604 30.772 -13.494 1.00 28.84 342 GLY A C 1
ATOM 2764 O O . GLY A 1 342 ? 97.096 31.662 -14.166 1.00 28.84 342 GLY A O 1
ATOM 2765 N N . SER A 1 343 ? 98.649 30.966 -12.693 1.00 31.53 343 SER A N 1
ATOM 2766 C CA . SER A 1 343 ? 99.565 32.089 -12.851 1.00 31.53 343 SER A CA 1
ATOM 2767 C C . SER A 1 343 ? 100.057 32.064 -14.298 1.00 31.53 343 SER A C 1
ATOM 2769 O O . SER A 1 343 ? 100.765 31.130 -14.672 1.00 31.53 343 SER A O 1
ATOM 2771 N N . GLU A 1 344 ? 99.698 33.062 -15.107 1.00 31.55 344 GLU A N 1
ATOM 2772 C CA . GLU A 1 344 ? 100.431 33.378 -16.332 1.00 31.55 344 GLU A CA 1
ATOM 2773 C C . GLU A 1 344 ? 101.852 33.751 -15.905 1.00 31.55 344 GLU A C 1
ATOM 2775 O O . GLU A 1 344 ? 102.176 34.896 -15.594 1.00 31.55 344 GLU A O 1
ATOM 2780 N N . ALA A 1 345 ? 102.708 32.737 -15.786 1.00 34.91 345 ALA A N 1
ATOM 2781 C CA . ALA A 1 345 ? 104.139 32.920 -15.740 1.00 34.91 345 ALA A CA 1
ATOM 2782 C C . ALA A 1 345 ? 104.548 33.378 -17.139 1.00 34.91 345 ALA A C 1
ATOM 2784 O O . ALA A 1 345 ? 104.906 32.578 -18.002 1.00 34.91 345 ALA A O 1
ATOM 2785 N N . THR A 1 346 ? 104.456 34.686 -17.363 1.00 38.19 346 THR A N 1
ATOM 2786 C CA . THR A 1 346 ? 105.160 35.392 -18.427 1.00 38.19 346 THR A CA 1
ATOM 2787 C C . THR A 1 346 ? 106.651 35.164 -18.195 1.00 38.19 346 THR A C 1
ATOM 2789 O O . THR A 1 346 ? 107.323 35.950 -17.530 1.00 38.19 346 THR A O 1
ATOM 2792 N N . VAL A 1 347 ? 107.170 34.033 -18.677 1.00 45.19 347 VAL A N 1
ATOM 2793 C CA . VAL A 1 347 ? 108.605 33.764 -18.710 1.00 45.19 347 VAL A CA 1
ATOM 2794 C C . VAL A 1 347 ? 109.180 34.711 -19.753 1.00 45.19 347 VAL A C 1
ATOM 2796 O O . VAL A 1 347 ? 109.105 34.485 -20.960 1.00 45.19 347 VAL A O 1
ATOM 2799 N N . THR A 1 348 ? 109.713 35.827 -19.269 1.00 41.25 348 THR A N 1
ATOM 2800 C CA . THR A 1 348 ? 110.518 36.759 -20.043 1.00 41.25 348 THR A CA 1
ATOM 2801 C C . THR A 1 348 ? 111.753 36.010 -20.543 1.00 41.25 348 THR A C 1
ATOM 2803 O O . THR A 1 348 ? 112.703 35.747 -19.810 1.00 41.25 348 THR A O 1
ATOM 2806 N N . MET A 1 349 ? 111.728 35.630 -21.821 1.00 47.41 349 MET A N 1
ATOM 2807 C CA . MET A 1 349 ? 112.813 34.964 -22.552 1.00 47.41 349 MET A CA 1
ATOM 2808 C C . MET A 1 349 ? 113.995 35.920 -22.804 1.00 47.41 349 MET A C 1
ATOM 2810 O O . MET A 1 349 ? 114.443 36.075 -23.931 1.00 47.41 349 MET A O 1
ATOM 2814 N N . ASN A 1 350 ? 114.495 36.595 -21.767 1.00 47.16 350 ASN A N 1
ATOM 2815 C CA . ASN A 1 350 ? 115.596 37.558 -21.879 1.00 47.16 350 ASN A CA 1
ATOM 2816 C C . ASN A 1 350 ? 116.876 37.104 -21.162 1.00 47.16 350 ASN A C 1
ATOM 2818 O O . ASN A 1 350 ? 117.809 37.889 -21.033 1.00 47.16 350 ASN A O 1
ATOM 2822 N N . ALA A 1 351 ? 116.963 35.842 -20.731 1.00 53.84 351 ALA A N 1
ATOM 2823 C CA . ALA A 1 351 ? 118.156 35.321 -20.058 1.00 53.84 351 ALA A CA 1
ATOM 2824 C C . ALA A 1 351 ? 118.505 33.870 -20.439 1.00 53.84 351 ALA A C 1
ATOM 2826 O O . ALA A 1 351 ? 118.981 33.107 -19.603 1.00 53.84 351 ALA A O 1
ATOM 2827 N N . LEU A 1 352 ? 118.277 33.472 -21.698 1.00 46.25 352 LEU A N 1
ATOM 2828 C CA . LEU A 1 352 ? 118.815 32.219 -22.248 1.00 46.25 352 LEU A CA 1
ATOM 2829 C C . LEU A 1 352 ? 119.624 32.478 -23.531 1.00 46.25 352 LEU A C 1
ATOM 2831 O O . LEU A 1 352 ? 119.237 33.364 -24.296 1.00 46.25 352 LEU A O 1
ATOM 2835 N N . PRO A 1 353 ? 120.709 31.720 -23.789 1.00 63.03 353 PRO A N 1
ATOM 2836 C CA . PRO A 1 353 ? 121.508 31.824 -25.012 1.00 63.03 353 PRO A CA 1
ATOM 2837 C C . PRO A 1 353 ? 120.635 31.723 -26.271 1.00 63.03 353 PRO A C 1
ATOM 2839 O O . PRO A 1 353 ? 119.665 30.962 -26.294 1.00 63.03 353 PRO A O 1
ATOM 2842 N N . SER A 1 354 ? 120.969 32.481 -27.318 1.00 58.72 354 SER A N 1
ATOM 2843 C CA . SER A 1 354 ? 120.160 32.655 -28.540 1.00 58.72 354 SER A CA 1
ATOM 2844 C C . SER A 1 354 ? 119.746 31.345 -29.228 1.00 58.72 354 SER A C 1
ATOM 2846 O O . SER A 1 354 ? 118.684 31.292 -29.845 1.00 58.72 354 SER A O 1
ATOM 2848 N N . GLU A 1 355 ? 120.529 30.277 -29.073 1.00 61.66 355 GLU A N 1
ATOM 2849 C CA . GLU A 1 355 ? 120.241 28.945 -29.625 1.00 61.66 355 GLU A CA 1
ATOM 2850 C C . GLU A 1 355 ? 119.144 28.183 -28.858 1.00 61.66 355 GLU A C 1
ATOM 2852 O O . GLU A 1 355 ? 118.372 27.441 -29.458 1.00 61.66 355 GLU A O 1
ATOM 2857 N N . LEU A 1 356 ? 119.010 28.394 -27.543 1.00 58.59 356 LEU A N 1
ATOM 2858 C CA . LEU A 1 356 ? 117.969 27.755 -26.724 1.00 58.59 356 LEU A CA 1
ATOM 2859 C C . LEU A 1 356 ? 116.621 28.477 -26.836 1.00 58.59 356 LEU A C 1
ATOM 2861 O O . LEU A 1 356 ? 115.572 27.844 -26.728 1.00 58.59 356 LEU A O 1
ATOM 2865 N N . GLN A 1 357 ? 116.627 29.789 -27.095 1.00 62.81 357 GLN A N 1
ATOM 2866 C CA . GLN A 1 357 ? 115.392 30.557 -27.276 1.00 62.81 357 GLN A CA 1
ATOM 2867 C C . GLN A 1 357 ? 114.665 30.224 -28.583 1.00 62.81 357 GLN A C 1
ATOM 2869 O O . GLN A 1 357 ? 113.433 30.197 -28.605 1.00 62.81 357 GLN A O 1
ATOM 2874 N N . SER A 1 358 ? 115.403 29.975 -29.669 1.00 67.56 358 SER A N 1
ATOM 2875 C CA . SER A 1 358 ? 114.812 29.575 -30.950 1.00 67.56 358 SER A CA 1
ATOM 2876 C C . SER A 1 358 ? 114.201 28.177 -30.862 1.00 67.56 358 SER A C 1
ATOM 2878 O O . SER A 1 358 ? 113.094 27.964 -31.349 1.00 67.56 358 SER A O 1
ATOM 2880 N N . LEU A 1 359 ? 114.871 27.259 -30.161 1.00 73.62 359 LEU A N 1
ATOM 2881 C CA . LEU A 1 359 ? 114.418 25.885 -29.965 1.00 73.62 359 LEU A CA 1
ATOM 2882 C C . LEU A 1 359 ? 113.202 25.817 -29.027 1.00 73.62 359 LEU A C 1
ATOM 2884 O O . LEU A 1 359 ? 112.237 25.125 -29.333 1.00 73.62 359 LEU A O 1
ATOM 2888 N N . ALA A 1 360 ? 113.184 26.605 -27.946 1.00 71.19 360 ALA A N 1
ATOM 2889 C CA . ALA A 1 360 ? 112.016 26.726 -27.073 1.00 71.19 360 ALA A CA 1
ATOM 2890 C C . ALA A 1 360 ? 110.811 27.355 -27.790 1.00 71.19 360 ALA A C 1
ATOM 2892 O O . ALA A 1 360 ? 109.701 26.855 -27.636 1.00 71.19 360 ALA A O 1
ATOM 2893 N N . LYS A 1 361 ? 111.013 28.393 -28.620 1.00 75.50 361 LYS A N 1
ATOM 2894 C CA . LYS A 1 361 ? 109.940 28.948 -29.468 1.00 75.50 361 LYS A CA 1
ATOM 2895 C C . LYS A 1 361 ? 109.428 27.925 -30.477 1.00 75.50 361 LYS A C 1
ATOM 2897 O O . LYS A 1 361 ? 108.221 27.796 -30.619 1.00 75.50 361 LYS A O 1
ATOM 2902 N N . LEU A 1 362 ? 110.317 27.180 -31.133 1.00 79.25 362 LEU A N 1
ATOM 2903 C CA . LEU A 1 362 ? 109.928 26.157 -32.103 1.00 79.25 362 LEU A CA 1
ATOM 2904 C C . LEU A 1 362 ? 109.144 25.017 -31.440 1.00 79.25 362 LEU A C 1
ATOM 2906 O O . LEU A 1 362 ? 108.117 24.609 -31.968 1.00 79.25 362 LEU A O 1
ATOM 2910 N N . ILE A 1 363 ? 109.581 24.544 -30.267 1.00 79.75 363 ILE A N 1
ATOM 2911 C CA . ILE A 1 363 ? 108.854 23.527 -29.496 1.00 79.75 363 ILE A CA 1
ATOM 2912 C C . ILE A 1 363 ? 107.490 24.064 -29.064 1.00 79.75 363 ILE A C 1
ATOM 2914 O O . ILE A 1 363 ? 106.511 23.341 -29.193 1.00 79.75 363 ILE A O 1
ATOM 2918 N N . LEU A 1 364 ? 107.406 25.309 -28.582 1.00 79.06 364 LEU A N 1
ATOM 2919 C CA . LEU A 1 364 ? 106.138 25.907 -28.156 1.00 79.06 364 LEU A CA 1
ATOM 2920 C C . LEU A 1 364 ? 105.167 26.079 -29.333 1.00 79.06 364 LEU A C 1
ATOM 2922 O O . LEU A 1 364 ? 103.976 25.818 -29.195 1.00 79.06 364 LEU A O 1
ATOM 2926 N N . GLU A 1 365 ? 105.676 26.475 -30.500 1.00 78.19 365 GLU A N 1
ATOM 2927 C CA . GLU A 1 365 ? 104.882 26.591 -31.725 1.00 78.19 365 GLU A CA 1
ATOM 2928 C C . GLU A 1 365 ? 104.411 25.209 -32.200 1.00 78.19 365 GLU A C 1
ATOM 2930 O O . GLU A 1 365 ? 103.250 25.029 -32.556 1.00 78.19 365 GLU A O 1
ATOM 2935 N N . GLN A 1 366 ? 105.284 24.200 -32.134 1.00 80.25 366 GLN A N 1
ATOM 2936 C CA . GLN A 1 366 ? 104.967 22.834 -32.541 1.00 80.25 366 GLN A CA 1
ATOM 2937 C C . GLN A 1 366 ? 103.983 22.155 -31.577 1.00 80.25 366 GLN A C 1
ATOM 2939 O O . GLN A 1 366 ? 103.079 21.452 -32.028 1.00 80.25 366 GLN A O 1
ATOM 2944 N N . THR A 1 367 ? 104.100 22.378 -30.263 1.00 75.81 367 THR A N 1
ATOM 2945 C CA . THR A 1 367 ? 103.131 21.866 -29.282 1.00 75.81 367 THR A CA 1
ATOM 2946 C C . THR A 1 367 ? 101.792 22.579 -29.401 1.00 75.81 367 THR A C 1
ATOM 2948 O O . THR A 1 367 ? 100.762 21.913 -29.331 1.00 75.81 367 THR A O 1
ATOM 2951 N N . LYS A 1 368 ? 101.785 23.892 -29.661 1.00 79.38 368 LYS A N 1
ATOM 2952 C CA . LYS A 1 368 ? 100.561 24.657 -29.919 1.00 79.38 368 LYS A CA 1
ATOM 2953 C C . LYS A 1 368 ? 99.847 24.175 -31.184 1.00 79.38 368 LYS A C 1
ATOM 2955 O O . LYS A 1 368 ? 98.660 23.876 -31.121 1.00 79.38 368 LYS A O 1
ATOM 2960 N N . GLN A 1 369 ? 100.571 23.984 -32.289 1.00 79.12 369 GLN A N 1
ATOM 2961 C CA . GLN A 1 369 ? 100.007 23.425 -33.525 1.00 79.12 369 GLN A CA 1
ATOM 2962 C C . GLN A 1 369 ? 99.470 22.000 -33.329 1.00 79.12 369 GLN A C 1
ATOM 2964 O O . GLN A 1 369 ? 98.420 21.655 -33.868 1.00 79.12 369 GLN A O 1
ATOM 2969 N N . GLN A 1 370 ? 100.151 21.160 -32.537 1.00 79.62 370 GLN A N 1
ATOM 2970 C CA . GLN A 1 370 ? 99.630 19.831 -32.207 1.00 79.62 370 GLN A CA 1
ATOM 2971 C C . GLN A 1 370 ? 98.380 19.891 -31.323 1.00 79.62 370 GLN A C 1
ATOM 2973 O O . GLN A 1 370 ? 97.461 19.101 -31.534 1.00 79.62 370 GLN A O 1
ATOM 2978 N N . GLN A 1 371 ? 98.317 20.817 -30.366 1.00 77.94 371 GLN A N 1
ATOM 2979 C CA . GLN A 1 371 ? 97.134 21.019 -29.529 1.00 77.94 371 GLN A CA 1
ATOM 2980 C C . GLN A 1 371 ? 95.939 21.533 -30.338 1.00 77.94 371 GLN A C 1
ATOM 2982 O O . GLN A 1 371 ? 94.842 21.009 -30.163 1.00 77.94 371 GLN A O 1
ATOM 2987 N N . GLU A 1 372 ? 96.146 22.483 -31.252 1.00 81.62 372 GLU A N 1
ATOM 2988 C CA . GLU A 1 372 ? 95.105 22.984 -32.162 1.00 81.62 372 GLU A CA 1
ATOM 2989 C C . GLU A 1 372 ? 94.599 21.865 -33.085 1.00 81.62 372 GLU A C 1
ATOM 2991 O O . GLU A 1 372 ? 93.399 21.613 -33.139 1.00 81.62 372 GLU A O 1
ATOM 2996 N N . ALA A 1 373 ? 95.496 21.078 -33.690 1.00 81.25 373 ALA A N 1
ATOM 2997 C CA . ALA A 1 373 ? 95.106 19.956 -34.549 1.00 81.25 373 ALA A CA 1
ATOM 2998 C C . ALA A 1 373 ? 94.343 18.841 -33.803 1.00 81.25 373 ALA A C 1
ATOM 3000 O O . ALA A 1 373 ? 93.460 18.193 -34.372 1.00 81.25 373 ALA A O 1
ATOM 3001 N N . VAL A 1 374 ? 94.684 18.578 -32.536 1.00 86.00 374 VAL A N 1
ATOM 3002 C CA . VAL A 1 374 ? 93.933 17.640 -31.682 1.00 86.00 374 VAL A CA 1
ATOM 3003 C C . VAL A 1 374 ? 92.582 18.237 -31.280 1.00 86.00 374 VAL A C 1
ATOM 3005 O O . VAL A 1 374 ? 91.584 17.516 -31.287 1.00 86.00 374 VAL A O 1
ATOM 3008 N N . GLY A 1 375 ? 92.538 19.538 -30.984 1.00 83.50 375 GLY A N 1
ATOM 3009 C CA . GLY A 1 375 ? 91.312 20.282 -30.695 1.00 83.50 375 GLY A CA 1
ATOM 3010 C C . GLY A 1 375 ? 90.320 20.246 -31.856 1.00 83.50 375 GLY A C 1
ATOM 3011 O O . GLY A 1 375 ? 89.152 19.926 -31.642 1.00 83.50 375 GLY A O 1
ATOM 3012 N N . ASP A 1 376 ? 90.793 20.460 -33.083 1.00 85.25 376 ASP A N 1
ATOM 3013 C CA . ASP A 1 376 ? 89.968 20.410 -34.294 1.00 85.25 376 ASP A CA 1
ATOM 3014 C C . ASP A 1 376 ? 89.408 19.003 -34.535 1.00 85.25 376 ASP A C 1
ATOM 3016 O O . ASP A 1 376 ? 88.206 18.835 -34.742 1.00 85.25 376 ASP A O 1
ATOM 3020 N N . ARG A 1 377 ? 90.240 17.959 -34.394 1.00 88.31 377 ARG A N 1
ATOM 3021 C CA . ARG A 1 377 ? 89.788 16.558 -34.515 1.00 88.31 377 ARG A CA 1
ATOM 3022 C C . ARG A 1 377 ? 88.733 16.190 -33.475 1.00 88.31 377 ARG A C 1
ATOM 3024 O O . ARG A 1 377 ? 87.774 15.492 -33.803 1.00 88.31 377 ARG A O 1
ATOM 3031 N N . LEU A 1 378 ? 88.911 16.630 -32.229 1.00 88.25 378 LEU A N 1
ATOM 3032 C CA . LEU A 1 378 ? 87.926 16.425 -31.167 1.00 88.25 378 LEU A CA 1
ATOM 3033 C C . LEU A 1 378 ? 86.635 17.196 -31.458 1.00 88.25 378 LEU A C 1
ATOM 3035 O O . LEU A 1 378 ? 85.556 16.637 -31.286 1.00 88.25 378 LEU A O 1
ATOM 3039 N N . SER A 1 379 ? 86.728 18.435 -31.948 1.00 89.06 379 SER A N 1
ATOM 3040 C CA . SER A 1 379 ? 85.564 19.236 -32.340 1.00 89.06 379 SER A CA 1
ATOM 3041 C C . SER A 1 379 ? 84.759 18.556 -33.448 1.00 89.06 379 SER A C 1
ATOM 3043 O O . SER A 1 379 ? 83.536 18.452 -33.349 1.00 89.06 379 SER A O 1
ATOM 3045 N N . ASP A 1 380 ? 85.432 18.016 -34.463 1.00 89.06 380 ASP A N 1
ATOM 3046 C CA . ASP A 1 380 ? 84.777 17.311 -35.564 1.00 89.06 380 ASP A CA 1
ATOM 3047 C C . ASP A 1 380 ? 84.131 15.998 -35.107 1.00 89.06 380 ASP A C 1
ATOM 3049 O O . ASP A 1 380 ? 82.998 15.700 -35.490 1.00 89.06 380 ASP A O 1
ATOM 3053 N N . GLN A 1 381 ? 84.792 15.234 -34.228 1.00 91.69 381 GLN A N 1
ATOM 3054 C CA . GLN A 1 381 ? 84.184 14.043 -33.629 1.00 91.69 381 GLN A CA 1
ATOM 3055 C C . GLN A 1 381 ? 82.964 14.382 -32.771 1.00 91.69 381 GLN A C 1
ATOM 3057 O O . GLN A 1 381 ? 81.964 13.672 -32.861 1.00 91.69 381 GLN A O 1
ATOM 3062 N N . ILE A 1 382 ? 83.018 15.462 -31.985 1.00 90.50 382 ILE A N 1
ATOM 3063 C CA . ILE A 1 382 ? 81.888 15.933 -31.173 1.00 90.50 382 ILE A CA 1
ATOM 3064 C C . ILE A 1 382 ? 80.715 16.318 -32.074 1.00 90.50 382 ILE A C 1
ATOM 3066 O O . ILE A 1 382 ? 79.611 15.854 -31.822 1.00 90.50 382 ILE A O 1
ATOM 3070 N N . LYS A 1 383 ? 80.942 17.062 -33.165 1.00 89.69 383 LYS A N 1
ATOM 3071 C CA . LYS A 1 383 ? 79.881 17.422 -34.128 1.00 89.69 383 LYS A CA 1
ATOM 3072 C C . LYS A 1 383 ? 79.228 16.196 -34.768 1.00 89.69 383 LYS A C 1
ATOM 3074 O O . LYS A 1 383 ? 78.012 16.156 -34.927 1.00 89.69 383 LYS A O 1
ATOM 3079 N N . ILE A 1 384 ? 80.021 15.184 -35.129 1.00 91.44 384 ILE A N 1
ATOM 3080 C CA . ILE A 1 384 ? 79.492 13.924 -35.676 1.00 91.44 384 ILE A CA 1
ATOM 3081 C C . ILE A 1 384 ? 78.678 13.173 -34.616 1.00 91.44 384 ILE A C 1
ATOM 3083 O O . ILE A 1 384 ? 77.646 12.582 -34.939 1.00 91.44 384 ILE A O 1
ATOM 3087 N N . LEU A 1 385 ? 79.147 13.158 -33.366 1.00 91.25 385 LEU A N 1
ATOM 3088 C CA . LEU A 1 385 ? 78.434 12.515 -32.267 1.00 91.25 385 LEU A CA 1
ATOM 3089 C C . LEU A 1 385 ? 77.101 13.214 -31.989 1.00 91.25 385 LEU A C 1
ATOM 3091 O O . LEU A 1 385 ? 76.096 12.530 -31.838 1.00 91.25 385 LEU A O 1
ATOM 3095 N N . ASP A 1 386 ? 77.097 14.544 -31.978 1.00 89.12 386 ASP A N 1
ATOM 3096 C CA . ASP A 1 386 ? 75.917 15.377 -31.737 1.00 89.12 386 ASP A CA 1
ATOM 3097 C C . ASP A 1 386 ? 74.843 15.114 -32.800 1.00 89.12 386 ASP A C 1
ATOM 3099 O O . ASP A 1 386 ? 73.716 14.758 -32.473 1.00 89.12 386 ASP A O 1
ATOM 3103 N N . GLY A 1 387 ? 75.231 15.080 -34.082 1.00 90.56 387 GLY A N 1
ATOM 3104 C CA . GLY A 1 387 ? 74.309 14.718 -35.164 1.00 90.56 387 GLY A CA 1
ATOM 3105 C C . GLY A 1 387 ? 73.740 13.294 -35.051 1.00 90.56 387 GLY A C 1
ATOM 3106 O O . GLY A 1 387 ? 72.588 13.051 -35.415 1.00 90.56 387 GLY A O 1
ATOM 3107 N N . LYS A 1 388 ? 74.510 12.333 -34.517 1.00 93.88 388 LYS A N 1
ATOM 3108 C CA . LYS A 1 388 ? 73.994 10.981 -34.226 1.00 93.88 388 LYS A CA 1
ATOM 3109 C C . LYS A 1 388 ? 73.031 10.977 -33.042 1.00 93.88 388 LYS A C 1
ATOM 3111 O O . LYS A 1 388 ? 72.050 10.239 -33.080 1.00 93.88 388 LYS A O 1
ATOM 3116 N N . VAL A 1 389 ? 73.312 11.764 -32.004 1.00 93.81 389 VAL A N 1
ATOM 3117 C CA . VAL A 1 389 ? 72.431 11.925 -30.839 1.00 93.81 389 VAL A CA 1
ATOM 3118 C C . VAL A 1 389 ? 71.109 12.557 -31.264 1.00 93.81 389 VAL A C 1
ATOM 3120 O O . VAL A 1 389 ? 70.060 12.047 -30.879 1.00 93.81 389 VAL A O 1
ATOM 3123 N N . ASP A 1 390 ? 71.142 13.571 -32.126 1.00 90.62 390 ASP A N 1
ATOM 3124 C CA . ASP A 1 390 ? 69.941 14.190 -32.687 1.00 90.62 390 ASP A CA 1
ATOM 3125 C C . ASP A 1 390 ? 69.124 13.191 -33.512 1.00 90.62 390 ASP A C 1
ATOM 3127 O O . ASP A 1 390 ? 67.921 13.043 -33.291 1.00 90.62 390 ASP A O 1
ATOM 3131 N N . SER A 1 391 ? 69.773 12.430 -34.401 1.00 91.94 391 SER A N 1
ATOM 3132 C CA . SER A 1 391 ? 69.100 11.384 -35.184 1.00 91.94 391 SER A CA 1
ATOM 3133 C C . SER A 1 391 ? 68.432 10.343 -34.279 1.00 91.94 391 SER A C 1
ATOM 3135 O O . SER A 1 391 ? 67.255 10.033 -34.457 1.00 91.94 391 SER A O 1
ATOM 3137 N N . LEU A 1 392 ? 69.142 9.843 -33.263 1.00 93.69 392 LEU A N 1
ATOM 3138 C CA . LEU A 1 392 ? 68.586 8.888 -32.300 1.00 93.69 392 LEU A CA 1
ATOM 3139 C C . LEU A 1 392 ? 67.451 9.494 -31.469 1.00 93.69 392 LEU A C 1
ATOM 3141 O O . LEU A 1 392 ? 66.479 8.805 -31.171 1.00 93.69 392 LEU A O 1
ATOM 3145 N N . SER A 1 393 ? 67.545 10.777 -31.116 1.00 93.00 393 SER A N 1
ATOM 3146 C CA . SER A 1 393 ? 66.487 11.502 -30.411 1.00 93.00 393 SER A CA 1
ATOM 3147 C C . SER A 1 393 ? 65.211 11.562 -31.255 1.00 93.00 393 SER A C 1
ATOM 3149 O O . SER A 1 393 ? 64.131 11.253 -30.753 1.00 93.00 393 SER A O 1
ATOM 3151 N N . THR A 1 394 ? 65.334 11.852 -32.556 1.00 92.50 394 THR A N 1
ATOM 3152 C CA . THR A 1 394 ? 64.186 11.866 -33.479 1.00 92.50 394 THR A CA 1
ATOM 3153 C C . THR A 1 394 ? 63.579 10.481 -33.717 1.00 92.50 394 THR A C 1
ATOM 3155 O O . THR A 1 394 ? 62.360 10.342 -33.802 1.00 92.50 394 THR A O 1
ATOM 3158 N N . GLU A 1 395 ? 64.395 9.427 -33.776 1.00 94.38 395 GLU A N 1
ATOM 3159 C CA . GLU A 1 395 ? 63.880 8.056 -33.858 1.00 94.38 395 GLU A CA 1
ATOM 3160 C C . GLU A 1 395 ? 63.161 7.655 -32.564 1.00 94.38 395 GLU A C 1
ATOM 3162 O O . GLU A 1 395 ? 62.095 7.039 -32.606 1.00 94.38 395 GLU A O 1
ATOM 3167 N N . LEU A 1 396 ? 63.699 8.045 -31.405 1.00 94.19 396 LEU A N 1
ATOM 3168 C CA . LEU A 1 396 ? 63.103 7.758 -30.104 1.00 94.19 396 LEU A CA 1
ATOM 3169 C C . LEU A 1 396 ? 61.751 8.458 -29.926 1.00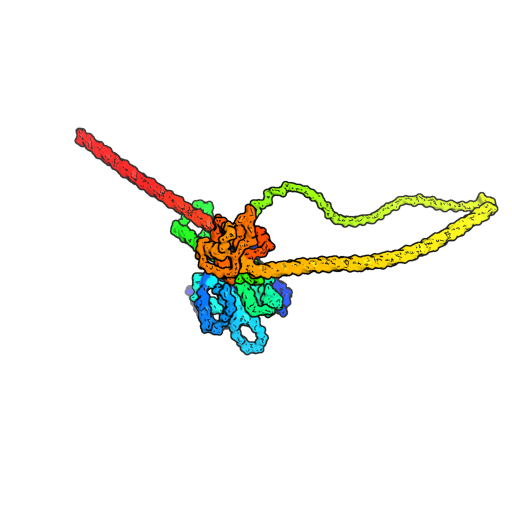 94.19 396 LEU A C 1
ATOM 3171 O O . LEU A 1 396 ? 60.821 7.845 -29.396 1.00 94.19 396 LEU A O 1
ATOM 3175 N N . THR A 1 397 ? 61.606 9.708 -30.378 1.00 91.56 397 THR A N 1
ATOM 3176 C CA . THR A 1 397 ? 60.309 10.402 -30.348 1.00 91.56 397 THR A CA 1
ATOM 3177 C C . THR A 1 397 ? 59.292 9.722 -31.260 1.00 91.56 397 THR A C 1
ATOM 3179 O O . THR A 1 397 ? 58.175 9.463 -30.816 1.00 91.56 397 THR A O 1
ATOM 3182 N N . ALA A 1 398 ? 59.684 9.322 -32.474 1.00 92.25 398 ALA A N 1
ATOM 3183 C CA . ALA A 1 398 ? 58.806 8.596 -33.393 1.00 92.25 398 ALA A CA 1
ATOM 3184 C C . ALA A 1 398 ? 58.368 7.225 -32.839 1.00 92.25 398 ALA A C 1
ATOM 3186 O O . ALA A 1 398 ? 57.206 6.829 -32.960 1.00 92.25 398 ALA A O 1
ATOM 3187 N N . VAL A 1 399 ? 59.278 6.489 -32.193 1.00 94.44 399 VAL A N 1
ATOM 3188 C CA . VAL A 1 399 ? 58.943 5.225 -31.516 1.00 94.44 399 VAL A CA 1
ATOM 3189 C C . VAL A 1 399 ? 57.984 5.473 -30.354 1.00 94.44 399 VAL A C 1
ATOM 3191 O O . VAL A 1 399 ? 57.022 4.724 -30.197 1.00 94.44 399 VAL A O 1
ATOM 3194 N N . ARG A 1 400 ? 58.196 6.533 -29.569 1.00 94.06 400 ARG A N 1
ATOM 3195 C CA . ARG A 1 400 ? 57.322 6.889 -28.446 1.00 94.06 400 ARG A CA 1
ATOM 3196 C C . ARG A 1 400 ? 55.898 7.201 -28.895 1.00 94.06 400 ARG A C 1
ATOM 3198 O O . ARG A 1 400 ? 54.957 6.731 -28.263 1.00 94.06 400 ARG A O 1
ATOM 3205 N N . GLU A 1 401 ? 55.736 7.938 -29.990 1.00 92.75 401 GLU A N 1
ATOM 3206 C CA . GLU A 1 401 ? 54.418 8.216 -30.573 1.00 92.75 401 GLU A CA 1
ATOM 3207 C C . GLU A 1 401 ? 53.718 6.930 -31.028 1.00 92.75 401 GLU A C 1
ATOM 3209 O O . GLU A 1 401 ? 52.541 6.717 -30.728 1.00 92.75 401 GLU A O 1
ATOM 3214 N N . ARG A 1 402 ? 54.452 6.018 -31.680 1.00 95.50 402 ARG A N 1
ATOM 3215 C CA . ARG A 1 402 ? 53.911 4.710 -32.078 1.00 95.50 402 ARG A CA 1
ATOM 3216 C C . ARG A 1 402 ? 53.487 3.876 -30.872 1.00 95.50 402 ARG A C 1
ATOM 3218 O O . ARG A 1 402 ? 52.413 3.281 -30.912 1.00 95.50 402 ARG A O 1
ATOM 3225 N N . VAL A 1 403 ? 54.288 3.848 -29.806 1.00 95.00 403 VAL A N 1
ATOM 3226 C CA . VAL A 1 403 ? 53.932 3.155 -28.557 1.00 95.00 403 VAL A CA 1
ATOM 3227 C C . VAL A 1 403 ? 52.666 3.758 -27.951 1.00 95.00 403 VAL A C 1
ATOM 3229 O O . VAL A 1 403 ? 51.738 3.006 -27.676 1.00 95.00 403 VAL A O 1
ATOM 3232 N N . GLY A 1 404 ? 52.558 5.087 -27.868 1.00 92.62 404 GLY A N 1
ATOM 3233 C CA . GLY A 1 404 ? 51.347 5.744 -27.364 1.00 92.62 404 GLY A CA 1
ATOM 3234 C C . GLY A 1 404 ? 50.094 5.416 -28.187 1.00 92.62 404 GLY A C 1
ATOM 3235 O O . GLY A 1 404 ? 49.029 5.168 -27.627 1.00 92.62 404 GLY A O 1
ATOM 3236 N N . SER A 1 405 ? 50.216 5.329 -29.517 1.00 93.00 405 SER A N 1
ATOM 3237 C CA . SER A 1 405 ? 49.095 4.917 -30.377 1.00 93.00 405 SER A CA 1
ATOM 3238 C C . SER A 1 405 ? 48.666 3.460 -30.151 1.00 93.00 405 SER A C 1
ATOM 3240 O O . SER A 1 405 ? 47.476 3.148 -30.206 1.00 93.00 405 SER A O 1
ATOM 3242 N N . LEU A 1 406 ? 49.621 2.569 -29.860 1.00 94.12 406 LEU A N 1
ATOM 3243 C CA . LEU A 1 406 ? 49.349 1.165 -29.554 1.00 94.12 406 LEU A CA 1
ATOM 3244 C C . LEU A 1 406 ? 48.733 0.995 -28.164 1.00 94.12 406 LEU A C 1
ATOM 3246 O O . LEU A 1 406 ? 47.823 0.184 -28.014 1.00 94.12 406 LEU A O 1
ATOM 3250 N N . GLU A 1 407 ? 49.188 1.762 -27.173 1.00 94.06 407 GLU A N 1
ATOM 3251 C CA . GLU A 1 407 ? 48.606 1.784 -25.826 1.00 94.06 407 GLU A CA 1
ATOM 3252 C C . GLU A 1 407 ? 47.142 2.239 -25.875 1.00 94.06 407 GLU A C 1
ATOM 3254 O O . GLU A 1 407 ? 46.269 1.533 -25.377 1.00 94.06 407 GLU A O 1
ATOM 3259 N N . ALA A 1 408 ? 46.842 3.325 -26.596 1.00 92.81 408 ALA A N 1
ATOM 3260 C CA . ALA A 1 408 ? 45.467 3.790 -26.782 1.00 92.81 408 ALA A CA 1
ATOM 3261 C C . ALA A 1 408 ? 44.570 2.738 -27.468 1.00 92.81 408 ALA A C 1
ATOM 3263 O O . ALA A 1 408 ? 43.410 2.556 -27.092 1.00 92.81 408 ALA A O 1
ATOM 3264 N N . ALA A 1 409 ? 45.102 2.014 -28.461 1.00 93.81 409 ALA A N 1
ATOM 3265 C CA . ALA A 1 409 ? 44.372 0.933 -29.120 1.00 93.81 409 ALA A CA 1
ATOM 3266 C C . ALA A 1 409 ? 44.149 -0.273 -28.187 1.00 93.81 409 ALA A C 1
ATOM 3268 O O . ALA A 1 409 ? 43.098 -0.916 -28.241 1.00 93.81 409 ALA A O 1
ATOM 3269 N N . ALA A 1 410 ? 45.121 -0.588 -27.327 1.00 93.25 410 ALA A N 1
ATOM 3270 C CA . ALA A 1 410 ? 45.012 -1.652 -26.334 1.00 93.25 410 ALA A CA 1
ATOM 3271 C C . ALA A 1 410 ? 43.957 -1.326 -25.268 1.00 93.25 410 ALA A C 1
ATOM 3273 O O . ALA A 1 410 ? 43.130 -2.184 -24.958 1.00 93.25 410 ALA A O 1
ATOM 3274 N N . ASP A 1 411 ? 43.932 -0.088 -24.772 1.00 93.88 411 ASP A N 1
ATOM 3275 C CA . ASP A 1 411 ? 42.921 0.375 -23.819 1.00 93.88 411 ASP A CA 1
ATOM 3276 C C . ASP A 1 411 ? 41.516 0.292 -24.420 1.00 93.88 411 ASP A C 1
ATOM 3278 O O . ASP A 1 411 ? 40.607 -0.263 -23.801 1.00 93.88 411 ASP A O 1
ATOM 3282 N N . TRP A 1 412 ? 41.348 0.743 -25.668 1.00 94.06 412 TRP A N 1
ATOM 3283 C CA . TR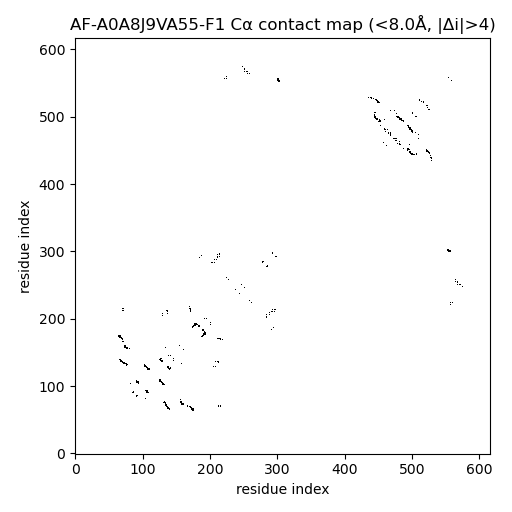P A 1 412 ? 40.074 0.623 -26.377 1.00 94.06 412 TRP A CA 1
ATOM 3284 C C . TRP A 1 412 ? 39.617 -0.839 -26.492 1.00 94.06 412 TRP A C 1
ATOM 3286 O O . TRP A 1 412 ? 38.496 -1.171 -26.102 1.00 94.06 412 TRP A O 1
ATOM 3296 N N . ASN A 1 413 ? 40.503 -1.741 -26.925 1.00 94.31 413 ASN A N 1
ATOM 3297 C CA . ASN A 1 413 ? 40.198 -3.172 -27.010 1.00 94.31 413 ASN A CA 1
ATOM 3298 C C . ASN A 1 413 ? 39.813 -3.771 -25.649 1.00 94.31 413 ASN A C 1
ATOM 3300 O O . ASN A 1 413 ? 38.887 -4.576 -25.581 1.00 94.31 413 ASN A O 1
ATOM 3304 N N . ASN A 1 414 ? 40.483 -3.378 -24.562 1.00 93.88 414 ASN A N 1
ATOM 3305 C CA . ASN A 1 414 ? 40.146 -3.847 -23.217 1.00 93.88 414 ASN A CA 1
ATOM 3306 C C . ASN A 1 414 ? 38.738 -3.400 -22.803 1.00 93.88 414 ASN A C 1
ATOM 3308 O O . ASN A 1 414 ? 37.945 -4.227 -22.350 1.00 93.88 414 ASN A O 1
ATOM 3312 N N . THR A 1 415 ? 38.389 -2.128 -23.026 1.00 94.12 415 THR A N 1
ATOM 3313 C CA . THR A 1 415 ? 37.036 -1.624 -22.724 1.00 94.12 415 THR A CA 1
ATOM 3314 C C . THR A 1 415 ? 35.953 -2.334 -23.540 1.00 94.12 415 THR A C 1
ATOM 3316 O O . THR A 1 415 ? 34.873 -2.635 -23.024 1.00 94.12 415 THR A O 1
ATOM 3319 N N . GLU A 1 416 ? 36.257 -2.670 -24.794 1.00 94.56 416 GLU A N 1
ATOM 3320 C CA . GLU A 1 416 ? 35.344 -3.383 -25.682 1.00 94.56 416 GLU A CA 1
ATOM 3321 C C . GLU A 1 416 ? 35.170 -4.848 -25.258 1.00 94.56 416 GLU A C 1
ATOM 3323 O O . GLU A 1 416 ? 34.051 -5.360 -25.219 1.00 94.56 416 GLU A O 1
ATOM 3328 N N . ILE A 1 417 ? 36.248 -5.515 -24.834 1.00 93.94 417 ILE A N 1
ATOM 3329 C CA . ILE A 1 417 ? 36.184 -6.863 -24.254 1.00 93.94 417 ILE A CA 1
ATOM 3330 C C . ILE A 1 417 ? 35.309 -6.867 -22.995 1.00 93.94 417 ILE A C 1
ATOM 3332 O O . ILE A 1 417 ? 34.459 -7.746 -22.846 1.00 93.94 417 ILE A O 1
ATOM 3336 N N . GLU A 1 418 ? 35.465 -5.888 -22.102 1.00 91.81 418 GLU A N 1
ATOM 3337 C CA . GLU A 1 418 ? 34.623 -5.771 -20.906 1.00 91.81 418 GLU A CA 1
ATOM 3338 C C . GLU A 1 418 ? 33.147 -5.533 -21.252 1.00 91.81 418 GLU A C 1
ATOM 3340 O O . GLU A 1 418 ? 32.253 -6.062 -20.580 1.00 91.81 418 GLU A O 1
ATOM 3345 N N . ARG A 1 419 ? 32.870 -4.751 -22.303 1.00 93.69 419 ARG A N 1
ATOM 3346 C CA . ARG A 1 419 ? 31.514 -4.540 -22.825 1.00 93.69 419 ARG A CA 1
ATOM 3347 C C . ARG A 1 419 ? 30.908 -5.846 -23.331 1.00 93.69 419 ARG A C 1
ATOM 3349 O O . ARG A 1 419 ? 29.853 -6.249 -22.840 1.00 93.69 419 ARG A O 1
ATOM 3356 N N . LEU A 1 420 ? 31.612 -6.549 -24.216 1.00 93.31 420 LEU A N 1
ATOM 3357 C CA . LEU A 1 420 ? 31.168 -7.824 -24.784 1.00 93.31 420 LEU A CA 1
ATOM 3358 C C . LEU A 1 420 ? 30.986 -8.906 -23.710 1.00 93.31 420 LEU A C 1
ATOM 3360 O O . LEU A 1 420 ? 30.051 -9.704 -23.770 1.00 93.31 420 LEU A O 1
ATOM 3364 N N . GLN A 1 421 ? 31.837 -8.928 -22.681 1.00 92.25 421 GLN A N 1
ATOM 3365 C CA . GLN A 1 421 ? 31.667 -9.835 -21.544 1.00 92.25 421 GLN A CA 1
ATOM 3366 C C . GLN A 1 421 ? 30.381 -9.544 -20.762 1.00 92.25 421 GLN A C 1
ATOM 3368 O O . GLN A 1 421 ? 29.684 -10.487 -20.376 1.00 92.25 421 GLN A O 1
ATOM 3373 N N . ARG A 1 422 ? 30.038 -8.268 -20.534 1.00 88.50 422 ARG A N 1
ATOM 3374 C CA . ARG A 1 422 ? 28.780 -7.882 -19.874 1.00 88.50 422 ARG A CA 1
ATOM 3375 C C . ARG A 1 422 ? 27.562 -8.300 -20.694 1.00 88.50 422 ARG A C 1
ATOM 3377 O O . ARG A 1 422 ? 26.643 -8.890 -20.124 1.00 88.50 422 ARG A O 1
ATOM 3384 N N . GLU A 1 423 ? 27.593 -8.068 -22.004 1.00 91.00 423 GLU A N 1
ATOM 3385 C CA . GLU A 1 423 ? 26.527 -8.467 -22.931 1.00 91.00 423 GLU A CA 1
ATOM 3386 C C . GLU A 1 423 ? 26.334 -9.989 -22.944 1.00 91.00 423 GLU A C 1
ATOM 3388 O O . GLU A 1 423 ? 25.229 -10.475 -22.709 1.00 91.00 423 GLU A O 1
ATOM 3393 N N . LEU A 1 424 ? 27.415 -10.766 -23.068 1.00 91.00 424 LEU A N 1
ATOM 3394 C CA . LEU A 1 424 ? 27.345 -12.229 -23.026 1.00 91.00 424 LEU A CA 1
ATOM 3395 C C . LEU A 1 424 ? 26.780 -12.751 -21.692 1.00 91.00 424 LEU A C 1
ATOM 3397 O O . LEU A 1 424 ? 26.033 -13.730 -21.662 1.00 91.00 424 LEU A O 1
ATOM 3401 N N . GLN A 1 425 ? 27.144 -12.132 -20.565 1.00 82.38 425 GLN A N 1
ATOM 3402 C CA . GLN A 1 425 ? 26.605 -12.502 -19.250 1.00 82.38 425 GLN A CA 1
ATOM 3403 C C . GLN A 1 425 ? 25.122 -12.154 -19.114 1.00 82.38 425 GLN A C 1
ATOM 3405 O O . GLN A 1 425 ? 24.380 -12.851 -18.416 1.00 82.38 425 GLN A O 1
ATOM 3410 N N . GLN A 1 426 ? 24.675 -11.070 -19.739 1.00 85.06 426 GLN A N 1
ATOM 3411 C CA . GLN A 1 426 ? 23.262 -10.730 -19.807 1.00 85.06 426 GLN A CA 1
ATOM 3412 C C . GLN A 1 426 ? 22.499 -11.741 -20.668 1.00 85.06 426 GLN A C 1
ATOM 3414 O O . GLN A 1 426 ? 21.547 -12.342 -20.176 1.00 85.06 426 GLN A O 1
ATOM 3419 N N . GLU A 1 427 ? 22.979 -12.035 -21.875 1.00 84.31 427 GLU A N 1
ATOM 3420 C CA . GLU A 1 427 ? 22.324 -12.977 -22.785 1.00 84.31 427 GLU A CA 1
ATOM 3421 C C . GLU A 1 427 ? 22.241 -14.390 -22.182 1.00 84.31 427 GLU A C 1
ATOM 3423 O O . GLU A 1 427 ? 21.203 -15.050 -22.235 1.00 84.31 427 GLU A O 1
ATOM 3428 N N . LYS A 1 428 ? 23.306 -14.854 -21.509 1.00 77.25 428 LYS A N 1
ATOM 3429 C CA . LYS A 1 428 ? 23.283 -16.123 -20.759 1.00 77.25 428 LYS A CA 1
ATOM 3430 C C . LYS A 1 428 ? 22.206 -16.129 -19.675 1.00 77.25 428 LYS A C 1
ATOM 3432 O O . LYS A 1 428 ? 21.528 -17.141 -19.503 1.00 77.25 428 LYS A O 1
ATOM 3437 N N . ARG A 1 429 ? 22.038 -15.024 -18.941 1.00 69.81 429 ARG A N 1
ATOM 3438 C CA . ARG A 1 429 ? 20.999 -14.899 -17.906 1.00 69.81 429 ARG A CA 1
ATOM 3439 C C . ARG A 1 429 ? 19.599 -14.913 -18.509 1.00 69.81 429 ARG A C 1
ATOM 3441 O O . ARG A 1 429 ? 18.726 -15.580 -17.962 1.00 69.81 429 ARG A O 1
ATOM 3448 N N . GLU A 1 430 ? 19.397 -14.228 -19.626 1.00 72.56 430 GLU A N 1
ATOM 3449 C CA . GLU A 1 430 ? 18.116 -14.188 -20.334 1.00 72.56 430 GLU A CA 1
ATOM 3450 C C . GLU A 1 430 ? 17.739 -15.556 -20.910 1.00 72.56 430 GLU A C 1
ATOM 3452 O O . GLU A 1 430 ? 16.609 -16.003 -20.717 1.00 72.56 430 GLU A O 1
ATOM 3457 N N . ARG A 1 431 ? 18.697 -16.277 -21.509 1.00 74.31 431 ARG A N 1
ATOM 3458 C CA . ARG A 1 431 ? 18.500 -17.661 -21.972 1.00 74.31 431 ARG A CA 1
ATOM 3459 C C . ARG A 1 431 ? 18.101 -18.584 -20.824 1.00 74.31 431 ARG A C 1
ATOM 3461 O O . ARG A 1 431 ? 17.067 -19.236 -20.905 1.00 74.31 431 ARG A O 1
ATOM 3468 N N . ILE A 1 432 ? 18.847 -18.559 -19.715 1.00 70.19 432 ILE A N 1
ATOM 3469 C CA . ILE A 1 432 ? 18.516 -19.346 -18.517 1.00 70.19 432 ILE A CA 1
ATOM 3470 C C . ILE A 1 432 ? 17.122 -18.978 -17.989 1.00 70.19 432 ILE A C 1
ATOM 3472 O O . ILE A 1 432 ? 16.356 -19.864 -17.616 1.00 70.19 432 ILE A O 1
ATOM 3476 N N . LYS A 1 433 ? 16.763 -17.687 -17.960 1.00 67.56 433 LYS A N 1
ATOM 3477 C CA . LYS A 1 433 ? 15.426 -17.236 -17.545 1.00 67.56 433 LYS A CA 1
ATOM 3478 C C . LYS A 1 433 ? 14.345 -17.812 -18.463 1.00 67.56 433 LYS A C 1
ATOM 3480 O O . LYS A 1 433 ? 13.354 -18.330 -17.958 1.00 67.56 433 LYS A O 1
ATOM 3485 N N . SER A 1 434 ? 14.546 -17.749 -19.777 1.00 70.31 434 SER A N 1
ATOM 3486 C CA . SER A 1 434 ? 13.610 -18.267 -20.781 1.00 70.31 434 SER A CA 1
ATOM 3487 C C . SER A 1 434 ? 13.414 -19.783 -20.656 1.00 70.31 434 SER A C 1
ATOM 3489 O O . SER A 1 434 ? 12.280 -20.254 -20.556 1.00 70.31 434 SER A O 1
ATOM 3491 N N . ASP A 1 435 ? 14.510 -20.537 -20.528 1.00 75.25 435 ASP A N 1
ATOM 3492 C CA . ASP A 1 435 ? 14.484 -21.993 -20.348 1.00 75.25 435 ASP A CA 1
ATOM 3493 C C . ASP A 1 435 ? 13.763 -22.389 -19.049 1.00 75.25 435 ASP A C 1
ATOM 3495 O O . ASP A 1 435 ? 12.912 -23.281 -19.039 1.00 75.25 435 ASP A O 1
ATOM 3499 N N . LEU A 1 436 ? 14.042 -21.682 -17.946 1.00 70.56 436 LEU A N 1
ATOM 3500 C CA . LEU A 1 436 ? 13.383 -21.915 -16.658 1.00 70.56 436 LEU A CA 1
ATOM 3501 C C . LEU A 1 436 ? 11.889 -21.577 -16.691 1.00 70.56 436 LEU A C 1
ATOM 3503 O O . LEU A 1 436 ? 11.095 -22.263 -16.041 1.00 70.56 436 LEU A O 1
ATOM 3507 N N . LEU A 1 437 ? 11.493 -20.531 -17.423 1.00 70.44 437 LEU A N 1
ATOM 3508 C CA . LEU A 1 437 ? 10.087 -20.185 -17.620 1.00 70.44 437 LEU A CA 1
ATOM 3509 C C . LEU A 1 437 ? 9.373 -21.291 -18.397 1.00 70.44 437 LEU A C 1
ATOM 3511 O O . LEU A 1 437 ? 8.340 -21.775 -17.934 1.00 70.44 437 LEU A O 1
ATOM 3515 N N . ALA A 1 438 ? 9.942 -21.745 -19.515 1.00 74.94 438 ALA A N 1
ATOM 3516 C CA . ALA A 1 438 ? 9.388 -22.841 -20.308 1.00 74.94 438 ALA A CA 1
ATOM 3517 C C . ALA A 1 438 ? 9.243 -24.134 -19.481 1.00 74.94 438 ALA A C 1
ATOM 3519 O O . ALA A 1 438 ? 8.189 -24.777 -19.491 1.00 74.94 438 ALA A O 1
ATOM 3520 N N . GLU A 1 439 ? 10.259 -24.478 -18.686 1.00 80.12 439 GLU A N 1
ATOM 3521 C CA . GLU A 1 439 ? 10.223 -25.644 -17.804 1.00 80.12 439 GLU A CA 1
ATOM 3522 C C . GLU A 1 439 ? 9.151 -25.511 -16.705 1.00 80.12 439 GLU A C 1
ATOM 3524 O O . GLU A 1 439 ? 8.436 -26.474 -16.408 1.00 80.12 439 GLU A O 1
ATOM 3529 N N . ARG A 1 440 ? 8.979 -24.313 -16.128 1.00 76.00 440 ARG A N 1
ATOM 3530 C CA . ARG A 1 440 ? 7.907 -24.028 -15.160 1.00 76.00 440 ARG A CA 1
ATOM 3531 C C . ARG A 1 440 ? 6.525 -24.163 -15.798 1.00 76.00 440 ARG A C 1
ATOM 3533 O O . ARG A 1 440 ? 5.649 -24.767 -15.183 1.00 76.00 440 ARG A O 1
ATOM 3540 N N . TYR A 1 441 ? 6.328 -23.648 -17.012 1.00 72.31 441 TYR A N 1
ATOM 3541 C CA . TYR A 1 441 ? 5.065 -23.787 -17.742 1.00 72.31 441 TYR A CA 1
ATOM 3542 C C . TYR A 1 441 ? 4.709 -25.256 -17.983 1.00 72.31 441 TYR A C 1
ATOM 3544 O O . TYR A 1 441 ? 3.570 -25.652 -17.737 1.00 72.31 441 TYR A O 1
ATOM 3552 N N . SER A 1 442 ? 5.684 -26.087 -18.364 1.00 85.38 442 SER A N 1
ATOM 3553 C CA . SER A 1 442 ? 5.456 -27.522 -18.573 1.00 85.38 442 SER A CA 1
ATOM 3554 C C . SER A 1 442 ? 5.118 -28.282 -17.285 1.00 85.38 442 SER A C 1
ATOM 3556 O O . SER A 1 442 ? 4.389 -29.272 -17.349 1.00 85.38 442 SER A O 1
ATOM 3558 N N . ARG A 1 443 ? 5.655 -27.862 -16.131 1.00 86.75 443 ARG A N 1
ATOM 3559 C CA . ARG A 1 443 ? 5.429 -28.504 -14.820 1.00 86.75 443 ARG A CA 1
ATOM 3560 C C . ARG A 1 443 ? 4.255 -27.904 -14.040 1.00 86.75 443 ARG A C 1
ATOM 3562 O O . ARG A 1 443 ? 3.889 -28.433 -12.996 1.00 86.75 443 ARG A O 1
ATOM 3569 N N . LYS A 1 444 ? 3.640 -26.826 -14.538 1.00 82.56 444 LYS A N 1
ATOM 3570 C CA . LYS A 1 444 ? 2.505 -26.123 -13.912 1.00 82.56 444 LYS A CA 1
ATOM 3571 C C . LYS A 1 444 ? 1.348 -27.044 -13.458 1.00 82.56 444 LYS A C 1
ATOM 3573 O O . LYS A 1 444 ? 0.832 -26.805 -12.366 1.00 82.56 444 LYS A O 1
ATOM 3578 N N . PRO A 1 445 ? 0.937 -28.088 -14.214 1.00 86.50 445 PRO A N 1
ATOM 3579 C CA . PRO A 1 445 ? -0.128 -28.999 -13.778 1.00 86.50 445 PRO A CA 1
ATOM 3580 C C . PRO A 1 445 ? 0.330 -30.102 -12.801 1.00 86.50 445 PRO A C 1
ATOM 3582 O O . PRO A 1 445 ? -0.500 -30.891 -12.346 1.00 86.50 445 PRO A O 1
ATOM 3585 N N . ASP A 1 446 ? 1.626 -30.191 -12.487 1.00 92.44 446 ASP A N 1
ATOM 3586 C CA . ASP A 1 446 ? 2.197 -31.262 -11.674 1.00 92.44 446 ASP A CA 1
ATOM 3587 C C . ASP A 1 446 ? 2.210 -30.899 -10.173 1.00 92.44 446 ASP A C 1
ATOM 3589 O O . ASP A 1 446 ? 2.683 -29.838 -9.746 1.00 92.44 446 ASP A O 1
ATOM 3593 N N . ILE A 1 447 ? 1.761 -31.840 -9.345 1.00 92.62 447 ILE A N 1
ATOM 3594 C CA . ILE A 1 447 ? 1.795 -31.791 -7.881 1.00 92.62 447 ILE A CA 1
ATOM 3595 C C . ILE A 1 447 ? 2.705 -32.895 -7.354 1.00 92.62 447 ILE A C 1
ATOM 3597 O O . ILE A 1 447 ? 2.691 -34.021 -7.846 1.00 92.62 447 ILE A O 1
ATOM 3601 N N . ILE A 1 448 ? 3.458 -32.590 -6.299 1.00 92.88 448 ILE A N 1
ATOM 3602 C CA . ILE A 1 448 ? 4.222 -33.556 -5.515 1.00 92.88 448 ILE A CA 1
ATOM 3603 C C . ILE A 1 448 ? 3.565 -33.738 -4.146 1.00 92.88 448 ILE A C 1
ATOM 3605 O O . ILE A 1 448 ? 3.489 -32.794 -3.361 1.00 92.88 448 ILE A O 1
ATOM 3609 N N . VAL A 1 449 ? 3.192 -34.970 -3.814 1.00 93.31 449 VAL A N 1
ATOM 3610 C CA . VAL A 1 449 ? 2.734 -35.367 -2.478 1.00 93.31 449 VAL A CA 1
ATOM 3611 C C . VAL A 1 449 ? 3.849 -36.129 -1.762 1.00 93.31 449 VAL A C 1
ATOM 3613 O O . VAL A 1 449 ? 4.410 -37.099 -2.277 1.00 93.31 449 VAL A O 1
ATOM 3616 N N . ARG A 1 450 ? 4.202 -35.682 -0.558 1.00 91.06 450 ARG A N 1
ATOM 3617 C CA . ARG A 1 450 ? 5.205 -36.288 0.326 1.00 91.06 450 ARG A CA 1
ATOM 3618 C C . ARG A 1 450 ? 4.534 -36.852 1.573 1.00 91.06 450 ARG A C 1
ATOM 3620 O O . ARG A 1 450 ? 3.518 -36.332 2.020 1.00 91.06 450 ARG A O 1
ATOM 3627 N N . GLY A 1 451 ? 5.141 -37.892 2.142 1.00 86.62 451 GLY A N 1
ATOM 3628 C CA . GLY A 1 451 ? 4.680 -38.526 3.383 1.00 86.62 451 GLY A CA 1
ATOM 3629 C C . GLY A 1 451 ? 3.767 -39.739 3.181 1.00 86.62 451 GLY A C 1
ATOM 3630 O O . GLY A 1 451 ? 3.553 -40.483 4.130 1.00 86.62 451 GLY A O 1
ATOM 3631 N N . LEU A 1 452 ? 3.295 -40.000 1.955 1.00 90.75 452 LEU A N 1
ATOM 3632 C CA . LEU A 1 452 ? 2.491 -41.190 1.661 1.00 90.75 452 LEU A CA 1
ATOM 3633 C C . LEU A 1 452 ? 3.341 -42.469 1.744 1.00 90.75 452 LEU A C 1
ATOM 3635 O O . LEU A 1 452 ? 4.363 -42.541 1.045 1.00 90.75 452 LEU A O 1
ATOM 3639 N N . PRO A 1 453 ? 2.925 -43.486 2.525 1.00 88.25 453 PRO A N 1
ATOM 3640 C CA . PRO A 1 453 ? 3.658 -44.741 2.652 1.00 88.25 453 PRO A CA 1
ATOM 3641 C C . PRO A 1 453 ? 3.742 -45.455 1.303 1.00 88.25 453 PRO A C 1
ATOM 3643 O O . PRO A 1 453 ? 2.799 -45.401 0.515 1.00 88.25 453 PRO A O 1
ATOM 3646 N N . TYR A 1 454 ? 4.872 -46.103 1.031 1.00 90.12 454 TYR A N 1
ATOM 3647 C CA . TYR A 1 454 ? 5.083 -46.861 -0.202 1.00 90.12 454 TYR A CA 1
ATOM 3648 C C . TYR A 1 454 ? 4.744 -48.344 -0.022 1.00 90.12 454 TYR A C 1
ATOM 3650 O O . TYR A 1 454 ? 5.159 -48.972 0.957 1.00 90.12 454 TYR A O 1
ATOM 3658 N N . ARG A 1 455 ? 4.052 -48.931 -1.005 1.00 88.81 455 ARG A N 1
ATOM 3659 C CA . ARG A 1 455 ? 3.860 -50.387 -1.126 1.00 88.81 455 ARG A CA 1
ATOM 3660 C C . ARG A 1 455 ? 4.308 -50.860 -2.511 1.00 88.81 455 ARG A C 1
ATOM 3662 O O . ARG A 1 455 ? 4.142 -50.146 -3.492 1.00 88.81 455 ARG A O 1
ATOM 3669 N N . ARG A 1 456 ? 4.866 -52.077 -2.599 1.00 82.19 456 ARG A N 1
ATOM 3670 C CA . ARG A 1 456 ? 5.420 -52.626 -3.858 1.00 82.19 456 ARG A CA 1
ATOM 3671 C C . ARG A 1 456 ? 4.383 -52.762 -4.979 1.00 82.19 456 ARG A C 1
ATOM 3673 O O . ARG A 1 456 ? 4.742 -52.604 -6.137 1.00 82.19 456 ARG A O 1
ATOM 3680 N N . GLU A 1 457 ? 3.125 -53.014 -4.629 1.00 86.44 457 GLU A N 1
ATOM 3681 C CA . GLU A 1 457 ? 2.009 -53.217 -5.564 1.00 86.44 457 GLU A CA 1
ATOM 3682 C C . GLU A 1 457 ? 0.882 -52.207 -5.285 1.00 86.44 457 GLU A C 1
ATOM 3684 O O . GLU A 1 457 ? -0.257 -52.567 -5.003 1.00 86.44 457 GLU A O 1
ATOM 3689 N N . GLU A 1 458 ? 1.210 -50.912 -5.276 1.00 87.00 458 GLU A N 1
ATOM 3690 C CA . GLU A 1 458 ? 0.221 -49.847 -5.075 1.00 87.00 458 GLU A CA 1
ATOM 3691 C C . GLU A 1 458 ? -0.347 -49.319 -6.396 1.00 87.00 458 GLU A C 1
ATOM 3693 O O . GLU A 1 458 ? 0.381 -49.048 -7.353 1.00 87.00 458 GLU A O 1
ATOM 3698 N N . ASN A 1 459 ? -1.659 -49.090 -6.430 1.00 91.12 459 ASN A N 1
ATOM 3699 C CA . ASN A 1 459 ? -2.268 -48.305 -7.494 1.00 91.12 459 ASN A CA 1
ATOM 3700 C C . ASN A 1 459 ? -2.138 -46.818 -7.142 1.00 91.12 459 ASN A C 1
ATOM 3702 O O . ASN A 1 459 ? -2.865 -46.305 -6.294 1.00 91.12 459 ASN A O 1
ATOM 3706 N N . CYS A 1 460 ? -1.201 -46.131 -7.799 1.00 90.38 460 CYS A N 1
ATOM 3707 C CA . CYS A 1 460 ? -0.903 -44.720 -7.551 1.00 90.38 460 CYS A CA 1
ATOM 3708 C C . CYS A 1 460 ? -2.104 -43.789 -7.798 1.00 90.38 460 CYS A C 1
ATOM 3710 O O . CYS A 1 460 ? -2.218 -42.766 -7.128 1.00 90.38 460 CYS A O 1
ATOM 3712 N N . VAL A 1 461 ? -2.996 -44.136 -8.732 1.00 91.25 461 VAL A N 1
ATOM 3713 C CA . VAL A 1 461 ? -4.194 -43.340 -9.045 1.00 91.25 461 VAL A CA 1
ATOM 3714 C C . VAL A 1 461 ? -5.214 -43.453 -7.918 1.00 91.25 461 VAL A C 1
ATOM 3716 O O . VAL A 1 461 ? -5.695 -42.435 -7.428 1.00 91.25 461 VAL A O 1
ATOM 3719 N N . LEU A 1 462 ? -5.494 -44.680 -7.463 1.00 90.06 462 LEU A N 1
ATOM 3720 C CA . LEU A 1 462 ? -6.383 -44.905 -6.319 1.00 90.06 462 LEU A CA 1
ATOM 3721 C C . LEU A 1 462 ? -5.809 -44.278 -5.050 1.00 90.06 462 LEU A C 1
ATOM 3723 O O . LEU A 1 462 ? -6.509 -43.540 -4.378 1.00 90.06 462 LEU A O 1
ATOM 3727 N N . LEU A 1 463 ? -4.511 -44.461 -4.793 1.00 91.12 463 LEU A N 1
ATOM 3728 C CA . LEU A 1 463 ? -3.836 -43.863 -3.643 1.00 91.12 463 LEU A CA 1
ATOM 3729 C C . LEU A 1 463 ? -3.948 -42.330 -3.626 1.00 91.12 463 LEU A C 1
ATOM 3731 O O . LEU A 1 463 ? -4.128 -41.741 -2.563 1.00 91.12 463 LEU A O 1
ATOM 3735 N N . PHE A 1 464 ? -3.825 -41.677 -4.786 1.00 92.44 464 PHE A N 1
ATOM 3736 C CA . PHE A 1 464 ? -3.989 -40.227 -4.876 1.00 92.44 464 PHE A CA 1
ATOM 3737 C C . PHE A 1 464 ? -5.442 -39.805 -4.642 1.00 92.44 464 PHE A C 1
ATOM 3739 O O . PHE A 1 464 ? -5.675 -38.861 -3.896 1.00 92.44 464 PHE A O 1
ATOM 3746 N N . ASN A 1 465 ? -6.413 -40.503 -5.232 1.00 91.44 465 ASN A N 1
ATOM 3747 C CA . ASN A 1 465 ? -7.830 -40.188 -5.038 1.00 91.44 465 ASN A CA 1
ATOM 3748 C C . ASN A 1 465 ? -8.283 -40.431 -3.591 1.00 91.44 465 ASN A C 1
ATOM 3750 O O . ASN A 1 465 ? -8.967 -39.583 -3.028 1.00 91.44 465 ASN A O 1
ATOM 3754 N N . ASP A 1 466 ? -7.827 -41.515 -2.960 1.00 90.31 466 ASP A N 1
ATOM 3755 C CA . ASP A 1 466 ? -8.071 -41.802 -1.543 1.00 90.31 466 ASP A CA 1
ATOM 3756 C C . ASP A 1 466 ? -7.477 -40.704 -0.651 1.00 90.31 466 ASP A C 1
ATOM 3758 O O . ASP A 1 466 ? -8.111 -40.258 0.302 1.00 90.31 466 ASP A O 1
ATOM 3762 N N . PHE A 1 467 ? -6.276 -40.218 -0.983 1.00 91.44 467 PHE A N 1
ATOM 3763 C CA . PHE A 1 467 ? -5.664 -39.081 -0.297 1.00 91.44 467 PHE A CA 1
ATOM 3764 C C . PHE A 1 467 ? -6.480 -37.790 -0.477 1.00 91.44 467 PHE A C 1
ATOM 3766 O O . PHE A 1 467 ? -6.712 -37.070 0.491 1.00 91.44 467 PHE A O 1
ATOM 3773 N N . VAL A 1 468 ? -6.944 -37.493 -1.693 1.00 90.69 468 VAL A N 1
ATOM 3774 C CA . VAL A 1 468 ? -7.727 -36.283 -1.987 1.00 90.69 468 VAL A CA 1
ATOM 3775 C C . VAL A 1 468 ? -9.090 -36.306 -1.287 1.00 90.69 468 VAL A C 1
ATOM 3777 O O . VAL A 1 468 ? -9.469 -35.318 -0.661 1.00 90.69 468 VAL A O 1
ATOM 3780 N N . SER A 1 469 ? -9.817 -37.419 -1.331 1.00 90.50 469 SER A N 1
ATOM 3781 C CA . SER A 1 469 ? -11.135 -37.503 -0.697 1.00 90.50 469 SER A CA 1
ATOM 3782 C C . SER A 1 469 ? -11.058 -37.724 0.814 1.00 90.50 469 SER A C 1
ATOM 3784 O O . SER A 1 469 ? -11.881 -37.179 1.543 1.00 90.50 469 SER A O 1
ATOM 3786 N N . GLY A 1 470 ? -10.063 -38.470 1.299 1.00 87.94 470 GLY A N 1
ATOM 3787 C CA . GLY A 1 470 ? -9.890 -38.764 2.722 1.00 87.94 470 GLY A CA 1
ATOM 3788 C C . GLY A 1 470 ? -9.228 -37.633 3.508 1.00 87.94 470 GLY A C 1
ATOM 3789 O O . GLY A 1 470 ? -9.804 -37.133 4.469 1.00 87.94 470 GLY A O 1
ATOM 3790 N N . GLU A 1 471 ? -8.026 -37.215 3.104 1.00 87.00 471 GLU A N 1
ATOM 3791 C CA . GLU A 1 471 ? -7.218 -36.244 3.863 1.00 87.00 471 GLU A CA 1
ATOM 3792 C C . GLU A 1 471 ? -7.556 -34.788 3.510 1.00 87.00 471 GLU A C 1
ATOM 3794 O O . GLU A 1 471 ? -7.432 -33.901 4.356 1.00 87.00 471 GLU A O 1
ATOM 3799 N N . LEU A 1 472 ? -7.971 -34.517 2.264 1.00 87.12 472 LEU A N 1
ATOM 3800 C CA . LEU A 1 472 ? -8.314 -33.160 1.810 1.00 87.12 472 LEU A CA 1
ATOM 3801 C C . LEU A 1 472 ? -9.826 -32.891 1.753 1.00 87.12 472 LEU A C 1
ATOM 3803 O O . LEU A 1 472 ? -10.214 -31.728 1.667 1.00 87.12 472 LEU A O 1
ATOM 3807 N N . GLY A 1 473 ? -10.678 -33.922 1.816 1.00 85.31 473 GLY A N 1
ATOM 3808 C CA . GLY A 1 473 ? -12.137 -33.773 1.754 1.00 85.31 473 GLY A CA 1
ATOM 3809 C C . GLY A 1 473 ? -12.654 -33.238 0.414 1.00 85.31 473 GLY A C 1
ATOM 3810 O O . GLY A 1 473 ? -13.667 -32.542 0.385 1.00 85.31 473 GLY A O 1
ATOM 3811 N N . LEU A 1 474 ? -11.937 -33.502 -0.682 1.00 88.31 474 LEU A N 1
ATOM 3812 C CA . LEU A 1 474 ? -12.274 -33.017 -2.021 1.00 88.31 474 LEU A CA 1
ATOM 3813 C C . LEU A 1 474 ? -12.844 -34.135 -2.906 1.00 88.31 474 LEU A C 1
ATOM 3815 O O . LEU A 1 474 ? -12.503 -35.314 -2.760 1.00 88.31 474 LEU A O 1
ATOM 3819 N N . ASP A 1 475 ? -13.677 -33.739 -3.868 1.00 87.00 475 ASP A N 1
ATOM 3820 C CA . ASP A 1 475 ? -14.166 -34.640 -4.912 1.00 87.00 475 ASP A CA 1
ATOM 3821 C C . ASP A 1 475 ? -13.004 -35.199 -5.755 1.00 87.00 475 ASP A C 1
ATOM 3823 O O . ASP A 1 475 ? -11.978 -34.523 -5.914 1.00 87.00 475 ASP A O 1
ATOM 3827 N N . PRO A 1 476 ? -13.147 -36.411 -6.327 1.00 83.69 476 PRO A N 1
ATOM 3828 C CA . PRO A 1 476 ? -12.129 -37.006 -7.183 1.00 83.69 476 PRO A CA 1
ATOM 3829 C C . PRO A 1 476 ? -11.730 -36.081 -8.335 1.00 83.69 476 PRO A C 1
ATOM 3831 O O . PRO A 1 476 ? -12.574 -35.564 -9.069 1.00 83.69 476 PRO A O 1
ATOM 3834 N N . VAL A 1 477 ? -10.424 -35.897 -8.509 1.00 87.12 477 VAL A N 1
ATOM 3835 C CA . VAL A 1 477 ? -9.859 -34.961 -9.486 1.00 87.12 477 VAL A CA 1
ATOM 3836 C C . VAL A 1 477 ? -9.457 -35.695 -10.765 1.00 87.12 477 VAL A C 1
ATOM 3838 O O . VAL A 1 477 ? -8.982 -36.829 -10.731 1.00 87.12 477 VAL A O 1
ATOM 3841 N N . GLY A 1 478 ? -9.605 -35.029 -11.912 1.00 87.00 478 GLY A N 1
ATOM 3842 C CA . GLY A 1 478 ? -9.134 -35.540 -13.197 1.00 87.00 478 GLY A CA 1
ATOM 3843 C C . GLY A 1 478 ? -7.604 -35.615 -13.271 1.00 87.00 478 GLY A C 1
ATOM 3844 O O . GLY A 1 478 ? -6.914 -34.596 -13.174 1.00 87.00 478 GLY A O 1
ATOM 3845 N N . LEU A 1 479 ? -7.070 -36.817 -13.496 1.00 90.81 479 LEU A N 1
ATOM 3846 C CA . LEU A 1 479 ? -5.632 -37.102 -13.537 1.00 90.81 479 LEU A CA 1
ATOM 3847 C C . LEU A 1 479 ? -5.185 -37.506 -14.944 1.00 90.81 479 LEU A C 1
ATOM 3849 O O . LEU A 1 479 ? -5.821 -38.333 -15.590 1.00 90.81 479 LEU A O 1
ATOM 3853 N N . VAL A 1 480 ? -4.055 -36.956 -15.391 1.00 89.75 480 VAL A N 1
ATOM 3854 C CA . VAL A 1 480 ? -3.371 -37.373 -16.627 1.00 89.75 480 VAL A CA 1
ATOM 3855 C C . VAL A 1 480 ? -2.437 -38.544 -16.339 1.00 89.75 480 VAL A C 1
ATOM 3857 O O . VAL A 1 480 ? -2.429 -39.536 -17.060 1.00 89.75 480 VAL A O 1
ATOM 3860 N N . ALA A 1 481 ? -1.619 -38.422 -15.293 1.00 91.56 481 ALA A N 1
ATOM 3861 C CA . ALA A 1 481 ? -0.655 -39.443 -14.907 1.00 91.56 481 ALA A CA 1
ATOM 3862 C C . ALA A 1 481 ? -0.291 -39.302 -13.431 1.00 91.56 481 ALA A C 1
ATOM 3864 O O . ALA A 1 481 ? -0.106 -38.188 -12.940 1.00 91.56 481 ALA A O 1
ATOM 3865 N N . VAL A 1 482 ? -0.124 -40.430 -12.740 1.00 92.69 482 VAL A N 1
ATOM 3866 C CA . VAL A 1 482 ? 0.356 -40.460 -11.355 1.00 92.69 482 VAL A CA 1
ATOM 3867 C C . VAL A 1 482 ? 1.397 -41.555 -11.197 1.00 92.69 482 VAL A C 1
ATOM 3869 O O . VAL A 1 482 ? 1.160 -42.696 -11.586 1.00 92.69 482 VAL A O 1
ATOM 3872 N N . HIS A 1 483 ? 2.553 -41.215 -10.634 1.00 93.06 483 HIS A N 1
ATOM 3873 C CA . HIS A 1 483 ? 3.632 -42.169 -10.388 1.00 93.06 483 HIS A CA 1
ATOM 3874 C C . HIS A 1 483 ? 4.530 -41.720 -9.233 1.00 93.06 483 HIS A C 1
ATOM 3876 O O . HIS A 1 483 ? 4.566 -40.549 -8.861 1.00 93.06 483 HIS A O 1
ATOM 3882 N N . ARG A 1 484 ? 5.295 -42.651 -8.659 1.00 91.62 484 ARG A N 1
ATOM 3883 C CA . ARG A 1 484 ? 6.347 -42.325 -7.688 1.00 91.62 484 ARG A CA 1
ATOM 3884 C C . ARG A 1 484 ? 7.558 -41.744 -8.411 1.00 91.62 484 ARG A C 1
ATOM 3886 O O . ARG A 1 484 ? 8.020 -42.303 -9.399 1.00 91.62 484 ARG A O 1
ATOM 3893 N N . LEU A 1 485 ? 8.102 -40.652 -7.881 1.00 86.94 485 LEU A N 1
ATOM 3894 C CA . LEU A 1 485 ? 9.198 -39.903 -8.505 1.00 86.94 485 LEU A CA 1
ATOM 3895 C C . LEU A 1 485 ? 10.536 -40.669 -8.501 1.00 86.94 485 LEU A C 1
ATOM 3897 O O . LEU A 1 485 ? 11.435 -40.363 -9.278 1.00 86.94 485 LEU A O 1
ATOM 3901 N N . SER A 1 486 ? 10.683 -41.660 -7.617 1.00 86.44 486 SER A N 1
ATOM 3902 C CA . SER A 1 486 ? 11.849 -42.544 -7.558 1.00 86.44 486 SER A CA 1
ATOM 3903 C C . SER A 1 486 ? 11.490 -43.904 -6.959 1.00 86.44 486 SER A C 1
ATOM 3905 O O . SER A 1 486 ? 10.455 -44.055 -6.312 1.00 86.44 486 SER A O 1
ATOM 3907 N N . GLN A 1 487 ? 12.381 -44.886 -7.108 1.00 86.06 487 GLN A N 1
ATOM 3908 C CA . GLN A 1 487 ? 12.289 -46.147 -6.368 1.00 86.06 487 GLN A CA 1
ATOM 3909 C C . GLN A 1 487 ? 12.593 -45.934 -4.872 1.00 86.06 487 GLN A C 1
ATOM 3911 O O . GLN A 1 487 ? 13.347 -45.015 -4.523 1.00 86.06 487 GLN A O 1
ATOM 3916 N N . PRO A 1 488 ? 12.013 -46.753 -3.976 1.00 87.56 488 PRO A N 1
ATOM 3917 C CA . PRO A 1 488 ? 12.299 -46.691 -2.546 1.00 87.56 488 PRO A CA 1
ATOM 3918 C C . PRO A 1 488 ? 13.758 -47.071 -2.271 1.00 87.56 488 PRO A C 1
ATOM 3920 O O . PRO A 1 488 ? 14.265 -48.077 -2.767 1.00 87.56 488 PRO A O 1
ATOM 3923 N N . THR A 1 489 ? 14.437 -46.282 -1.445 1.00 87.81 489 THR A N 1
ATOM 3924 C CA . THR A 1 489 ? 15.812 -46.552 -0.998 1.00 87.81 489 THR A CA 1
ATOM 3925 C C . THR A 1 489 ? 15.866 -46.666 0.523 1.00 87.81 489 THR A C 1
ATOM 3927 O O . THR A 1 489 ? 14.949 -46.229 1.215 1.00 87.81 489 THR A O 1
ATOM 3930 N N . LYS A 1 490 ? 16.956 -47.221 1.080 1.00 81.81 490 LYS A N 1
ATOM 3931 C CA . LYS A 1 490 ? 17.127 -47.346 2.545 1.00 81.81 490 LYS A CA 1
ATOM 3932 C C . LYS A 1 490 ? 17.011 -46.000 3.279 1.00 81.81 490 LYS A C 1
ATOM 3934 O O . LYS A 1 490 ? 16.556 -45.966 4.413 1.00 81.81 490 LYS A O 1
ATOM 3939 N N . THR A 1 491 ? 17.413 -44.904 2.632 1.00 82.25 491 THR A N 1
ATOM 3940 C CA . THR A 1 491 ? 17.359 -43.539 3.180 1.00 82.25 491 THR A CA 1
ATOM 3941 C C . THR A 1 491 ? 16.033 -42.829 2.901 1.00 82.25 491 THR A C 1
ATOM 3943 O O . THR A 1 491 ? 15.677 -41.899 3.620 1.00 82.25 491 THR A O 1
ATOM 3946 N N . ARG A 1 492 ? 15.289 -43.248 1.868 1.00 82.19 492 ARG A N 1
ATOM 3947 C CA . ARG A 1 492 ? 13.967 -42.717 1.505 1.00 82.19 492 ARG A CA 1
ATOM 3948 C C . ARG A 1 492 ? 13.010 -43.877 1.214 1.00 82.19 492 ARG A C 1
ATOM 3950 O O . ARG A 1 492 ? 12.790 -44.202 0.045 1.00 82.19 492 ARG A O 1
ATOM 3957 N N . PRO A 1 493 ? 12.436 -44.497 2.262 1.00 84.88 493 PRO A N 1
ATOM 3958 C CA . PRO A 1 493 ? 11.532 -45.633 2.094 1.00 84.88 493 PRO A CA 1
ATOM 3959 C C . PRO A 1 493 ? 10.204 -45.238 1.433 1.00 84.88 493 PRO A C 1
ATOM 3961 O O . PRO A 1 493 ? 9.572 -46.083 0.812 1.00 84.88 493 PRO A O 1
ATOM 3964 N N . ASN A 1 494 ? 9.822 -43.955 1.511 1.00 89.00 494 ASN A N 1
ATOM 3965 C CA . ASN A 1 494 ? 8.580 -43.406 0.961 1.00 89.00 494 ASN A CA 1
ATOM 3966 C C . ASN A 1 494 ? 8.881 -42.331 -0.105 1.00 89.00 494 ASN A C 1
ATOM 3968 O O . ASN A 1 494 ? 8.954 -41.141 0.224 1.00 89.00 494 ASN A O 1
ATOM 3972 N N . PRO A 1 495 ? 9.105 -42.717 -1.375 1.00 90.62 495 PRO A N 1
ATOM 3973 C CA . PRO A 1 495 ? 9.306 -41.767 -2.462 1.00 90.62 495 PRO A CA 1
ATOM 3974 C C . PRO A 1 495 ? 8.096 -40.839 -2.645 1.00 90.62 495 PRO A C 1
ATOM 3976 O O . PRO A 1 495 ? 6.954 -41.291 -2.508 1.00 90.62 495 PRO A O 1
ATOM 3979 N N . PRO A 1 496 ? 8.305 -39.558 -2.993 1.00 92.19 496 PRO A N 1
ATOM 3980 C CA . PRO A 1 496 ? 7.206 -38.652 -3.294 1.00 92.19 496 PRO A CA 1
ATOM 3981 C C . PRO A 1 496 ? 6.358 -39.156 -4.464 1.00 92.19 496 PRO A C 1
ATOM 3983 O O . PRO A 1 496 ? 6.885 -39.716 -5.429 1.00 92.19 496 PRO A O 1
ATOM 3986 N N . LEU A 1 497 ? 5.054 -38.929 -4.379 1.00 93.94 497 LEU A N 1
ATOM 3987 C CA . LEU A 1 497 ? 4.104 -39.200 -5.448 1.00 93.94 497 LEU A CA 1
ATOM 3988 C C . LEU A 1 497 ? 3.978 -37.947 -6.321 1.00 93.94 497 LEU A C 1
ATOM 3990 O O . LEU A 1 497 ? 3.716 -36.867 -5.799 1.00 93.94 497 LEU A O 1
ATOM 3994 N N . LEU A 1 498 ? 4.186 -38.080 -7.627 1.00 93.88 498 LEU A N 1
ATOM 3995 C CA . LEU A 1 498 ? 3.938 -37.034 -8.612 1.00 93.88 498 LEU A CA 1
ATOM 3996 C C . LEU A 1 498 ? 2.585 -37.293 -9.272 1.00 93.88 498 LEU A C 1
ATOM 3998 O O . LEU A 1 498 ? 2.377 -38.370 -9.828 1.00 93.88 498 LEU A O 1
ATOM 4002 N N . ALA A 1 499 ? 1.699 -36.305 -9.247 1.00 94.56 499 ALA A N 1
ATOM 4003 C CA . ALA A 1 499 ? 0.413 -36.344 -9.928 1.00 94.56 499 ALA A CA 1
ATOM 4004 C C . ALA A 1 499 ? 0.311 -35.178 -10.913 1.00 94.56 499 ALA A C 1
ATOM 4006 O O . ALA A 1 499 ? 0.461 -34.024 -10.521 1.00 94.56 499 ALA A O 1
ATOM 4007 N N . ARG A 1 500 ? 0.041 -35.479 -12.183 1.00 93.94 500 ARG A N 1
ATOM 4008 C CA . ARG A 1 500 ? -0.283 -34.489 -13.213 1.00 93.94 500 ARG A CA 1
ATOM 4009 C C . ARG A 1 500 ? -1.789 -34.399 -13.360 1.00 93.94 500 ARG A C 1
ATOM 4011 O O . ARG A 1 500 ? -2.431 -35.392 -13.705 1.00 93.94 500 ARG A O 1
ATOM 4018 N N . LEU A 1 501 ? -2.334 -33.215 -13.122 1.00 92.50 501 LEU A N 1
ATOM 4019 C CA . LEU A 1 501 ? -3.771 -32.976 -13.167 1.00 92.50 501 LEU A CA 1
ATOM 4020 C C . LEU A 1 501 ? -4.186 -32.477 -14.551 1.00 92.50 501 LEU A C 1
ATOM 4022 O O . LEU A 1 501 ? -3.414 -31.815 -15.243 1.00 92.50 501 LEU A O 1
ATOM 4026 N N . ILE A 1 502 ? -5.412 -32.808 -14.954 1.00 88.19 502 ILE A N 1
ATOM 4027 C CA . ILE A 1 502 ? -5.989 -32.345 -16.225 1.00 88.19 502 ILE A CA 1
ATOM 4028 C C . ILE A 1 502 ? -6.290 -30.846 -16.142 1.00 88.19 502 ILE A C 1
ATOM 4030 O O . ILE A 1 502 ? -6.028 -30.101 -17.084 1.00 88.19 502 ILE A O 1
ATOM 4034 N N . ASN A 1 503 ? -6.823 -30.405 -15.001 1.00 85.44 503 ASN A N 1
ATOM 4035 C CA . ASN A 1 503 ? -7.254 -29.035 -14.782 1.00 85.44 503 ASN A CA 1
ATOM 4036 C C . ASN A 1 503 ? -6.348 -28.318 -13.771 1.00 85.44 503 ASN A C 1
ATOM 4038 O O . ASN A 1 503 ? -6.098 -28.809 -12.667 1.00 85.44 503 ASN A O 1
ATOM 4042 N N . LEU A 1 504 ? -5.897 -27.115 -14.133 1.00 82.69 504 LEU A N 1
ATOM 4043 C CA . LEU A 1 504 ? -5.132 -26.231 -13.250 1.00 82.69 504 LEU A CA 1
ATOM 4044 C C . LEU A 1 504 ? -5.965 -25.754 -12.053 1.00 82.69 504 LEU A C 1
ATOM 4046 O O . LEU A 1 504 ? -5.417 -25.578 -10.968 1.00 82.69 504 LEU A O 1
ATOM 4050 N N . HIS A 1 505 ? -7.283 -25.609 -12.220 1.00 85.44 505 HIS A N 1
ATOM 4051 C CA . HIS A 1 505 ? -8.170 -25.193 -11.135 1.00 85.44 505 HIS A CA 1
ATOM 4052 C C . HIS A 1 505 ? -8.198 -26.221 -9.996 1.00 85.44 505 HIS A C 1
ATOM 4054 O O . HIS A 1 505 ? -8.011 -25.871 -8.830 1.00 85.44 505 HIS A O 1
ATOM 4060 N N . ASP A 1 506 ? -8.345 -27.505 -10.328 1.00 87.75 506 ASP A N 1
ATOM 4061 C CA . ASP A 1 506 ? -8.315 -28.574 -9.327 1.00 87.75 506 ASP A CA 1
ATOM 4062 C C . ASP A 1 506 ? -6.931 -28.708 -8.688 1.00 87.75 506 ASP A C 1
ATOM 4064 O O . ASP A 1 506 ? -6.813 -28.963 -7.490 1.00 87.75 506 ASP A O 1
ATOM 4068 N N . ARG A 1 507 ? -5.872 -28.438 -9.460 1.00 89.12 507 ARG A N 1
ATOM 4069 C CA . ARG A 1 507 ? -4.495 -28.370 -8.959 1.00 89.12 507 ARG A CA 1
ATOM 4070 C C . ARG A 1 507 ? -4.338 -27.311 -7.880 1.00 89.12 507 ARG A C 1
ATOM 4072 O O . ARG A 1 507 ? -3.775 -27.592 -6.820 1.00 89.12 507 ARG A O 1
ATOM 4079 N N . ASP A 1 508 ? -4.874 -26.122 -8.115 1.00 85.12 508 ASP A N 1
ATOM 4080 C CA . ASP A 1 508 ? -4.827 -25.033 -7.145 1.00 85.12 508 ASP A CA 1
ATOM 4081 C C . ASP A 1 508 ? -5.704 -25.307 -5.920 1.00 85.12 508 ASP A C 1
ATOM 4083 O O . ASP A 1 508 ? -5.296 -24.975 -4.806 1.00 85.12 508 ASP A O 1
ATOM 4087 N N . ARG A 1 509 ? -6.851 -25.982 -6.078 1.00 88.06 509 ARG A N 1
ATOM 4088 C CA .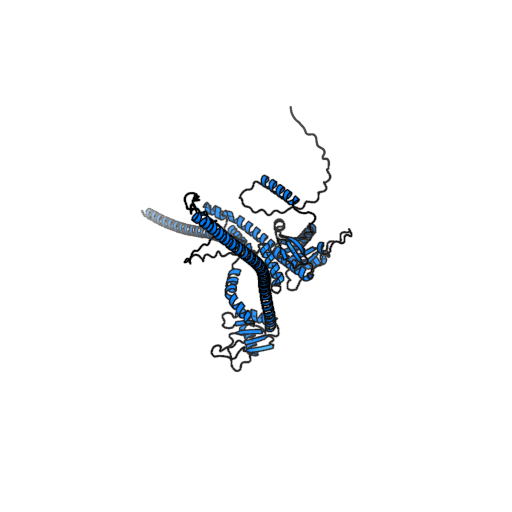 ARG A 1 509 ? -7.675 -26.457 -4.950 1.00 88.06 509 ARG A CA 1
ATOM 4089 C C . ARG A 1 509 ? -6.912 -27.447 -4.067 1.00 88.06 509 ARG A C 1
ATOM 4091 O O . ARG A 1 509 ? -6.826 -27.236 -2.858 1.00 88.06 509 ARG A O 1
ATOM 4098 N N . VAL A 1 510 ? -6.280 -28.461 -4.664 1.00 89.38 510 VAL A N 1
ATOM 4099 C CA . VAL A 1 510 ? -5.474 -29.465 -3.943 1.00 89.38 510 VAL A CA 1
ATOM 4100 C C . VAL A 1 510 ? -4.286 -28.817 -3.220 1.00 89.38 510 VAL A C 1
ATOM 4102 O O . VAL A 1 510 ? -4.019 -29.138 -2.062 1.00 89.38 510 VAL A O 1
ATOM 4105 N N . LEU A 1 511 ? -3.589 -27.861 -3.849 1.00 87.19 511 LEU A N 1
ATOM 4106 C CA . LEU A 1 511 ? -2.502 -27.117 -3.196 1.00 87.19 511 LEU A CA 1
ATOM 4107 C C . LEU A 1 511 ? -2.995 -26.234 -2.042 1.00 87.19 511 LEU A C 1
ATOM 4109 O O . LEU A 1 511 ? -2.269 -26.059 -1.061 1.00 87.19 511 LEU A O 1
ATOM 4113 N N . ARG A 1 512 ? -4.195 -25.655 -2.161 1.00 84.94 512 ARG A N 1
ATOM 4114 C CA . ARG A 1 512 ? -4.799 -24.773 -1.153 1.00 84.94 512 ARG A CA 1
ATOM 4115 C C . ARG A 1 512 ? -5.194 -25.562 0.092 1.00 84.94 512 ARG A C 1
ATOM 4117 O O . ARG A 1 512 ? -4.709 -25.233 1.175 1.00 84.94 512 ARG A O 1
ATOM 4124 N N . GLU A 1 513 ? -5.948 -26.646 -0.075 1.00 87.06 513 GLU A N 1
ATOM 4125 C CA . GLU A 1 513 ? -6.328 -27.531 1.035 1.00 87.06 513 GLU A CA 1
ATOM 4126 C C . GLU A 1 513 ? -5.111 -28.256 1.622 1.00 87.06 513 GLU A C 1
ATOM 4128 O O . GLU A 1 513 ? -4.980 -28.376 2.840 1.00 87.06 513 GLU A O 1
ATOM 4133 N N . GLY A 1 514 ? -4.130 -28.619 0.789 1.00 85.00 514 GLY A N 1
ATOM 4134 C CA . GLY A 1 514 ? -2.877 -29.233 1.230 1.00 85.00 514 GLY A CA 1
ATOM 4135 C C . GLY A 1 514 ? -2.054 -28.380 2.204 1.00 85.00 514 GLY A C 1
ATOM 4136 O O . GLY A 1 514 ? -1.222 -28.920 2.935 1.00 85.00 514 GLY A O 1
ATOM 4137 N N . ARG A 1 515 ? -2.296 -27.059 2.294 1.00 81.56 515 ARG A N 1
ATOM 4138 C CA . ARG A 1 515 ? -1.663 -26.199 3.315 1.00 81.56 515 ARG A CA 1
ATOM 4139 C C . ARG A 1 515 ? -2.078 -26.580 4.737 1.00 81.56 515 ARG A C 1
ATOM 4141 O O . ARG A 1 515 ? -1.289 -26.358 5.656 1.00 81.56 515 ARG A O 1
ATOM 4148 N N . ARG A 1 516 ? -3.269 -27.161 4.914 1.00 83.25 516 ARG A N 1
ATOM 4149 C CA . ARG A 1 516 ? -3.824 -27.581 6.213 1.00 83.25 516 ARG A CA 1
ATOM 4150 C C . ARG A 1 516 ? -3.114 -28.807 6.785 1.00 83.25 516 ARG A C 1
ATOM 4152 O O . ARG A 1 516 ? -3.093 -28.980 7.994 1.00 83.25 516 ARG A O 1
ATOM 4159 N N . LEU A 1 517 ? -2.465 -29.600 5.932 1.00 81.12 517 LEU A N 1
ATOM 4160 C CA . LEU A 1 517 ? -1.732 -30.808 6.325 1.00 81.12 517 LEU A CA 1
ATOM 4161 C C . LEU A 1 517 ? -0.371 -30.513 6.980 1.00 81.12 517 LEU A C 1
ATOM 4163 O O . LEU A 1 517 ? 0.338 -31.432 7.395 1.00 81.12 517 LEU A O 1
ATOM 4167 N N . ARG A 1 518 ? 0.029 -29.243 7.113 1.00 74.88 518 ARG A N 1
ATOM 4168 C CA . ARG A 1 518 ? 1.285 -28.874 7.782 1.00 74.88 518 ARG A CA 1
ATOM 4169 C C . ARG A 1 518 ? 1.316 -29.402 9.219 1.00 74.88 518 ARG A C 1
ATOM 4171 O O . ARG A 1 518 ? 0.436 -29.109 10.014 1.00 74.88 518 ARG A O 1
ATOM 4178 N N . GLY A 1 519 ? 2.369 -30.149 9.549 1.00 72.56 519 GLY A N 1
ATOM 4179 C CA . GLY A 1 519 ? 2.563 -30.742 10.878 1.00 72.56 519 GLY A CA 1
ATOM 4180 C C . GLY A 1 519 ? 2.016 -32.165 11.034 1.00 72.56 519 GLY A C 1
ATOM 4181 O O . GLY A 1 519 ? 2.346 -32.820 12.013 1.00 72.56 519 GLY A O 1
ATOM 4182 N N . THR A 1 520 ? 1.269 -32.682 10.053 1.00 80.56 520 THR A N 1
ATOM 4183 C CA . THR A 1 520 ? 0.710 -34.053 10.079 1.00 80.56 520 THR A CA 1
ATOM 4184 C C . THR A 1 520 ? 1.669 -35.122 9.535 1.00 80.56 520 THR A C 1
ATOM 4186 O O . THR A 1 520 ? 1.384 -36.313 9.598 1.00 80.56 520 THR A O 1
ATOM 4189 N N . GLY A 1 521 ? 2.817 -34.711 8.983 1.00 82.38 521 GLY A N 1
ATOM 4190 C CA . GLY A 1 521 ? 3.765 -35.591 8.285 1.00 82.38 521 GLY A CA 1
ATOM 4191 C C . GLY A 1 521 ? 3.466 -35.780 6.791 1.00 82.38 521 GLY A C 1
ATOM 4192 O O . GLY A 1 521 ? 4.350 -36.214 6.050 1.00 82.38 521 GLY A O 1
ATOM 4193 N N . LEU A 1 522 ? 2.276 -35.381 6.330 1.00 88.06 522 LEU A N 1
ATOM 4194 C CA . LEU A 1 522 ? 1.897 -35.300 4.918 1.00 88.06 522 LEU A CA 1
ATOM 4195 C C . LEU A 1 522 ? 2.108 -33.877 4.392 1.00 88.06 522 LEU A C 1
ATOM 4197 O O . LEU A 1 522 ? 1.852 -32.894 5.087 1.00 88.06 522 LEU A O 1
ATOM 4201 N N . ALA A 1 523 ? 2.594 -33.746 3.158 1.00 87.31 523 ALA A N 1
ATOM 4202 C CA . ALA A 1 523 ? 2.810 -32.437 2.549 1.00 87.31 523 ALA A CA 1
ATOM 4203 C C . ALA A 1 523 ? 2.556 -32.453 1.045 1.00 87.31 523 ALA A C 1
ATOM 4205 O O . ALA A 1 523 ? 3.042 -33.326 0.327 1.00 87.31 523 ALA A O 1
ATOM 4206 N N . VAL A 1 524 ? 1.847 -31.434 0.569 1.00 90.56 524 VAL A N 1
ATOM 4207 C CA . VAL A 1 524 ? 1.567 -31.218 -0.851 1.00 90.56 524 VAL A CA 1
ATOM 4208 C C . VAL A 1 524 ? 2.373 -30.014 -1.332 1.00 90.56 524 VAL A C 1
ATOM 4210 O O . VAL A 1 524 ? 2.355 -28.945 -0.716 1.00 90.56 524 VAL A O 1
ATOM 4213 N N . HIS A 1 525 ? 3.111 -30.187 -2.422 1.00 86.69 525 HIS A N 1
ATOM 4214 C CA . HIS A 1 525 ? 3.993 -29.176 -2.991 1.00 86.69 525 HIS A CA 1
ATOM 4215 C C . HIS A 1 525 ? 3.808 -29.060 -4.501 1.00 86.69 525 HIS A C 1
ATOM 4217 O O . HIS A 1 525 ? 3.510 -30.031 -5.187 1.00 86.69 525 HIS A O 1
ATOM 4223 N N . GLU A 1 526 ? 4.056 -27.867 -5.024 1.00 87.38 526 GLU A N 1
ATOM 4224 C CA . GLU A 1 526 ? 4.173 -27.636 -6.462 1.00 87.38 526 GLU A CA 1
ATOM 4225 C C . GLU A 1 526 ? 5.465 -28.265 -7.010 1.00 87.38 526 GLU A C 1
ATOM 4227 O O . GLU A 1 526 ? 6.517 -28.223 -6.355 1.00 87.38 526 GLU A O 1
ATOM 4232 N N . HIS A 1 527 ? 5.411 -28.826 -8.220 1.00 88.00 527 HIS A N 1
ATOM 4233 C CA . HIS A 1 527 ? 6.584 -29.386 -8.888 1.00 88.00 527 HIS A CA 1
ATOM 4234 C C . HIS A 1 527 ? 7.449 -28.297 -9.550 1.00 88.00 527 HIS A C 1
ATOM 4236 O O . HIS A 1 527 ? 7.407 -28.071 -10.755 1.00 88.00 527 HIS A O 1
ATOM 4242 N N . LEU A 1 528 ? 8.282 -27.620 -8.761 1.00 81.31 528 LEU A N 1
ATOM 4243 C CA . LEU A 1 528 ? 9.173 -26.571 -9.274 1.00 81.31 528 LEU A CA 1
ATOM 4244 C C . LEU A 1 528 ? 10.488 -27.135 -9.854 1.00 81.31 528 LEU A C 1
ATOM 4246 O O . LEU A 1 528 ? 10.977 -28.152 -9.361 1.00 81.31 528 LEU A O 1
ATOM 4250 N N . PRO A 1 529 ? 11.118 -26.473 -10.842 1.00 80.44 529 PRO A N 1
ATOM 4251 C CA . PRO A 1 529 ? 12.493 -26.757 -11.263 1.00 80.44 529 PRO A CA 1
ATOM 4252 C C . PRO A 1 529 ? 13.511 -26.659 -10.107 1.00 80.44 529 PRO A C 1
ATOM 4254 O O . PRO A 1 529 ? 13.345 -25.806 -9.226 1.00 80.44 529 PRO A O 1
ATOM 4257 N N . PRO A 1 530 ? 14.593 -27.465 -10.094 1.00 82.06 530 PRO A N 1
ATOM 4258 C CA . PRO A 1 530 ? 15.582 -27.460 -9.009 1.00 82.06 530 PRO A CA 1
ATOM 4259 C C . PRO A 1 530 ? 16.191 -26.081 -8.681 1.00 82.06 530 PRO A C 1
ATOM 4261 O O . PRO A 1 530 ? 16.298 -25.766 -7.491 1.00 82.06 530 PRO A O 1
ATOM 4264 N N . PRO A 1 531 ? 16.519 -25.212 -9.663 1.00 74.62 531 PRO A N 1
ATOM 4265 C CA . PRO A 1 531 ? 17.022 -23.865 -9.373 1.00 74.62 531 PRO A CA 1
ATOM 4266 C C . PRO A 1 531 ? 16.019 -23.004 -8.594 1.00 74.62 531 PRO A C 1
ATOM 4268 O O . PRO A 1 531 ? 16.398 -22.310 -7.650 1.00 74.62 531 PRO A O 1
ATOM 4271 N N . LEU A 1 532 ? 14.725 -23.108 -8.918 1.00 71.75 532 LEU A N 1
ATOM 4272 C CA . LEU A 1 532 ? 13.657 -22.394 -8.215 1.00 71.75 532 LEU A CA 1
ATOM 4273 C C . LEU A 1 532 ? 13.371 -22.993 -6.835 1.00 71.75 532 LEU A C 1
ATOM 4275 O O . LEU A 1 532 ? 13.083 -22.249 -5.900 1.00 71.75 532 LEU A O 1
ATOM 4279 N N . GLN A 1 533 ? 13.503 -24.313 -6.667 1.00 77.00 533 GLN A N 1
ATOM 4280 C CA . GLN A 1 533 ? 13.430 -24.941 -5.343 1.00 77.00 533 GLN A CA 1
ATOM 4281 C C . GLN A 1 533 ? 14.539 -24.418 -4.420 1.00 77.00 533 GLN A C 1
ATOM 4283 O O . GLN A 1 533 ? 14.266 -24.067 -3.272 1.00 77.00 533 GLN A O 1
ATOM 4288 N N . ALA A 1 534 ? 15.773 -24.319 -4.928 1.00 74.06 534 ALA A N 1
ATOM 4289 C CA . ALA A 1 534 ? 16.915 -23.803 -4.177 1.00 74.06 534 ALA A CA 1
ATOM 4290 C C . ALA A 1 534 ? 16.767 -22.307 -3.850 1.00 74.06 534 ALA A C 1
ATOM 4292 O O . ALA A 1 534 ? 17.018 -21.902 -2.715 1.00 74.06 534 ALA A O 1
ATOM 4293 N N . ALA A 1 535 ? 16.316 -21.493 -4.810 1.00 69.31 535 ALA A N 1
ATOM 4294 C CA . ALA A 1 535 ? 16.031 -20.075 -4.585 1.00 69.31 535 ALA A CA 1
ATOM 4295 C C . ALA A 1 535 ? 14.926 -19.880 -3.536 1.00 69.31 535 ALA A C 1
ATOM 4297 O O . ALA A 1 535 ? 15.087 -19.107 -2.594 1.00 69.31 535 ALA A O 1
ATOM 4298 N N . ARG A 1 536 ? 13.835 -20.651 -3.631 1.00 65.62 536 ARG A N 1
ATOM 4299 C CA . ARG A 1 536 ? 12.736 -20.612 -2.661 1.00 65.62 536 ARG A CA 1
ATOM 4300 C C . ARG A 1 536 ? 13.199 -21.021 -1.268 1.00 65.62 536 ARG A C 1
ATOM 4302 O O . ARG A 1 536 ? 12.817 -20.360 -0.314 1.00 65.62 536 ARG A O 1
ATOM 4309 N N . ALA A 1 537 ? 14.032 -22.057 -1.149 1.00 70.81 537 ALA A N 1
ATOM 4310 C CA . ALA A 1 537 ? 14.589 -22.507 0.128 1.00 70.81 537 ALA A CA 1
ATOM 4311 C C . ALA A 1 537 ? 15.426 -21.420 0.825 1.00 70.81 537 ALA A C 1
ATOM 4313 O O . ALA A 1 537 ? 15.334 -21.282 2.041 1.00 70.81 537 ALA A O 1
ATOM 4314 N N . LYS A 1 538 ? 16.176 -20.612 0.060 1.00 70.00 538 LYS A N 1
ATOM 4315 C CA . LYS A 1 538 ? 16.922 -19.455 0.588 1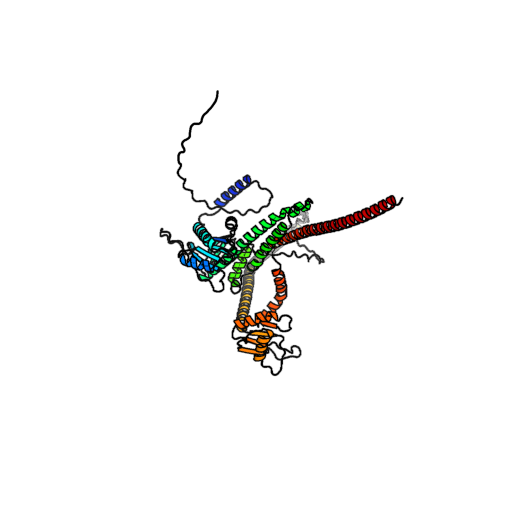.00 70.00 538 LYS A CA 1
ATOM 4316 C C . LYS A 1 538 ? 16.008 -18.338 1.107 1.00 70.00 538 LYS A C 1
ATOM 4318 O O . LYS A 1 538 ? 16.394 -17.641 2.032 1.00 70.00 538 LYS A O 1
ATOM 4323 N N . LEU A 1 539 ? 14.806 -18.199 0.544 1.00 57.56 539 LEU A N 1
ATOM 4324 C CA . LEU A 1 539 ? 13.830 -17.159 0.895 1.00 57.56 539 LEU A CA 1
ATOM 4325 C C . LEU A 1 539 ? 12.846 -17.566 2.009 1.00 57.56 539 LEU A C 1
ATOM 4327 O O . LEU A 1 539 ? 12.129 -16.711 2.517 1.00 57.56 539 LEU A O 1
ATOM 4331 N N . VAL A 1 540 ? 12.768 -18.846 2.399 1.00 59.16 540 VAL A N 1
ATOM 4332 C CA . VAL A 1 540 ? 11.848 -19.302 3.467 1.00 59.16 540 VAL A CA 1
ATOM 4333 C C . VAL A 1 540 ? 12.090 -18.602 4.817 1.00 59.16 540 VAL A C 1
ATOM 4335 O O . VAL A 1 540 ? 11.098 -18.168 5.404 1.00 59.16 540 VAL A O 1
ATOM 4338 N N . PRO A 1 541 ? 13.339 -18.432 5.305 1.00 55.91 541 PRO A N 1
ATOM 4339 C CA . PRO A 1 541 ? 13.595 -17.758 6.580 1.00 55.91 541 PRO A CA 1
ATOM 4340 C C . PRO A 1 541 ? 13.139 -16.295 6.558 1.00 55.91 541 PRO A C 1
ATOM 4342 O O . PRO A 1 541 ? 12.479 -15.839 7.490 1.00 55.91 541 PRO A O 1
ATOM 4345 N N . ASP A 1 542 ? 13.421 -15.590 5.458 1.00 54.19 542 ASP A N 1
ATOM 4346 C CA . ASP A 1 542 ? 13.017 -14.197 5.261 1.00 54.19 542 ASP A CA 1
ATOM 4347 C C . ASP A 1 542 ? 11.512 -14.052 5.084 1.00 54.19 542 ASP A C 1
ATOM 4349 O O . ASP A 1 542 ? 10.940 -13.093 5.587 1.00 54.19 542 ASP A O 1
ATOM 4353 N N . ARG A 1 543 ? 10.840 -15.001 4.422 1.00 47.03 543 ARG A N 1
ATOM 4354 C CA . ARG A 1 543 ? 9.384 -14.975 4.268 1.00 47.03 543 ARG A CA 1
ATOM 4355 C C . ARG A 1 543 ? 8.684 -15.216 5.592 1.00 47.03 543 ARG A C 1
ATOM 4357 O O . ARG A 1 543 ? 7.753 -14.489 5.884 1.00 47.03 543 ARG A O 1
ATOM 4364 N N . ASP A 1 544 ? 9.100 -16.201 6.384 1.00 43.00 544 ASP A N 1
ATOM 4365 C CA . ASP A 1 544 ? 8.438 -16.492 7.659 1.00 43.00 544 ASP A CA 1
ATOM 4366 C C . ASP A 1 544 ? 8.711 -15.359 8.676 1.00 43.00 544 ASP A C 1
ATOM 4368 O O . ASP A 1 544 ? 7.807 -14.945 9.409 1.00 43.00 544 ASP A O 1
ATOM 4372 N N . ALA A 1 545 ? 9.899 -14.740 8.624 1.00 43.09 545 ALA A N 1
ATOM 4373 C CA . ALA A 1 545 ? 10.182 -13.484 9.315 1.00 43.09 545 ALA A CA 1
ATOM 4374 C C . ALA A 1 545 ? 9.333 -12.317 8.774 1.00 43.09 545 ALA A C 1
ATOM 4376 O O . ALA A 1 545 ? 8.796 -11.549 9.566 1.00 43.09 545 ALA A O 1
ATOM 4377 N N . ALA A 1 546 ? 9.152 -12.197 7.455 1.00 40.19 546 ALA A N 1
ATOM 4378 C CA . ALA A 1 546 ? 8.372 -11.145 6.806 1.00 40.19 546 ALA A CA 1
ATOM 4379 C C . ALA A 1 546 ? 6.860 -11.316 6.975 1.00 40.19 546 ALA A C 1
ATOM 4381 O O . ALA A 1 546 ? 6.186 -10.312 7.099 1.00 40.19 546 ALA A O 1
ATOM 4382 N N . THR A 1 547 ? 6.307 -12.527 7.050 1.00 35.91 547 THR A N 1
ATOM 4383 C CA . THR A 1 547 ? 4.874 -12.767 7.294 1.00 35.91 547 THR A CA 1
ATOM 4384 C C . THR A 1 547 ? 4.511 -12.555 8.753 1.00 35.91 547 THR A C 1
ATOM 4386 O O . THR A 1 547 ? 3.427 -12.067 9.041 1.00 35.91 547 THR A O 1
ATOM 4389 N N . THR A 1 548 ? 5.423 -12.863 9.680 1.00 36.59 548 THR A N 1
ATOM 4390 C CA . THR A 1 548 ? 5.236 -12.544 11.106 1.00 36.59 548 THR A CA 1
ATOM 4391 C C . THR A 1 548 ? 5.399 -11.037 11.345 1.00 36.59 548 THR A C 1
ATOM 4393 O O . THR A 1 548 ? 4.687 -10.455 12.151 1.00 36.59 548 THR A O 1
ATOM 4396 N N . LYS A 1 549 ? 6.275 -10.382 10.570 1.00 36.53 549 LYS A N 1
ATOM 4397 C CA . LYS A 1 549 ? 6.548 -8.937 10.610 1.00 36.53 549 LYS A CA 1
ATOM 4398 C C . LYS A 1 549 ? 5.525 -8.101 9.819 1.00 36.53 549 LYS A C 1
ATOM 4400 O O . LYS A 1 549 ? 5.222 -6.996 10.231 1.00 36.53 549 LYS A O 1
ATOM 4405 N N . ALA A 1 550 ? 4.936 -8.608 8.738 1.00 35.09 550 ALA A N 1
ATOM 4406 C CA . ALA A 1 550 ? 3.864 -7.950 7.979 1.00 35.09 550 ALA A CA 1
ATOM 4407 C C . ALA A 1 550 ? 2.529 -7.981 8.732 1.00 35.09 550 ALA A C 1
ATOM 4409 O O . ALA A 1 550 ? 1.748 -7.047 8.623 1.00 35.09 550 ALA A O 1
ATOM 4410 N N . ARG A 1 551 ? 2.309 -8.998 9.576 1.00 38.78 551 ARG A N 1
ATOM 4411 C CA . ARG A 1 551 ? 1.155 -9.067 10.487 1.00 38.78 551 ARG A CA 1
ATOM 4412 C C . ARG A 1 551 ? 1.237 -8.079 11.658 1.00 38.78 551 ARG A C 1
ATOM 4414 O O . ARG A 1 551 ? 0.268 -7.932 12.392 1.00 38.78 551 ARG A O 1
ATOM 4421 N N . GLU A 1 552 ? 2.387 -7.429 11.835 1.00 41.97 552 GLU A N 1
ATOM 4422 C CA . GLU A 1 552 ? 2.701 -6.578 12.984 1.00 41.97 552 GLU A CA 1
ATOM 4423 C C . GLU A 1 552 ? 3.157 -5.161 12.616 1.00 41.97 552 GLU A C 1
ATOM 4425 O O . GLU A 1 552 ? 3.543 -4.446 13.524 1.00 41.97 552 GLU A O 1
ATOM 4430 N N . ASN A 1 553 ? 3.119 -4.700 11.358 1.00 38.53 553 ASN A N 1
ATOM 4431 C CA . ASN A 1 553 ? 3.765 -3.433 10.987 1.00 38.53 553 ASN A CA 1
ATOM 4432 C C . ASN A 1 553 ? 2.815 -2.379 10.384 1.00 38.53 553 ASN A C 1
ATOM 4434 O O . ASN A 1 553 ? 2.576 -2.394 9.184 1.00 38.53 553 ASN A O 1
ATOM 4438 N N . SER A 1 554 ? 2.417 -1.379 11.180 1.00 44.47 554 SER A N 1
ATOM 4439 C CA . SER A 1 554 ? 2.152 -0.007 10.708 1.00 44.47 554 SER A CA 1
ATOM 4440 C C . SER A 1 554 ? 2.698 0.992 11.719 1.00 44.47 554 SER A C 1
ATOM 4442 O O . SER A 1 554 ? 2.690 0.697 12.904 1.00 44.47 554 SER A O 1
ATOM 4444 N N . THR A 1 555 ? 3.309 2.098 11.306 1.00 56.62 555 THR A N 1
ATOM 4445 C CA . THR A 1 555 ? 4.085 2.930 12.244 1.00 56.62 555 THR A CA 1
ATOM 4446 C C . THR A 1 555 ? 3.302 4.005 12.894 1.00 56.62 555 THR A C 1
ATOM 4448 O O . THR A 1 555 ? 3.094 3.923 14.085 1.00 56.62 555 THR A O 1
ATOM 4451 N N . VAL A 1 556 ? 2.895 5.020 12.152 1.00 55.00 556 VAL A N 1
ATOM 4452 C CA . VAL A 1 556 ? 2.476 6.251 12.810 1.00 55.00 556 VAL A CA 1
ATOM 4453 C C . VAL A 1 556 ? 1.046 6.091 13.297 1.00 55.00 556 VAL A C 1
ATOM 4455 O O . VAL A 1 556 ? 0.765 6.298 14.473 1.00 55.00 556 VAL A O 1
ATOM 4458 N N . VAL A 1 557 ? 0.173 5.590 12.424 1.00 61.75 557 VAL A N 1
ATOM 4459 C CA . VAL A 1 557 ? -1.224 5.289 12.743 1.00 61.75 557 VAL A CA 1
ATOM 4460 C C . VAL A 1 557 ? -1.334 4.224 13.834 1.00 61.75 557 VAL A C 1
ATOM 4462 O O . VAL A 1 557 ? -1.994 4.462 14.841 1.00 61.75 557 VAL A O 1
ATOM 4465 N N . ASN A 1 558 ? -0.648 3.079 13.722 1.00 65.75 558 ASN A N 1
ATOM 4466 C CA . ASN A 1 558 ? -0.751 2.064 14.780 1.00 65.75 558 ASN A CA 1
ATOM 4467 C C . ASN A 1 558 ? -0.014 2.456 16.062 1.00 65.75 558 ASN A C 1
ATOM 4469 O O . ASN A 1 558 ? -0.421 2.005 17.128 1.00 65.75 558 ASN A O 1
ATOM 4473 N N . GLU A 1 559 ? 1.038 3.278 16.012 1.00 67.44 559 GLU A N 1
ATOM 4474 C CA . GLU A 1 559 ? 1.668 3.813 17.222 1.00 67.44 559 GLU A CA 1
ATOM 4475 C C . GLU A 1 559 ? 0.731 4.797 17.923 1.00 67.44 559 GLU A C 1
ATOM 4477 O O . GLU A 1 559 ? 0.481 4.626 19.116 1.00 67.44 559 GLU A O 1
ATOM 4482 N N . LYS A 1 560 ? 0.126 5.749 17.200 1.00 71.19 560 LYS A N 1
ATOM 4483 C CA . LYS A 1 560 ? -0.934 6.630 17.724 1.00 71.19 560 LYS A CA 1
ATOM 4484 C C . LYS A 1 560 ? -2.090 5.806 18.310 1.00 71.19 560 LYS A C 1
ATOM 4486 O O . LYS A 1 560 ? -2.506 6.031 19.447 1.00 71.19 560 LYS A O 1
ATOM 4491 N N . LEU A 1 561 ? -2.541 4.774 17.597 1.00 74.25 561 LEU A N 1
ATOM 4492 C CA . LEU A 1 561 ? -3.595 3.862 18.043 1.00 74.25 561 LEU A CA 1
ATOM 4493 C C . LEU A 1 561 ? -3.192 3.055 19.290 1.00 74.25 561 LEU A C 1
ATOM 4495 O O . LEU A 1 561 ? -4.027 2.794 20.157 1.00 74.25 561 LEU A O 1
ATOM 4499 N N . ARG A 1 562 ? -1.922 2.656 19.405 1.00 79.88 562 ARG A N 1
ATOM 4500 C CA . ARG A 1 562 ? -1.397 1.947 20.577 1.00 79.88 562 ARG A CA 1
ATOM 4501 C C . ARG A 1 562 ? -1.354 2.863 21.796 1.00 79.88 562 ARG A C 1
ATOM 4503 O O . ARG A 1 562 ? -1.835 2.459 22.848 1.00 79.88 562 ARG A O 1
ATOM 4510 N N . HIS A 1 563 ? -0.878 4.099 21.648 1.00 78.19 563 HIS A N 1
ATOM 4511 C CA . HIS A 1 563 ? -0.920 5.098 22.722 1.00 78.19 563 HIS A CA 1
ATOM 4512 C C . HIS A 1 563 ? -2.361 5.363 23.180 1.00 78.19 563 HIS A C 1
ATOM 4514 O O . HIS A 1 563 ? -2.644 5.387 24.378 1.00 78.19 563 HIS A O 1
ATOM 4520 N N . CYS A 1 564 ? -3.298 5.467 22.234 1.00 80.06 564 CYS A N 1
ATOM 4521 C CA . CYS A 1 564 ? -4.722 5.577 22.532 1.00 80.06 564 CYS A CA 1
ATOM 4522 C C . CYS A 1 564 ? -5.253 4.380 23.337 1.00 80.06 564 CYS A C 1
ATOM 4524 O O . CYS A 1 564 ? -6.030 4.567 24.272 1.00 80.06 564 CYS A O 1
ATOM 4526 N N . GLN A 1 565 ? -4.839 3.155 22.996 1.00 84.12 565 GLN A N 1
ATOM 4527 C CA . GLN A 1 565 ? -5.234 1.936 23.715 1.00 84.12 565 GLN A CA 1
ATOM 4528 C C . GLN A 1 565 ? -4.657 1.893 25.128 1.00 84.12 565 GLN A C 1
ATOM 4530 O O . GLN A 1 565 ? -5.380 1.572 26.067 1.00 84.12 565 GLN A O 1
ATOM 4535 N N . GLU A 1 566 ? -3.380 2.240 25.285 1.00 85.69 566 GLU A N 1
ATOM 4536 C CA . GLU A 1 566 ? -2.722 2.314 26.590 1.00 85.69 566 GLU A CA 1
ATOM 4537 C C . GLU A 1 566 ? -3.433 3.336 27.495 1.00 85.69 566 GLU A C 1
ATOM 4539 O O . GLU A 1 566 ? -3.765 3.029 28.641 1.00 85.69 566 GLU A O 1
ATOM 4544 N N . LEU A 1 567 ? -3.773 4.516 26.967 1.00 82.19 567 LEU A N 1
ATOM 4545 C CA . LEU A 1 567 ? -4.513 5.539 27.708 1.00 82.19 567 LEU A CA 1
ATOM 4546 C C . LEU A 1 567 ? -5.941 5.095 28.058 1.00 82.19 567 LEU A C 1
ATOM 4548 O O . LEU A 1 567 ? -6.402 5.295 29.183 1.00 82.19 567 LEU A O 1
ATOM 4552 N N . ALA A 1 568 ? -6.633 4.448 27.122 1.00 82.19 568 ALA A N 1
ATOM 4553 C CA . ALA A 1 568 ? -7.970 3.915 27.348 1.00 82.19 568 ALA A CA 1
ATOM 4554 C C . ALA A 1 568 ? -7.982 2.832 28.445 1.00 82.19 568 ALA A C 1
ATOM 4556 O O . ALA A 1 568 ? -8.886 2.801 29.287 1.00 82.19 568 ALA A O 1
ATOM 4557 N N . GLU A 1 569 ? -6.949 1.989 28.486 1.00 83.31 569 GLU A N 1
ATOM 4558 C CA . GLU A 1 569 ? -6.767 0.973 29.519 1.00 83.31 569 GLU A CA 1
ATOM 4559 C C . GLU A 1 569 ? -6.472 1.601 30.889 1.00 83.31 569 GLU A C 1
ATOM 4561 O O . GLU A 1 569 ? -7.085 1.210 31.885 1.00 83.31 569 GLU A O 1
ATOM 4566 N N . LEU A 1 570 ? -5.637 2.645 30.943 1.00 82.81 570 LEU A N 1
ATOM 4567 C CA . LEU A 1 570 ? -5.397 3.431 32.163 1.00 82.81 570 LEU A CA 1
ATOM 4568 C C . LEU A 1 570 ? -6.684 4.070 32.710 1.00 82.81 570 LEU A C 1
ATOM 4570 O O . LEU A 1 570 ? -6.933 4.085 33.917 1.00 82.81 570 LEU A O 1
ATOM 4574 N N . MET A 1 571 ? -7.548 4.581 31.834 1.00 81.06 571 MET A N 1
ATOM 4575 C CA . MET A 1 571 ? -8.838 5.145 32.243 1.00 81.06 571 MET A CA 1
ATOM 4576 C C . MET A 1 571 ? -9.784 4.068 32.788 1.00 81.06 571 MET A C 1
ATOM 4578 O O . MET A 1 571 ? -10.521 4.313 33.750 1.00 81.06 571 MET A O 1
ATOM 4582 N N . ARG A 1 572 ? -9.765 2.870 32.189 1.00 81.44 572 ARG A N 1
ATOM 4583 C CA . ARG A 1 572 ? -10.566 1.716 32.618 1.00 81.44 572 ARG A CA 1
ATOM 4584 C C . ARG A 1 572 ? -10.147 1.227 34.004 1.00 81.44 572 ARG A C 1
ATOM 4586 O O . ARG A 1 572 ? -11.021 1.024 34.853 1.00 81.44 572 ARG A O 1
ATOM 4593 N N . THR A 1 573 ? -8.847 1.069 34.248 1.00 82.75 573 THR A N 1
ATOM 4594 C CA . THR A 1 573 ? -8.312 0.606 35.539 1.00 82.75 573 THR A CA 1
ATOM 4595 C C . THR A 1 573 ? -8.616 1.601 36.658 1.00 82.75 573 THR A C 1
ATOM 4597 O O . THR A 1 573 ? -9.191 1.207 37.674 1.00 82.75 573 THR A O 1
ATOM 4600 N N . HIS A 1 574 ? -8.395 2.900 36.434 1.00 79.06 574 HIS A N 1
ATOM 4601 C CA . HIS A 1 574 ? -8.677 3.938 37.434 1.00 79.06 574 HIS A CA 1
ATOM 4602 C C . HIS A 1 574 ? -10.167 4.018 37.834 1.00 79.06 574 HIS A C 1
ATOM 4604 O O . HIS A 1 574 ? -10.515 4.301 38.983 1.00 79.06 574 HIS A O 1
ATOM 4610 N N . LEU A 1 575 ? -11.087 3.747 36.900 1.00 74.31 575 LEU A N 1
ATOM 4611 C CA . LEU A 1 575 ? -12.524 3.655 37.196 1.00 74.31 575 LEU A CA 1
ATOM 4612 C C . LEU A 1 575 ? -12.901 2.378 37.956 1.00 74.31 575 LEU A C 1
ATOM 4614 O O . LEU A 1 575 ? -13.801 2.423 38.801 1.00 74.31 575 LEU A O 1
ATOM 4618 N N . SER A 1 576 ? -12.242 1.257 37.654 1.00 77.50 576 SER A N 1
ATOM 4619 C CA . SER A 1 5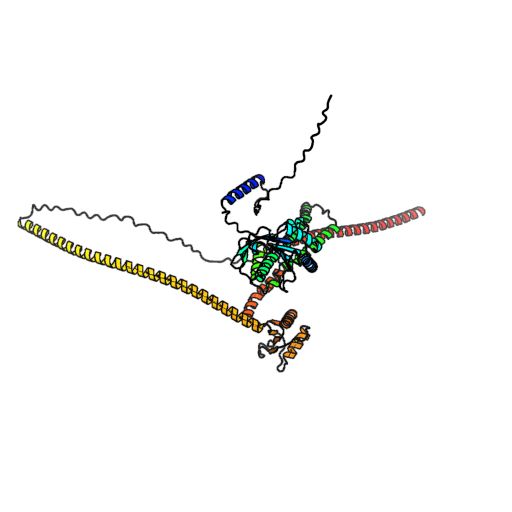76 ? -12.468 -0.026 38.327 1.00 77.50 576 SER A CA 1
ATOM 4620 C C . SER A 1 576 ? -12.106 0.050 39.809 1.00 77.50 576 SER A C 1
ATOM 4622 O O . SER A 1 576 ? -12.903 -0.356 40.655 1.00 77.50 576 SER A O 1
ATOM 4624 N N . GLU A 1 577 ? -10.962 0.657 40.136 1.00 78.62 577 GLU A N 1
ATOM 4625 C CA . GLU A 1 577 ? -10.524 0.867 41.523 1.00 78.62 577 GLU A CA 1
ATOM 4626 C C . GLU A 1 577 ? -11.553 1.665 42.329 1.00 78.62 577 GLU A C 1
ATOM 4628 O O . GLU A 1 577 ? -11.926 1.275 43.434 1.00 78.62 577 GLU A O 1
ATOM 4633 N N . ARG A 1 578 ? -12.116 2.739 41.759 1.00 73.38 578 ARG A N 1
ATOM 4634 C CA . ARG A 1 578 ? -13.160 3.513 42.451 1.00 73.38 578 ARG A CA 1
ATOM 4635 C C . ARG A 1 578 ? -14.439 2.722 42.691 1.00 73.38 578 ARG A C 1
ATOM 4637 O O . ARG A 1 578 ? -15.126 2.979 43.679 1.00 73.38 578 ARG A O 1
ATOM 4644 N N . HIS A 1 579 ? -14.800 1.824 41.779 1.00 74.69 579 HIS A N 1
ATOM 4645 C CA . HIS A 1 579 ? -15.975 0.978 41.960 1.00 74.69 579 HIS A CA 1
ATOM 4646 C C . HIS A 1 579 ? -15.742 -0.055 43.063 1.00 74.69 579 HIS A C 1
ATOM 4648 O O . HIS A 1 579 ? -16.622 -0.229 43.902 1.00 74.69 579 HIS A O 1
ATOM 4654 N N . SER A 1 580 ? -14.557 -0.677 43.096 1.00 80.69 580 SER A N 1
ATOM 4655 C CA . SER A 1 580 ? -14.163 -1.581 44.185 1.00 80.69 580 SER A CA 1
ATOM 4656 C C . SER A 1 580 ? -14.214 -0.862 45.527 1.00 80.69 580 SER A C 1
ATOM 4658 O O . SER A 1 580 ? -14.944 -1.287 46.412 1.00 80.69 580 SER A O 1
ATOM 4660 N N . LEU A 1 581 ? -13.584 0.313 45.630 1.00 81.56 581 LEU A N 1
ATOM 4661 C CA . LEU A 1 581 ? -13.580 1.104 46.861 1.00 81.56 581 LEU A CA 1
ATOM 4662 C C . LEU A 1 581 ? -14.992 1.506 47.307 1.00 81.56 581 LEU A C 1
ATOM 4664 O O . LEU A 1 581 ? -15.299 1.468 48.492 1.00 81.56 581 LEU A O 1
ATOM 4668 N N . ARG A 1 582 ? -15.890 1.882 46.386 1.00 85.06 582 ARG A N 1
ATOM 4669 C CA . ARG A 1 582 ? -17.287 2.185 46.750 1.00 85.06 582 ARG A CA 1
ATOM 4670 C C . ARG A 1 582 ? -18.037 0.958 47.254 1.00 85.06 582 ARG A C 1
ATOM 4672 O O . ARG A 1 582 ? -18.813 1.094 48.195 1.00 85.06 582 ARG A O 1
ATOM 4679 N N . LEU A 1 583 ? -17.825 -0.204 46.638 1.00 88.19 583 LEU A N 1
ATOM 4680 C CA . LEU A 1 583 ? -18.399 -1.456 47.123 1.00 88.19 583 LEU A CA 1
ATOM 4681 C C . LEU A 1 583 ? -17.841 -1.813 48.500 1.00 88.19 583 LEU A C 1
ATOM 4683 O O . LEU A 1 583 ? -18.616 -2.157 49.383 1.00 88.19 583 LEU A O 1
ATOM 4687 N N . GLU A 1 584 ? -16.537 -1.656 48.712 1.00 92.31 584 GLU A N 1
ATOM 4688 C CA . GLU A 1 584 ? -15.893 -1.875 50.008 1.00 92.31 584 GLU A CA 1
ATOM 4689 C C . GLU A 1 584 ? -16.482 -0.957 51.082 1.00 92.31 584 GLU A C 1
ATOM 4691 O O . GLU A 1 584 ? -16.927 -1.437 52.120 1.00 92.31 584 GLU A O 1
ATOM 4696 N N . TRP A 1 585 ? -16.593 0.347 50.814 1.00 93.69 585 TRP A N 1
ATOM 4697 C CA . TRP A 1 585 ? -17.223 1.292 51.741 1.00 93.69 585 TRP A CA 1
ATOM 4698 C C . TRP A 1 585 ? -18.700 0.982 51.995 1.00 93.69 585 TRP A C 1
ATOM 4700 O O . TRP A 1 585 ? -19.165 1.140 53.121 1.00 93.69 585 TRP A O 1
ATOM 4710 N N . MET A 1 586 ? -19.438 0.515 50.985 1.00 92.56 586 MET A N 1
ATOM 4711 C CA . MET A 1 586 ? -20.828 0.086 51.149 1.00 92.56 586 MET A CA 1
ATOM 4712 C C . MET A 1 586 ? -20.925 -1.159 52.040 1.00 92.56 586 MET A C 1
ATOM 4714 O O . MET A 1 586 ? -21.778 -1.203 52.921 1.00 92.56 586 MET A O 1
ATOM 4718 N N . ILE A 1 587 ? -20.032 -2.137 51.864 1.00 92.81 587 ILE A N 1
ATOM 4719 C CA . ILE A 1 587 ? -19.955 -3.336 52.710 1.00 92.81 587 ILE A CA 1
ATOM 4720 C C . ILE A 1 587 ? -19.601 -2.950 54.150 1.00 92.81 587 ILE A C 1
ATOM 4722 O O . ILE A 1 587 ? -20.275 -3.389 55.079 1.00 92.81 587 ILE A O 1
ATOM 4726 N N . ILE A 1 588 ? -18.600 -2.084 54.347 1.00 94.31 588 ILE A N 1
ATOM 4727 C CA . ILE A 1 588 ? -18.209 -1.584 55.674 1.00 94.31 588 ILE A CA 1
ATOM 4728 C C . ILE A 1 588 ? -19.382 -0.857 56.341 1.00 94.31 588 ILE A C 1
ATOM 4730 O O . ILE A 1 588 ? -19.662 -1.097 57.513 1.00 94.31 588 ILE A O 1
ATOM 4734 N N . ALA A 1 589 ? -20.101 -0.006 55.603 1.00 94.50 589 ALA A N 1
ATOM 4735 C CA . ALA A 1 589 ? -21.267 0.703 56.121 1.00 94.50 589 ALA A CA 1
ATOM 4736 C C . ALA A 1 589 ? -22.404 -0.255 56.515 1.00 94.50 589 ALA A C 1
ATOM 4738 O O . ALA A 1 589 ? -23.012 -0.071 57.566 1.00 94.50 589 ALA A O 1
ATOM 4739 N N . LEU A 1 590 ? -22.666 -1.295 55.716 1.00 94.75 590 LEU A N 1
ATOM 4740 C CA . LEU A 1 590 ? -23.674 -2.313 56.028 1.00 94.75 590 LEU A CA 1
ATOM 4741 C C . LEU A 1 590 ? -23.314 -3.104 57.292 1.00 94.75 590 LEU A C 1
ATOM 4743 O O . LEU A 1 590 ? -24.165 -3.274 58.161 1.00 94.75 590 LEU A O 1
ATOM 4747 N N . ILE A 1 591 ? -22.050 -3.517 57.438 1.00 95.50 591 ILE A N 1
ATOM 4748 C CA . ILE A 1 591 ? -21.568 -4.190 58.654 1.00 95.50 591 ILE A CA 1
ATOM 4749 C C . ILE A 1 591 ? -21.682 -3.257 59.867 1.00 95.50 591 ILE A C 1
ATOM 4751 O O . ILE A 1 591 ? -22.118 -3.684 60.932 1.00 95.50 591 ILE A O 1
ATOM 4755 N N . ALA A 1 592 ? -21.333 -1.976 59.719 1.00 95.94 592 ALA A N 1
ATOM 4756 C CA . ALA A 1 592 ? -21.437 -1.000 60.801 1.00 95.94 592 ALA A CA 1
ATOM 4757 C C . ALA A 1 592 ? -22.889 -0.787 61.265 1.00 95.94 592 ALA A C 1
ATOM 4759 O O . ALA A 1 592 ? -23.131 -0.671 62.465 1.00 95.94 592 ALA A O 1
ATOM 4760 N N . ILE A 1 593 ? -23.852 -0.766 60.335 1.00 96.38 593 ILE A N 1
ATOM 4761 C CA . ILE A 1 593 ? -25.286 -0.676 60.647 1.00 96.38 593 ILE A CA 1
ATOM 4762 C C . ILE A 1 593 ? -25.761 -1.923 61.404 1.00 96.38 593 ILE A C 1
ATOM 4764 O O . ILE A 1 593 ? -26.463 -1.788 62.404 1.00 96.38 593 ILE A O 1
ATOM 4768 N N . GLU A 1 594 ? -25.349 -3.118 60.976 1.00 96.12 594 GLU A N 1
ATOM 4769 C CA . GLU A 1 594 ? -25.704 -4.379 61.643 1.00 96.12 594 GLU A CA 1
ATOM 4770 C C . GLU A 1 594 ? -25.179 -4.419 63.085 1.00 96.12 594 GLU A C 1
ATOM 4772 O O . GLU A 1 594 ? -25.922 -4.681 64.032 1.00 96.12 594 GLU A O 1
ATOM 4777 N N . VAL A 1 595 ? -23.902 -4.066 63.269 1.00 95.88 595 VAL A N 1
ATOM 4778 C CA . VAL A 1 595 ? -23.282 -3.981 64.597 1.00 95.88 595 VAL A CA 1
ATOM 4779 C C . VAL A 1 595 ? -23.994 -2.942 65.465 1.00 95.88 595 VAL A C 1
ATOM 4781 O O . VAL A 1 595 ? -24.222 -3.190 66.647 1.00 95.88 595 VAL A O 1
ATOM 4784 N N . LEU A 1 596 ? -24.386 -1.795 64.901 1.00 95.69 596 LEU A N 1
ATOM 4785 C CA . LEU A 1 596 ? -25.123 -0.764 65.632 1.00 95.69 596 LEU A CA 1
ATOM 4786 C C . LEU A 1 596 ? -26.489 -1.272 66.115 1.00 95.69 596 LEU A C 1
ATOM 4788 O O . LEU A 1 596 ? -26.835 -1.045 67.275 1.00 95.69 596 LEU A O 1
ATOM 4792 N N . PHE A 1 597 ? -27.251 -1.966 65.264 1.00 95.38 597 PHE A N 1
ATOM 4793 C CA . PHE A 1 597 ? -28.529 -2.558 65.666 1.00 95.38 597 PHE A CA 1
ATOM 4794 C C . PHE A 1 597 ? -28.357 -3.579 66.791 1.00 95.38 597 PHE A C 1
ATOM 4796 O O . PHE A 1 597 ? -29.127 -3.555 67.753 1.00 95.38 597 PHE A O 1
ATOM 4803 N N . GLU A 1 598 ? -27.325 -4.420 66.721 1.00 94.12 598 GLU A N 1
ATOM 4804 C CA . GLU A 1 598 ? -27.058 -5.410 67.764 1.00 94.12 598 GLU A CA 1
ATOM 4805 C C . GLU A 1 598 ? -26.639 -4.747 69.089 1.00 94.12 598 GLU A C 1
ATOM 4807 O O . GLU A 1 598 ? -27.125 -5.124 70.155 1.00 94.12 598 GLU A O 1
ATOM 4812 N N . VAL A 1 599 ? -25.832 -3.680 69.046 1.00 93.94 599 VAL A N 1
ATOM 4813 C CA . VAL A 1 599 ? -25.483 -2.889 70.241 1.00 93.94 599 VAL A CA 1
ATOM 4814 C C . VAL A 1 599 ? -26.723 -2.239 70.863 1.00 93.94 599 VAL A C 1
ATOM 4816 O O . VAL A 1 599 ? -26.910 -2.316 72.079 1.00 93.94 599 VAL A O 1
ATOM 4819 N N . VAL A 1 600 ? -27.599 -1.636 70.051 1.00 93.50 600 VAL A N 1
ATOM 4820 C CA . VAL A 1 600 ? -28.860 -1.039 70.527 1.00 93.50 600 VAL A CA 1
ATOM 4821 C C . VAL A 1 600 ? -29.758 -2.098 71.167 1.00 93.50 600 VAL A C 1
ATOM 4823 O O . VAL A 1 600 ? -30.350 -1.841 72.218 1.00 93.50 600 VAL A O 1
ATOM 4826 N N . ARG A 1 601 ? -29.831 -3.299 70.581 1.00 91.19 601 ARG A N 1
ATOM 4827 C CA . ARG A 1 601 ? -30.606 -4.433 71.102 1.00 91.19 601 ARG A CA 1
ATOM 4828 C C . ARG A 1 601 ? -30.083 -4.928 72.451 1.00 91.19 601 ARG A C 1
ATOM 4830 O O . ARG A 1 601 ? -30.870 -5.181 73.361 1.00 91.19 601 ARG A O 1
ATOM 4837 N N . ILE A 1 602 ? -28.764 -5.046 72.597 1.00 91.50 602 ILE A N 1
ATOM 4838 C CA . ILE A 1 602 ? -28.134 -5.425 73.868 1.00 91.50 602 ILE A CA 1
ATOM 4839 C C . ILE A 1 602 ? -28.421 -4.363 74.934 1.00 91.50 602 ILE A C 1
ATOM 4841 O O . ILE A 1 602 ? -28.803 -4.712 76.049 1.00 91.50 602 ILE A O 1
ATOM 4845 N N . PHE A 1 603 ? -28.298 -3.079 74.590 1.00 90.19 603 PHE A N 1
ATOM 4846 C CA . PHE A 1 603 ? -28.537 -1.980 75.526 1.00 90.19 603 PHE A CA 1
ATOM 4847 C C . PHE A 1 603 ? -30.000 -1.886 75.975 1.00 90.19 603 PHE A C 1
ATOM 4849 O O . PHE A 1 603 ? -30.273 -1.671 77.152 1.00 90.19 603 PHE A O 1
ATOM 4856 N N . THR A 1 604 ? -30.956 -2.082 75.061 1.00 87.19 604 THR A N 1
ATOM 4857 C CA . THR A 1 604 ? -32.382 -2.137 75.430 1.00 87.19 604 THR A CA 1
ATOM 4858 C C . THR A 1 604 ? -32.666 -3.311 76.354 1.00 87.19 604 THR A C 1
ATOM 4860 O O . THR A 1 604 ? -33.368 -3.128 77.343 1.00 87.19 604 THR A O 1
ATOM 4863 N N . ARG A 1 605 ? -32.070 -4.483 76.095 1.00 83.44 605 ARG A N 1
ATOM 4864 C CA . ARG A 1 605 ? -32.221 -5.664 76.953 1.00 83.44 605 ARG A CA 1
ATOM 4865 C C . ARG A 1 605 ? -31.677 -5.433 78.367 1.00 83.44 605 ARG A C 1
ATOM 4867 O O . ARG A 1 605 ? -32.375 -5.735 79.334 1.00 83.44 605 ARG A O 1
ATOM 4874 N N . THR A 1 606 ? -30.482 -4.858 78.503 1.00 80.00 606 THR A N 1
ATOM 4875 C CA . THR A 1 606 ? -29.890 -4.570 79.821 1.00 80.00 606 THR A CA 1
ATOM 4876 C C . THR A 1 606 ? -30.644 -3.478 80.576 1.00 80.00 606 THR A C 1
ATOM 4878 O O . THR A 1 606 ? -30.775 -3.578 81.794 1.00 80.00 606 THR A O 1
ATOM 4881 N N . PHE A 1 607 ? -31.195 -2.474 79.885 1.00 79.25 607 PHE A N 1
ATOM 4882 C CA . PHE A 1 607 ? -32.059 -1.473 80.518 1.00 79.25 607 PHE A CA 1
ATOM 4883 C C . PHE A 1 607 ? -33.375 -2.077 81.020 1.00 79.25 607 PHE A C 1
ATOM 4885 O O . PHE A 1 607 ? -33.744 -1.837 82.165 1.00 79.25 607 PHE A O 1
ATOM 4892 N N . THR A 1 608 ? -34.042 -2.923 80.225 1.00 72.38 608 THR A N 1
ATOM 4893 C CA . THR A 1 608 ? -35.259 -3.617 80.684 1.00 72.38 608 THR A CA 1
ATOM 4894 C C . THR A 1 608 ? -34.997 -4.539 81.874 1.00 72.38 608 THR A C 1
ATOM 4896 O O . THR A 1 608 ? -35.813 -4.600 82.792 1.00 72.38 608 THR A O 1
ATOM 4899 N N . GLU A 1 609 ? -33.848 -5.222 81.910 1.00 70.38 609 GLU A N 1
ATOM 4900 C CA . GLU A 1 609 ? -33.454 -6.025 83.071 1.00 70.38 609 GLU A CA 1
ATOM 4901 C C . GLU A 1 609 ? -33.178 -5.128 84.296 1.00 70.38 609 GLU A C 1
ATOM 4903 O O . GLU A 1 609 ? -33.634 -5.437 85.396 1.00 70.38 609 GLU A O 1
ATOM 4908 N N . ALA A 1 610 ? -32.532 -3.970 84.124 1.00 65.12 610 ALA A N 1
ATOM 4909 C CA . ALA A 1 610 ? -32.276 -3.024 85.213 1.00 65.12 610 ALA A CA 1
ATOM 4910 C C . ALA A 1 610 ? -33.553 -2.386 85.797 1.00 65.12 610 ALA A C 1
ATOM 4912 O O . ALA A 1 610 ? -33.629 -2.189 87.014 1.00 65.12 610 ALA A O 1
ATOM 4913 N N . ASP A 1 611 ? -34.556 -2.096 84.966 1.00 61.03 611 ASP A N 1
ATOM 4914 C CA . ASP A 1 611 ? -35.841 -1.556 85.424 1.00 61.03 611 ASP A CA 1
ATOM 4915 C C . ASP A 1 611 ? -36.676 -2.626 86.149 1.00 61.03 611 ASP A C 1
ATOM 4917 O O . ASP A 1 611 ? -37.235 -2.351 87.211 1.00 61.03 611 ASP A O 1
ATOM 4921 N N . SER A 1 612 ? -36.648 -3.883 85.685 1.00 58.62 612 SER A N 1
ATOM 4922 C CA . SER A 1 612 ? -37.313 -4.998 86.382 1.00 58.62 612 SER A CA 1
ATOM 4923 C C . SER A 1 612 ? -36.726 -5.298 87.773 1.00 58.62 612 SER A C 1
ATOM 4925 O O . SER A 1 612 ? -37.447 -5.694 88.687 1.00 58.62 612 SER A O 1
ATOM 4927 N N . VAL A 1 613 ? -35.425 -5.049 87.974 1.00 59.50 613 VAL A N 1
ATOM 4928 C CA . VAL A 1 613 ? -34.755 -5.204 89.280 1.00 59.50 613 VAL A CA 1
ATOM 4929 C C . VAL A 1 613 ? -35.062 -4.034 90.227 1.00 59.50 613 VAL A C 1
ATOM 4931 O O . VAL A 1 613 ? -34.999 -4.203 91.445 1.00 59.50 613 VAL A O 1
ATOM 4934 N N . LYS A 1 614 ? -35.423 -2.856 89.702 1.00 57.16 614 LYS A N 1
ATOM 4935 C CA . LYS A 1 614 ? -35.867 -1.712 90.516 1.00 57.16 614 LYS A CA 1
ATOM 4936 C C . LYS A 1 614 ? -37.318 -1.823 90.979 1.00 57.16 614 LYS A C 1
ATOM 4938 O O . LYS A 1 614 ? -37.605 -1.315 92.051 1.00 57.16 614 LYS A O 1
ATOM 4943 N N . GLU A 1 615 ? -38.203 -2.485 90.233 1.00 55.88 615 GLU A N 1
ATOM 4944 C CA . GLU A 1 615 ? -39.594 -2.723 90.667 1.00 55.88 615 GLU A CA 1
ATOM 4945 C C . GLU A 1 615 ? -39.738 -3.844 91.717 1.00 55.88 615 GLU A C 1
ATOM 4947 O O . GLU A 1 615 ? -40.774 -3.940 92.371 1.00 55.88 615 GLU A O 1
ATOM 4952 N N . GLN A 1 616 ? -38.716 -4.689 91.908 1.00 53.00 616 GLN A N 1
ATOM 4953 C CA . GLN A 1 616 ? -38.711 -5.757 92.924 1.00 53.00 616 GLN A CA 1
ATOM 4954 C C . GLN A 1 616 ? -38.056 -5.367 94.265 1.00 53.00 616 GLN A C 1
ATOM 4956 O O . GLN A 1 616 ? -37.953 -6.210 95.161 1.00 53.00 616 GLN A O 1
ATOM 4961 N N . LYS A 1 617 ? -37.619 -4.114 94.426 1.00 45.59 617 LYS A N 1
ATOM 4962 C CA . LYS A 1 617 ? -37.177 -3.526 95.701 1.00 45.59 617 LYS A CA 1
ATOM 4963 C C . LYS A 1 617 ? -38.147 -2.441 96.129 1.00 45.59 617 LYS A C 1
ATOM 4965 O O . LYS A 1 617 ? -38.365 -2.342 97.356 1.00 45.59 617 LYS A O 1
#

Sequence (617 aa):
METKGRPVVRTRTKQPATKAPKEKMLVCIAYTTAEEYDLEGLETMLVCIAYTTAEEYDLEGLETMLVCIAYTTAEEYDLEGLEIDIRRLDIFRVMKMPQDAFDVIHVRHDPEPRSDGAQVDRQSTQGDIFFFRDGMVVFWNVEDQTMRDVRQMLEQYERNPYNIALVEWENEQMNYSYTENSTLLSNGDIQLSSSAAEMDMILEKYTFSNAMGLSVKLAIWEAWLDDYVDSIMYIPELLREGKRLKMSRPKVMQKIGELFALKYRINLGSDLLITPDFYWDREHLEGLYLKTCRFLNIPGRTKMSKRNRHDRGSSSSADERSSSSPKCPPPPAKTSRMATGGSEATVTMNALPSELQSLAKLILEQTKQQQEAVGDRLSDQIKILDGKVDSLSTELTAVRERVGSLEAAADWNNTEIERLQRELQQEKRERIKSDLLAERYSRKPDIIVRGLPYRREENCVLLFNDFVSGELGLDPVGLVAVHRLSQPTKTRPNPPLLARLINLHDRDRVLREGRRLRGTGLAVHEHLPPPLQAARAKLVPDRDAATTKARENSTVVNEKLRHCQELAELMRTHLSERHSLRLEWMIIALIAIEVLFEVVRIFTRTFTEADSVKEQK

Secondary structure (DSSP, 8-state):
-----PPP----PPPPP-PPPPPPPP-------SS---HHHHHHHHHHHHHHHHTTS-GGG----EEEEEEE-EEEE-HHHHHHHHHHHSSSEE----TT-TTEEEEEE-----SS-----HHHH-EEEEEETTTEEEEES--HHHHHHHHHHHTTTEEEEPPHHHHHHS-EEEEEEEESS--EEETTEEEEETTS-HHHHHHHHHHHHHHHHHHHHHHHHHHHHHHHHHHHHHHHHHHHTTPPP---HHHHHHHHHHHHHHHHHHHHGGGGGSPPGGGTT-HHHHHHHHHHHHHTTHHHHH----------------------PPPPPPPPP-----------------SS-HHHHHHHHHHHHHHHHHHHHHHHHHHHHHHHHHHHHHHHHHHHHHHHHHHHHHHHHHHHHHHHHHHHHHHHHHHHHHHHHHHHHHHHHHHTTEEEEESPPP-TT--HHHHHHHHHHHTS--PPPPEEEEEESS---SS-SSPPEEEEES-HHHHHHHHHHGGGGTTSS-EEEE---HHHHHHHHHHHHHHHHHHHHHTT---HHHHHHHHHHHHHHHHHHHHHHHHHHHHHHHHHHHHHHHHHHHHHHHHHHHHHHHHHHHHT-

InterPro domains:
  IPR003734 Domain of unknown function DUF155 [PF02582] (129-303)
  IPR051624 RMD1/Sad1-interacting [PTHR16255] (68-303)

Mean predicted aligned error: 21.51 Å

Radius of gyration: 48.12 Å; Cα contacts (8 Å, |Δi|>4): 505; chains: 1; bounding box: 161×126×131 Å

pLDDT: mean 72.48, std 21.3, range [26.28, 96.38]

Organism: Branchiostoma lanceolatum (NCBI:txid7740)

Solvent-accessible surface area (backbone atoms only — not comparable to full-atom values): 36234 Å² total; per-residue (Å²): 133,88,82,91,79,86,86,87,81,83,85,77,87,76,79,86,76,82,79,73,85,83,76,88,77,86,86,79,88,80,80,86,88,66,97,75,79,67,63,73,65,47,51,56,49,51,52,51,51,53,56,60,51,58,76,73,54,74,79,90,67,73,68,81,74,36,47,34,42,22,32,34,56,22,60,27,37,46,55,73,64,47,54,57,52,45,64,69,64,71,69,43,47,78,54,91,70,62,86,79,49,78,54,53,47,44,32,35,38,66,67,78,81,68,90,62,91,66,90,67,62,70,80,80,56,45,16,42,36,41,42,32,37,65,15,24,40,28,36,31,50,59,55,73,66,60,52,50,54,52,52,63,61,42,63,83,37,45,41,70,64,55,57,66,70,57,32,70,68,43,53,39,77,38,43,32,47,77,35,83,52,78,66,44,82,53,100,74,32,38,35,40,34,70,74,52,56,74,66,56,48,50,53,50,52,47,34,54,39,54,39,39,24,51,48,25,48,49,50,54,54,49,52,54,49,48,57,51,48,62,75,50,57,62,52,65,55,38,52,74,72,70,46,78,83,89,71,51,71,70,58,51,51,49,53,48,48,53,52,51,52,51,50,49,51,55,57,63,50,46,65,74,73,44,86,59,76,74,33,75,90,32,67,71,57,38,54,50,31,55,49,49,27,55,72,69,35,45,54,66,56,38,45,58,77,80,78,79,88,79,86,83,86,85,88,83,84,89,80,90,80,89,79,84,82,90,77,84,84,80,82,88,76,87,84,82,87,81,88,76,87,76,76,83,74,80,76,74,87,81,82,64,62,76,73,56,51,54,51,51,49,49,50,52,51,52,51,48,52,50,51,50,56,51,50,51,53,50,50,52,50,47,53,56,49,49,56,50,51,51,53,52,50,55,50,50,52,54,50,50,53,53,51,52,55,49,49,55,52,49,52,52,51,51,55,49,51,55,50,52,51,50,50,53,54,48,53,53,50,52,50,53,50,52,52,52,49,55,53,43,63,75,28,64,41,30,36,32,39,35,61,55,82,66,61,98,86,62,60,51,59,59,54,48,41,52,44,37,40,66,79,58,69,38,78,82,73,63,68,73,48,53,44,61,77,49,79,64,39,98,92,42,62,43,40,39,36,37,37,30,36,70,45,61,68,62,45,53,50,52,51,57,52,29,61,73,35,65,90,72,67,41,44,53,41,75,49,64,54,70,71,56,48,53,53,49,62,70,42,46,66,58,46,56,52,43,56,59,46,62,76,68,41,41,28,54,60,49,45,55,51,46,55,52,48,56,51,47,48,52,54,52,52,61,52,50,54,54,52,51,52,50,50,50,53,51,52,52,49,52,52,52,51,53,53,48,53,51,51,52,51,53,52,52,51,53,50,54,53,53,53,58,59,58,76,76,108

Foldseek 3Di:
DDDDDDDDDDDDDDDDDDDDDDDDDDDDDDDDPDPDDDPVVVVVVVVVVVVVVVVVDDPVPPDPWWKKKKFFFAQFFPVVVVVVVQVVVVQWDWDDDDPLPPQKTKIKGQPDPDPPPDPDDSVQRIKIWMDGRRRMIMITRDDPVVVVVVVVVRVVGHDGTDDPVLRVVQMDMAIEDEDCDDWDQDPRYTYHHPPDDPNVSVLLVVLLRLLRRLLSVLVSLVVVLVVLLVVCVCPVVCVVVVHDDPDDPVRLVVSVVSLVVSVVSVVVCVVSVPQDPVCPVPVPSSVSNVVSNVVSVVCVQFFDDPPPPPDDDDDDDDDDDDDDDDDDDDDDDDDDDDDDDPPPPPPPPPPDPPVVVVVVVVVVVVVVVVVVVVVVVVVVVVVVVVVVVVVVVVVVVVVVVVVVVVVVVVVVVVVVVVVVVVVVVVVVVVVVVVVQVVVCVVQLQKKKKFQDADDPDDDQQVSVQCCCCPVLVDHRFAWPDKDFPDDADPVRNTGIIMTGGPDSVVVVSCQVSQVVCPPVSMHMDRPHDPVVVVVVVVCVVVVVVVVVNSVPITPDSVVSSVVSVVSSVVVVVVVVVVVVVVVVVVVVVVVVVVVVVVVVVVVVVVVVVVVVVVVVD

Nearest PDB structures (foldseek):
  3us5-assembly1_A  TM=5.390E-01  e=1.455E+00  Homo sapiens
  3dxb-assembly2_D  TM=4.802E-01  e=1.455E+00  Escherichia coli O157:H7